Protein AF-A0A511Z2B4-F1 (afdb_monomer_lite)

Organism: NCBI:txid43671

Foldseek 3Di:
DDDPDPQVVVLVVVLVVQLVVQLVVLVVCVVVLQFDADSNQLSVLRSVLSCLLDPVCQVVQDDDDPQVSLLSSLLSSLVSLLSNCQRRQNLLCSLVSSLVSQLVSLLVDALVSLVSSLVSSVVSSVVSLVCVVVVNTHHSDDSVVSVVSSVVSSVVSNVSSVVSNVVSVVVVVVVVVVVVVVVVVLVVQQPDLKWKFWDAPVQATQFTGCNCCVNQVDGRVRRHRHHPLVQFDPVCSVVVVVVSVVQVVVDAQDKDWDWTFTQGPVRDTFIWIKIWTDHCVPPVRVTIMIIIHTCRVVVVVVVVVVQVVQADPLQSAGEQVNLVVLVLVQLLVAPQLFKKKKKKKAKACLVVCCVPVNPVSSSLLSNQLSVLLVVLDDPPKGWGAHDDRMIMIMDTRDNDVVSVVVSVVSSQVSQQPWDQDPRGIDGIGMQMFMDMDPDSPDDPVVRVVRRVVRSVVSNVVVCVVVVHDDDDPDDDDDDDDDDDDDDDDDDDDDDDDDDDDDDDDDDDDDDDDDDDDDDDDDDDDDDDDDDDDDDDDDDDDDDDDDDDDDDDDDDDDDDDDDDDDDDDDDDDDDDDDDDDDDDDDDDDDDDDDDDDDDDDDDDDDDDDDDDDDDDDDDDDDDDDDDDDDDDDDDDDDDDDDDD

Secondary structure (DSSP, 8-state):
-----HHHHHHHHHHHHHHHHHHHHHHHHHTTTS--S-HHHHHHHHHHHHHHHSGGGTGGG-SS-HHHHHHHHHHHHHHHHHHHHHHHT-GGGHHHHHHHHHHHHHHHS-HHHHHHHHHHHHHHHHHHHHHHHTTSS--SS-HHHHHHHHHHHHHHHHHHHHHHHHHHHHHHHHHHHHHHHHHHHHHHHHH-SSEEEEE-TTSBEEEE-THHHHHHS--HHHHTTSBGGGGB-TTTHHHHHHHHHHHHHH-TT-EEEEEEEEE-TTS-EEEEEEEEEEETT-TTT-EEEEEEEE-HHHHHHHHHHHHHHHB-TTT-SB-HHHHHHHHHHHGGG--TT-EEEEEEEEEETHHHHHHHH-HHHHHHHHHHHHHHHHHTS-TTSEEEEEETTEEEEEEEEE--HHHHHHHHHHHHHHHTS-EEETTEEE--EEEEEEEEE--TTS-HHHHHHHHHHHHHHHHHHHHHHTT--------PPP------------PPPPPPPPPPPPPPPPPPPPPPPPPP------PPPPPPP------------------PPPPP-PPPPPPPPPPPPPPPP-PPP--------PPP------PPPP-------------------------------PPPPP-------------

pLDDT: mean 72.62, std 24.61, range [27.42, 97.69]

Sequence (643 aa):
MDVPRAGNLRTSVAAIAALVVALPVLMWLEHLDLVLGDPVVVALLLPLTILVANDSAQPSLGSGRLEERHTLRLLLSAALVTALCWNAGWTLLVPAGVITTAVPLLQRASARLALVAGIAATVLTAAGETAVQLDLLPSVIGTGPSHVAAAALLAGAWAAGYAVARGAKSQRGYAHALARAEARLRALMESSTDVLTVSNGGGILTYVSPAAERAMGYRPAELLGRPLLDIVDAEHRPAVAARLSELMQRGEDARSSMDVLVVHASLEHRWYEWTFHNLLADRLVEGMVVQQRDVSERLGAQRALAHAASHDDLTSLPNRGELLRRMTASLPQAGPGAAVAVLFVDLDLFKDVNDNLGHQAGDDVLVVVAKRLTAALRAHDHLGRLGGDEFGVLLTEVRDEQEVRTVVGRLVSAIEQPITLSSGTVAIGASVGYAISADPRMPLDRLLAAADQRMYQVKNRRHRESGVVPHGAAHAPGTHAAAPAPDHAPAPAPASPPAQATPPAPSPRTTPAHAARSAPAPAPEAAPAPVDAAPVPDAAPAPVDAVSVPDAAPVPDAVPVPDAVPVPDVVPDDVPTPDAIPAPLDASAPAPAPDDVDHVRTRLPLPDTAPPDGPPAVLPAVRDAEAPPPDSVPGLAPDERTP

Radius of gyration: 49.88 Å; chains: 1; bounding box: 88×102×136 Å

InterPro domains:
  IPR000014 PAS domain [PS50112] (181-251)
  IPR000014 PAS domain [SM00091] (183-249)
  IPR000014 PAS domain [TIGR00229] (181-305)
  IPR000014 PAS domain [cd00130] (192-252)
  IPR000160 GGDEF domain [PF00990] (309-462)
  IPR000160 GGDEF domain [PS50887] (338-472)
  IPR000160 GGDEF domain [SM00267] (298-468)
  IPR000160 GGDEF domain [TIGR00254] (305-463)
  IPR000160 GGDEF domain [cd01949] (311-462)
  IPR013656 PAS fold 4 [PF08448] (190-298)
  IPR029787 Nucleotide cyclase [SSF55073] (314-462)
  IPR035965 PAS domain superfamily [SSF55785] (176-296)
  IPR043128 Reverse transcriptase/Diguanylate cyclase domain [G3DSA:3.30.70.270] (312-469)
  IPR052155 Bacterial biofilm regulation/maintenance [PTHR44757] (162-465)

Structure (mmCIF, N/CA/C/O backbone):
data_AF-A0A511Z2B4-F1
#
_entry.id   AF-A0A511Z2B4-F1
#
loop_
_atom_site.group_PDB
_atom_site.id
_atom_site.type_symbol
_atom_site.label_atom_id
_atom_site.label_alt_id
_atom_site.label_comp_id
_atom_site.label_asym_id
_atom_site.label_entity_id
_atom_site.label_seq_id
_atom_site.pdbx_PDB_ins_code
_atom_site.Cartn_x
_atom_site.Cartn_y
_atom_site.Cartn_z
_atom_site.occupancy
_atom_site.B_iso_or_equiv
_atom_site.auth_seq_id
_atom_site.auth_comp_id
_atom_site.auth_asym_id
_atom_site.auth_atom_id
_atom_site.pdbx_PDB_model_num
ATOM 1 N N . MET A 1 1 ? 3.063 -17.323 -43.302 1.00 36.59 1 MET A N 1
ATOM 2 C CA . MET A 1 1 ? 4.179 -17.340 -44.284 1.00 36.59 1 MET A CA 1
ATOM 3 C C . MET A 1 1 ? 3.864 -16.199 -45.224 1.00 36.59 1 MET A C 1
ATOM 5 O O . MET A 1 1 ? 3.141 -16.396 -46.190 1.00 36.59 1 MET A O 1
ATOM 9 N N . ASP A 1 2 ? 4.295 -14.993 -44.861 1.00 34.03 2 ASP A N 1
ATOM 10 C CA . ASP A 1 2 ? 3.686 -13.762 -45.364 1.00 34.03 2 ASP A CA 1
ATOM 11 C C . ASP A 1 2 ? 4.687 -12.893 -46.133 1.00 34.03 2 ASP A C 1
ATOM 13 O O . ASP A 1 2 ? 5.740 -12.495 -45.643 1.00 34.03 2 ASP A O 1
ATOM 17 N N . VAL A 1 3 ? 4.320 -12.710 -47.401 1.00 43.81 3 VAL A N 1
ATOM 18 C CA . VAL A 1 3 ? 4.708 -11.758 -48.452 1.00 43.81 3 VAL A CA 1
ATOM 19 C C . VAL A 1 3 ? 5.896 -10.801 -48.196 1.00 43.81 3 VAL A C 1
ATOM 21 O O . VAL A 1 3 ? 5.724 -9.747 -47.587 1.00 43.81 3 VAL A O 1
ATOM 24 N N . PRO A 1 4 ? 7.037 -11.006 -48.892 1.00 46.34 4 PRO A N 1
ATOM 25 C CA . PRO A 1 4 ? 8.004 -9.958 -49.206 1.00 46.34 4 PRO A CA 1
ATOM 26 C C . PRO A 1 4 ? 7.972 -9.657 -50.719 1.00 46.34 4 PRO A C 1
ATOM 28 O O . PRO A 1 4 ? 8.834 -10.109 -51.467 1.00 46.34 4 PRO A O 1
ATOM 31 N N . ARG A 1 5 ? 6.956 -8.939 -51.224 1.00 51.09 5 ARG A N 1
ATOM 32 C CA . ARG A 1 5 ? 6.869 -8.602 -52.670 1.00 51.09 5 ARG A CA 1
ATOM 33 C C . ARG A 1 5 ? 7.042 -7.115 -52.998 1.00 51.09 5 ARG A C 1
ATOM 35 O O . ARG A 1 5 ? 7.532 -6.801 -54.077 1.00 51.09 5 ARG A O 1
ATOM 42 N N . ALA A 1 6 ? 6.741 -6.198 -52.077 1.00 50.53 6 ALA A N 1
ATOM 43 C CA . ALA A 1 6 ? 6.785 -4.759 -52.373 1.00 50.53 6 ALA A CA 1
ATOM 44 C C . ALA A 1 6 ? 8.212 -4.166 -52.423 1.00 50.53 6 ALA A C 1
ATOM 46 O O . ALA A 1 6 ? 8.484 -3.282 -53.235 1.00 50.53 6 ALA A O 1
ATOM 47 N N . GLY A 1 7 ? 9.141 -4.663 -51.594 1.00 53.94 7 GLY A N 1
ATOM 48 C CA . GLY A 1 7 ? 10.522 -4.159 -51.537 1.00 53.94 7 GLY A CA 1
ATOM 49 C C . GLY A 1 7 ? 11.369 -4.526 -52.760 1.00 53.94 7 GLY A C 1
ATOM 50 O O . GLY A 1 7 ? 12.132 -3.696 -53.246 1.00 53.94 7 GLY A O 1
ATOM 51 N N . ASN A 1 8 ? 11.185 -5.735 -53.300 1.00 62.62 8 ASN A N 1
ATOM 52 C CA . ASN A 1 8 ? 11.984 -6.258 -54.415 1.00 62.62 8 ASN A CA 1
ATOM 53 C C . ASN A 1 8 ? 11.663 -5.568 -55.743 1.00 62.62 8 ASN A C 1
ATOM 55 O O . ASN A 1 8 ? 12.540 -5.429 -56.592 1.00 62.62 8 ASN A O 1
ATOM 59 N N . LEU A 1 9 ? 10.415 -5.123 -55.928 1.00 68.31 9 LEU A N 1
ATOM 60 C CA . LEU A 1 9 ? 9.997 -4.479 -57.170 1.00 68.31 9 LEU A CA 1
ATOM 61 C C . LEU A 1 9 ? 10.638 -3.094 -57.315 1.00 68.31 9 LEU A C 1
ATOM 63 O O . LEU A 1 9 ? 11.190 -2.786 -58.362 1.00 68.31 9 LEU A O 1
ATOM 67 N N . ARG A 1 10 ? 10.643 -2.284 -56.248 1.00 71.69 10 ARG A N 1
ATOM 68 C CA . ARG A 1 10 ? 11.246 -0.940 -56.269 1.00 71.69 10 ARG A CA 1
ATOM 69 C C . ARG A 1 10 ? 12.748 -0.974 -56.533 1.00 71.69 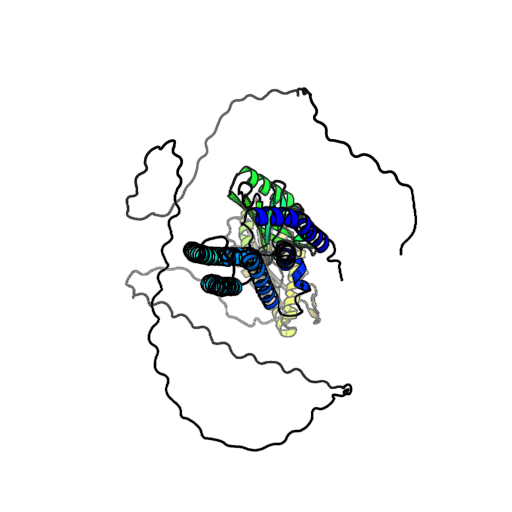10 ARG A C 1
ATOM 71 O O . ARG A 1 10 ? 13.250 -0.148 -57.285 1.00 71.69 10 ARG A O 1
ATOM 78 N N . THR A 1 11 ? 13.459 -1.931 -55.947 1.00 69.62 11 THR A N 1
ATOM 79 C CA . THR A 1 11 ? 14.915 -2.043 -56.101 1.00 69.62 11 THR A CA 1
ATOM 80 C C . THR A 1 11 ? 15.315 -2.665 -57.428 1.00 69.62 11 THR A C 1
ATOM 82 O O . THR A 1 11 ? 16.282 -2.210 -58.032 1.00 69.62 11 THR A O 1
ATOM 85 N N . SER A 1 12 ? 14.523 -3.606 -57.948 1.00 73.50 12 SER A N 1
ATOM 86 C CA . SER A 1 12 ? 14.693 -4.109 -59.317 1.00 73.50 12 SER A CA 1
ATOM 87 C C . SER A 1 12 ? 14.427 -3.009 -60.349 1.00 73.50 12 SER A C 1
ATOM 89 O O . SER A 1 12 ? 15.205 -2.847 -61.283 1.00 73.50 12 SER A O 1
ATOM 91 N N . VAL A 1 13 ? 13.384 -2.195 -60.151 1.00 77.88 13 VAL A N 1
ATOM 92 C CA . VAL A 1 13 ? 13.084 -1.038 -61.012 1.00 77.88 13 VAL A CA 1
ATOM 93 C C . VAL A 1 13 ? 14.195 0.012 -60.936 1.00 77.88 13 VAL A C 1
ATOM 95 O O . VAL A 1 13 ? 14.612 0.513 -61.975 1.00 77.88 13 VAL A O 1
ATOM 98 N N . ALA A 1 14 ? 14.727 0.305 -59.745 1.00 74.94 14 ALA A N 1
ATOM 99 C CA . ALA A 1 14 ? 15.850 1.228 -59.582 1.00 74.94 14 ALA A CA 1
ATOM 100 C C . ALA A 1 14 ? 17.133 0.720 -60.261 1.00 74.94 14 ALA A C 1
ATOM 102 O O . ALA A 1 14 ? 17.818 1.499 -60.915 1.00 74.94 14 ALA A O 1
ATOM 103 N N . ALA A 1 15 ? 17.438 -0.578 -60.162 1.00 76.00 15 ALA A N 1
ATOM 104 C CA . ALA A 1 15 ? 18.590 -1.184 -60.830 1.00 76.00 15 ALA A CA 1
ATOM 105 C C . ALA A 1 15 ? 18.451 -1.149 -62.365 1.00 76.00 15 ALA A C 1
ATOM 107 O O . ALA A 1 15 ? 19.392 -0.778 -63.063 1.00 76.00 15 ALA A O 1
ATOM 108 N N . ILE A 1 16 ? 17.264 -1.466 -62.895 1.00 79.56 16 ILE A N 1
ATOM 109 C CA . ILE A 1 16 ? 16.983 -1.400 -64.339 1.00 79.56 16 ILE A CA 1
ATOM 110 C C . ILE A 1 16 ? 17.049 0.049 -64.839 1.00 79.56 16 ILE A C 1
ATOM 112 O O . ILE A 1 16 ? 17.666 0.315 -65.867 1.00 79.56 16 ILE A O 1
ATOM 116 N N . ALA A 1 17 ? 16.470 1.000 -64.101 1.00 78.50 17 ALA A N 1
ATOM 117 C CA . ALA A 1 17 ? 16.545 2.418 -64.441 1.00 78.50 17 ALA A CA 1
ATOM 118 C C . ALA A 1 17 ? 17.992 2.934 -64.414 1.00 78.50 17 ALA A C 1
ATOM 120 O O . ALA A 1 17 ? 18.398 3.663 -65.318 1.00 78.50 17 ALA A O 1
ATOM 121 N N . ALA A 1 18 ? 18.788 2.509 -63.426 1.00 76.44 18 ALA A N 1
ATOM 122 C CA . ALA A 1 18 ? 20.201 2.850 -63.346 1.00 76.44 18 ALA A CA 1
ATOM 123 C C . ALA A 1 18 ? 20.980 2.332 -64.563 1.00 76.44 18 ALA A C 1
ATOM 125 O O . ALA A 1 18 ? 21.781 3.078 -65.106 1.00 76.44 18 ALA A O 1
ATOM 126 N N . LEU A 1 19 ? 20.705 1.114 -65.048 1.00 81.56 19 LEU A N 1
ATOM 127 C CA . LEU A 1 19 ? 21.331 0.564 -66.259 1.00 81.56 19 LEU A CA 1
ATOM 128 C C . LEU A 1 19 ? 20.982 1.376 -67.522 1.00 81.56 19 LEU A C 1
ATOM 130 O O . LEU A 1 19 ? 21.872 1.714 -68.302 1.00 81.56 19 LEU A O 1
ATOM 134 N N . VAL A 1 20 ? 19.699 1.713 -67.708 1.00 82.00 20 VAL A N 1
ATOM 135 C CA . VAL A 1 20 ? 19.208 2.460 -68.885 1.00 82.00 20 VAL A CA 1
ATOM 136 C C . VAL A 1 20 ? 19.785 3.878 -68.940 1.00 82.00 20 VAL A C 1
ATOM 138 O O . VAL A 1 20 ? 20.077 4.379 -70.023 1.00 82.00 20 VAL A O 1
ATOM 141 N N . VAL A 1 21 ? 19.974 4.516 -67.783 1.00 82.56 21 VAL A N 1
ATOM 142 C CA . VAL A 1 21 ? 20.542 5.870 -67.685 1.00 82.56 21 VAL A CA 1
ATOM 143 C C . VAL A 1 21 ? 22.073 5.855 -67.688 1.00 82.56 21 VAL A C 1
ATOM 145 O O . VAL A 1 21 ? 22.685 6.757 -68.255 1.00 82.56 21 VAL A O 1
ATOM 148 N N . ALA A 1 22 ? 22.709 4.847 -67.084 1.00 82.38 22 ALA A N 1
ATOM 149 C CA . ALA A 1 22 ? 24.163 4.796 -66.958 1.00 82.38 22 ALA A CA 1
ATOM 150 C C . ALA A 1 22 ? 24.855 4.536 -68.295 1.00 82.38 22 ALA A C 1
ATOM 152 O O . ALA A 1 22 ? 25.888 5.144 -68.544 1.00 82.38 22 ALA A O 1
ATOM 153 N N . LEU A 1 23 ? 24.307 3.683 -69.169 1.00 85.62 23 LEU A N 1
ATOM 154 C CA . LEU A 1 23 ? 24.997 3.304 -70.406 1.00 85.62 23 LEU A CA 1
ATOM 155 C C . LEU A 1 23 ? 25.264 4.500 -71.352 1.00 85.62 23 LEU A C 1
ATOM 157 O O . LEU A 1 23 ? 26.420 4.680 -71.730 1.00 85.62 23 LEU A O 1
ATOM 161 N N . PRO A 1 24 ? 24.290 5.378 -71.682 1.00 86.94 24 PRO A N 1
ATOM 162 C CA . PRO A 1 24 ? 24.555 6.562 -72.508 1.00 86.94 24 PRO A CA 1
ATOM 163 C C . PRO A 1 24 ? 25.550 7.535 -71.865 1.00 86.94 24 PRO A C 1
ATOM 165 O O . PRO A 1 24 ? 26.370 8.135 -72.555 1.00 86.94 24 PRO A O 1
ATOM 168 N N . VAL A 1 25 ? 25.489 7.682 -70.537 1.00 85.06 25 VAL A N 1
ATOM 169 C CA . VAL A 1 25 ? 26.397 8.552 -69.778 1.00 85.06 25 VAL A CA 1
ATOM 170 C C . VAL A 1 25 ? 27.815 7.986 -69.781 1.00 85.06 25 VAL A C 1
ATOM 172 O O . VAL A 1 25 ? 28.759 8.732 -70.003 1.00 85.06 25 VAL A O 1
ATOM 175 N N . LEU A 1 26 ? 27.977 6.678 -69.584 1.00 86.81 26 LEU A N 1
ATOM 176 C CA . LEU A 1 26 ? 29.276 6.008 -69.596 1.00 86.81 26 LEU A CA 1
ATOM 177 C C . LEU A 1 26 ? 29.917 6.043 -70.984 1.00 86.81 26 LEU A C 1
ATOM 179 O O . LEU A 1 26 ? 31.104 6.325 -71.068 1.00 86.81 26 LEU A O 1
ATOM 183 N N . MET A 1 27 ? 29.141 5.858 -72.057 1.00 85.81 27 MET A N 1
ATOM 184 C CA . MET A 1 27 ? 29.639 6.029 -73.430 1.00 85.81 27 MET A CA 1
ATOM 185 C C . MET A 1 27 ? 30.079 7.474 -73.707 1.00 85.81 27 MET A C 1
ATOM 187 O O . MET A 1 27 ? 31.071 7.711 -74.393 1.00 85.81 27 MET A O 1
ATOM 191 N N . TRP A 1 28 ? 29.362 8.461 -73.160 1.00 88.38 28 TRP A N 1
ATOM 192 C CA . TRP A 1 28 ? 29.766 9.864 -73.262 1.00 88.38 28 TRP A CA 1
ATOM 193 C C . TRP A 1 28 ? 31.036 10.167 -72.452 1.00 88.38 28 TRP A C 1
ATOM 195 O O . TRP A 1 28 ? 31.886 10.920 -72.914 1.00 88.38 28 TRP A O 1
ATOM 205 N N . LEU A 1 29 ? 31.194 9.561 -71.272 1.00 85.94 29 LEU A N 1
ATOM 206 C CA . LEU A 1 29 ? 32.389 9.704 -70.435 1.00 85.94 29 LEU A CA 1
ATOM 207 C C . LEU A 1 29 ? 33.612 8.974 -71.008 1.00 85.94 29 LEU A C 1
ATOM 209 O O . LEU A 1 29 ? 34.719 9.488 -70.884 1.00 85.94 29 LEU A O 1
ATOM 213 N N . GLU A 1 30 ? 33.424 7.823 -71.653 1.00 88.56 30 GLU A N 1
ATOM 214 C CA . GLU A 1 30 ? 34.474 7.130 -72.413 1.00 88.56 30 GLU A CA 1
ATOM 215 C C . GLU A 1 30 ? 34.979 8.022 -73.553 1.00 88.56 30 GLU A C 1
ATOM 217 O O . GLU A 1 30 ? 36.182 8.181 -73.722 1.00 88.56 30 GLU A O 1
ATOM 222 N N . HIS A 1 31 ? 34.077 8.711 -74.265 1.00 87.00 31 HIS A N 1
ATOM 223 C CA . HIS A 1 31 ? 34.465 9.680 -75.297 1.00 87.00 31 HIS A CA 1
ATOM 224 C C . HIS A 1 31 ? 35.290 10.867 -74.757 1.00 87.00 31 HIS A C 1
ATOM 226 O O . HIS A 1 31 ? 35.965 11.546 -75.527 1.00 87.00 31 HIS A O 1
ATOM 232 N N . LEU A 1 32 ? 35.228 11.127 -73.447 1.00 86.94 32 LEU A N 1
ATOM 233 C CA . LEU A 1 32 ? 35.997 12.159 -72.748 1.00 86.94 32 LEU A CA 1
ATOM 234 C C . LEU A 1 32 ? 37.257 11.607 -72.051 1.00 86.94 32 LEU A C 1
ATOM 236 O O . LEU A 1 32 ? 37.854 12.332 -71.257 1.00 86.94 32 LEU A O 1
ATOM 240 N N . ASP A 1 33 ? 37.632 10.343 -72.294 1.00 82.25 33 ASP A N 1
ATOM 241 C CA . ASP A 1 33 ? 38.731 9.622 -71.624 1.00 82.25 33 ASP A CA 1
ATOM 242 C C . ASP A 1 33 ? 38.592 9.543 -70.086 1.00 82.25 33 ASP A C 1
ATOM 244 O O . ASP A 1 33 ? 39.559 9.340 -69.350 1.00 82.25 33 ASP A O 1
ATOM 248 N N . LEU A 1 34 ? 37.366 9.689 -69.569 1.00 81.88 34 LEU A N 1
ATOM 249 C CA . LEU A 1 34 ? 37.056 9.608 -68.135 1.00 81.88 34 LEU A CA 1
ATOM 250 C C . LEU A 1 34 ? 36.644 8.197 -67.690 1.00 81.88 34 LEU A C 1
ATOM 252 O O . LEU A 1 34 ? 36.498 7.953 -66.491 1.00 81.88 34 LEU A O 1
ATOM 256 N N . VAL A 1 35 ? 36.439 7.279 -68.635 1.00 86.12 35 VAL A N 1
ATOM 257 C CA . VAL A 1 35 ? 36.197 5.849 -68.410 1.00 86.12 35 VAL A CA 1
ATOM 258 C C . VAL A 1 35 ? 37.097 5.088 -69.374 1.00 86.12 35 VAL A C 1
ATOM 260 O O . VAL A 1 35 ? 36.965 5.253 -70.579 1.00 86.12 35 VAL A O 1
ATOM 263 N N . LEU A 1 36 ? 38.025 4.290 -68.842 1.00 83.06 36 LEU A N 1
ATOM 264 C CA . LEU A 1 36 ? 39.068 3.634 -69.650 1.00 83.06 36 LEU A CA 1
ATOM 265 C C . LEU A 1 36 ? 38.769 2.173 -70.015 1.00 83.06 36 LEU A C 1
ATOM 267 O O . LEU A 1 36 ? 39.522 1.568 -70.774 1.00 83.06 36 LEU A O 1
ATOM 271 N N . GLY A 1 37 ? 37.713 1.584 -69.455 1.00 82.56 37 GLY A N 1
ATOM 272 C CA . GLY A 1 37 ? 37.262 0.233 -69.793 1.00 82.56 37 GLY A CA 1
ATOM 273 C C . GLY A 1 37 ? 35.931 0.232 -70.530 1.00 82.56 37 GLY A C 1
ATOM 274 O O . GLY A 1 37 ? 35.305 1.271 -70.713 1.00 82.56 37 GLY A O 1
ATOM 275 N N . ASP A 1 38 ? 35.483 -0.962 -70.918 1.00 85.62 38 ASP A N 1
ATOM 276 C CA . ASP A 1 38 ? 34.260 -1.138 -71.702 1.00 85.62 38 ASP A CA 1
ATOM 277 C C . ASP A 1 38 ? 33.030 -0.569 -70.951 1.00 85.62 38 ASP A C 1
ATOM 279 O O . ASP A 1 38 ? 32.670 -1.078 -69.874 1.00 85.62 38 ASP A O 1
ATOM 283 N N . PRO A 1 39 ? 32.348 0.459 -71.498 1.00 84.31 39 PRO A N 1
ATOM 284 C CA . PRO A 1 39 ? 31.201 1.093 -70.853 1.00 84.31 39 PRO A CA 1
ATOM 285 C C . PRO A 1 39 ? 30.044 0.112 -70.638 1.00 84.31 39 PRO A C 1
ATOM 287 O O . PRO A 1 39 ? 29.260 0.298 -69.706 1.00 84.31 39 PRO A O 1
ATOM 290 N N . VAL A 1 40 ? 29.941 -0.957 -71.440 1.00 85.31 40 VAL A N 1
ATOM 291 C CA . VAL A 1 40 ? 28.931 -2.011 -71.279 1.00 85.31 40 VAL A CA 1
ATOM 292 C C . VAL A 1 40 ? 29.206 -2.823 -70.015 1.00 85.31 40 VAL A C 1
ATOM 294 O O . VAL A 1 40 ? 28.285 -3.099 -69.245 1.00 85.31 40 VAL A O 1
ATOM 297 N N . VAL A 1 41 ? 30.471 -3.161 -69.748 1.00 85.69 41 VAL A N 1
ATOM 298 C CA . VAL A 1 41 ? 30.869 -3.899 -68.538 1.00 85.69 41 VAL A CA 1
ATOM 299 C C . VAL A 1 41 ? 30.618 -3.054 -67.288 1.00 85.69 41 VAL A C 1
ATOM 301 O O . VAL A 1 41 ? 30.028 -3.541 -66.319 1.00 85.69 41 VAL A O 1
ATOM 304 N N . VAL A 1 42 ? 30.988 -1.770 -67.319 1.00 84.06 42 VAL A N 1
ATOM 305 C CA . VAL A 1 42 ? 30.741 -0.829 -66.211 1.00 84.06 42 VAL A CA 1
ATOM 306 C C . VAL A 1 42 ? 29.235 -0.641 -65.980 1.00 84.06 42 VAL A C 1
ATOM 308 O O . VAL A 1 42 ? 28.773 -0.691 -64.835 1.00 84.06 42 VAL A O 1
ATOM 311 N N . ALA A 1 43 ? 28.447 -0.517 -67.054 1.00 85.75 43 ALA A N 1
ATOM 312 C CA . ALA A 1 43 ? 26.994 -0.398 -66.977 1.00 85.75 43 ALA A CA 1
ATOM 313 C C . ALA A 1 43 ? 26.332 -1.647 -66.374 1.00 85.75 43 ALA A C 1
ATOM 315 O O . ALA A 1 43 ? 25.362 -1.504 -65.636 1.00 85.75 43 ALA A O 1
ATOM 316 N N . LEU A 1 44 ? 26.857 -2.854 -66.625 1.00 86.81 44 LEU A N 1
ATOM 317 C CA . LEU A 1 44 ? 26.341 -4.109 -66.057 1.00 86.81 44 LEU A CA 1
ATOM 318 C C . LEU A 1 44 ? 26.718 -4.317 -64.580 1.00 86.81 44 LEU A C 1
ATOM 320 O O . LEU A 1 44 ? 25.933 -4.892 -63.821 1.00 86.81 44 LEU A O 1
ATOM 324 N N . LEU A 1 45 ? 27.887 -3.840 -64.144 1.00 86.81 45 LEU A N 1
ATOM 325 C CA . LEU A 1 45 ? 28.330 -3.952 -62.747 1.00 86.81 45 LEU A CA 1
ATOM 326 C C . LEU A 1 45 ? 27.552 -3.018 -61.805 1.00 86.81 45 LEU A C 1
ATOM 328 O O . LEU A 1 45 ? 27.280 -3.375 -60.656 1.00 86.81 45 LEU A O 1
ATOM 332 N N . LEU A 1 46 ? 27.142 -1.846 -62.290 1.00 84.19 46 LEU A N 1
ATOM 333 C CA . LEU A 1 46 ? 26.410 -0.845 -61.513 1.00 84.19 46 LEU A CA 1
ATOM 334 C C . LEU A 1 46 ? 25.077 -1.358 -60.908 1.00 84.19 46 LEU A C 1
ATOM 336 O O . LEU A 1 46 ? 24.923 -1.281 -59.688 1.00 84.19 46 LEU A O 1
ATOM 340 N N . PRO A 1 47 ? 24.133 -1.964 -61.654 1.00 84.31 47 PRO A N 1
ATOM 341 C CA . PRO A 1 47 ? 22.911 -2.525 -61.072 1.00 84.31 47 PRO A CA 1
ATOM 342 C C . PRO A 1 47 ? 23.189 -3.698 -60.124 1.00 84.31 47 PRO A C 1
ATOM 344 O O . PRO A 1 47 ? 22.466 -3.872 -59.142 1.00 84.31 47 PRO A O 1
ATOM 347 N N . LEU A 1 48 ? 24.248 -4.478 -60.370 1.00 84.69 48 LEU A N 1
ATOM 348 C CA . LEU A 1 48 ? 24.633 -5.599 -59.512 1.00 84.69 48 LEU A CA 1
ATOM 349 C C . LEU A 1 48 ? 25.149 -5.112 -58.148 1.00 84.69 48 LEU A C 1
ATOM 351 O O . LEU A 1 48 ? 24.743 -5.654 -57.117 1.00 84.69 48 LEU A O 1
ATOM 355 N N . THR A 1 49 ? 25.964 -4.048 -58.122 1.00 84.44 49 THR A N 1
ATOM 356 C CA . THR A 1 49 ? 26.384 -3.399 -56.864 1.00 84.44 49 THR A CA 1
ATOM 357 C C . THR A 1 49 ? 25.189 -2.870 -56.075 1.00 84.44 49 THR A C 1
ATOM 359 O O . THR A 1 49 ? 25.101 -3.124 -54.876 1.00 84.44 49 THR A O 1
ATOM 362 N N . ILE A 1 50 ? 24.229 -2.210 -56.736 1.00 81.94 50 ILE A N 1
ATOM 363 C CA . ILE A 1 50 ? 23.013 -1.680 -56.098 1.00 81.94 50 ILE A CA 1
ATOM 364 C C . ILE A 1 50 ? 22.168 -2.814 -55.507 1.00 81.94 50 ILE A C 1
ATOM 366 O O . ILE A 1 50 ? 21.678 -2.705 -54.381 1.00 81.94 50 ILE A O 1
ATOM 370 N N . LEU A 1 51 ? 22.012 -3.918 -56.242 1.00 83.19 51 LEU A N 1
ATOM 371 C CA . LEU A 1 51 ? 21.204 -5.052 -55.808 1.00 83.19 51 LEU A CA 1
ATOM 372 C C . LEU A 1 51 ? 21.798 -5.735 -54.568 1.00 83.19 51 LEU A C 1
ATOM 374 O O . LEU A 1 51 ? 21.070 -5.995 -53.611 1.00 83.19 51 LEU A O 1
ATOM 378 N N . VAL A 1 52 ? 23.113 -5.979 -54.556 1.00 83.88 52 VAL A N 1
ATOM 379 C CA . VAL A 1 52 ? 23.813 -6.589 -53.410 1.00 83.88 52 VAL A CA 1
ATOM 380 C C . VAL A 1 52 ? 23.903 -5.624 -52.225 1.00 83.88 52 VAL A C 1
ATOM 382 O O . VAL A 1 52 ? 23.767 -6.033 -51.066 1.00 83.88 52 VAL A O 1
ATOM 385 N N . ALA A 1 53 ? 24.066 -4.328 -52.493 1.00 78.06 53 ALA A N 1
ATOM 386 C CA . ALA A 1 53 ? 24.046 -3.294 -51.469 1.00 78.06 53 ALA A CA 1
ATOM 387 C C . ALA A 1 53 ? 22.655 -3.093 -50.853 1.00 78.06 53 ALA A C 1
ATOM 389 O O . ALA A 1 53 ? 22.568 -2.467 -49.798 1.00 78.06 53 ALA A O 1
ATOM 390 N N . ASN A 1 54 ? 21.584 -3.654 -51.422 1.00 80.56 54 ASN A N 1
ATOM 391 C CA . ASN A 1 54 ? 20.234 -3.543 -50.882 1.00 80.56 54 ASN A CA 1
ATOM 392 C C . ASN A 1 54 ? 19.874 -4.648 -49.870 1.00 80.56 54 ASN A C 1
ATOM 394 O O . ASN A 1 54 ? 20.322 -5.791 -49.948 1.00 80.56 54 ASN A O 1
ATOM 398 N N . ASP A 1 55 ? 19.001 -4.316 -48.917 1.00 70.25 55 ASP A N 1
ATOM 399 C CA . ASP A 1 55 ? 18.597 -5.232 -47.845 1.00 70.25 55 ASP A CA 1
ATOM 400 C C . ASP A 1 55 ? 17.788 -6.433 -48.325 1.00 70.25 55 ASP A C 1
ATOM 402 O O . ASP A 1 55 ? 17.861 -7.504 -47.721 1.00 70.25 55 ASP A O 1
ATOM 406 N N . SER A 1 56 ? 17.089 -6.297 -49.454 1.00 68.12 56 SER A N 1
ATOM 407 C CA . SER A 1 56 ? 16.320 -7.394 -50.040 1.00 68.12 56 SER A CA 1
ATOM 408 C C . SER A 1 56 ? 17.174 -8.568 -50.522 1.00 68.12 56 SER A C 1
ATOM 410 O O . SER A 1 56 ? 16.633 -9.649 -50.727 1.00 68.12 56 SER A O 1
ATOM 412 N N . ALA A 1 57 ? 18.485 -8.376 -50.711 1.00 64.19 57 ALA A N 1
ATOM 413 C CA . ALA A 1 57 ? 19.401 -9.432 -51.136 1.00 64.19 57 ALA A CA 1
ATOM 414 C C . ALA A 1 57 ? 19.893 -10.316 -49.973 1.00 64.19 57 ALA A C 1
ATOM 416 O O . ALA A 1 57 ? 20.530 -11.339 -50.208 1.00 64.19 57 ALA A O 1
ATOM 417 N N . GLN A 1 58 ? 19.604 -9.968 -48.710 1.00 65.94 58 GLN A N 1
ATOM 418 C CA . GLN A 1 58 ? 20.059 -10.765 -47.561 1.00 65.94 58 GLN A CA 1
ATOM 419 C C . GLN A 1 58 ? 19.506 -12.202 -47.501 1.00 65.94 58 GLN A C 1
ATOM 421 O O . GLN A 1 58 ? 20.283 -13.097 -47.170 1.00 65.94 58 GLN A O 1
ATOM 426 N N . PRO A 1 59 ? 18.216 -12.477 -47.786 1.00 62.56 59 PRO A N 1
ATOM 427 C CA . PRO A 1 59 ? 17.671 -13.833 -47.687 1.00 62.56 59 PRO A CA 1
ATOM 428 C C . PRO A 1 59 ? 18.251 -14.801 -48.728 1.00 62.56 59 PRO A C 1
ATOM 430 O O . PRO A 1 59 ? 18.302 -16.000 -48.477 1.00 62.56 59 PRO A O 1
ATOM 433 N N . SER A 1 60 ? 18.704 -14.294 -49.881 1.00 62.16 60 SER A N 1
ATOM 434 C CA . SER A 1 60 ? 19.272 -15.098 -50.972 1.00 62.16 60 SER A CA 1
ATOM 435 C C . SER A 1 60 ? 20.764 -15.409 -50.806 1.00 62.16 60 SER A C 1
ATOM 437 O O . SER A 1 60 ? 21.292 -16.227 -51.552 1.00 62.16 60 SER A O 1
ATOM 439 N N . LEU A 1 61 ? 21.444 -14.802 -49.825 1.00 64.12 61 LEU A N 1
ATOM 440 C CA . LEU A 1 61 ? 22.885 -14.966 -49.572 1.00 64.12 61 LEU A CA 1
ATOM 441 C C . LEU A 1 61 ? 23.224 -16.118 -48.593 1.00 64.12 61 LEU A C 1
ATOM 443 O O . LEU A 1 61 ? 24.344 -16.194 -48.095 1.00 64.12 61 LEU A O 1
ATOM 447 N N . GLY A 1 62 ? 22.285 -17.039 -48.338 1.00 58.78 62 GLY A N 1
ATOM 448 C CA . GLY A 1 62 ? 22.523 -18.304 -47.621 1.00 58.78 62 GLY A CA 1
ATOM 449 C C . GLY A 1 62 ? 21.851 -18.427 -46.245 1.00 58.78 62 GLY A C 1
ATOM 450 O O . GLY A 1 62 ? 21.330 -17.465 -45.682 1.00 58.78 62 GLY A O 1
ATOM 451 N N . SER A 1 63 ? 21.852 -19.645 -45.688 1.00 56.56 63 SER A N 1
ATOM 452 C CA . SER A 1 63 ? 21.136 -20.011 -44.450 1.00 56.56 63 SER A CA 1
ATOM 453 C C . SER A 1 63 ? 21.936 -19.839 -43.144 1.00 56.56 63 SER A C 1
ATOM 455 O O . SER A 1 63 ? 21.395 -20.121 -42.077 1.00 56.56 63 SER A O 1
ATOM 457 N N . GLY A 1 64 ? 23.173 -19.322 -43.189 1.00 63.06 64 GLY A N 1
ATOM 458 C CA . GLY A 1 64 ? 24.083 -19.179 -42.032 1.00 63.06 64 GLY A CA 1
ATOM 459 C C . GLY A 1 64 ? 23.657 -18.162 -40.956 1.00 63.06 64 GLY A C 1
ATOM 460 O O . GLY A 1 64 ? 22.590 -17.541 -41.059 1.00 63.06 64 GLY A O 1
ATOM 461 N N . ARG A 1 65 ? 24.493 -17.974 -39.917 1.00 68.19 65 ARG A N 1
ATOM 462 C CA . ARG A 1 65 ? 24.230 -17.041 -38.795 1.00 68.19 65 ARG A CA 1
ATOM 463 C C . ARG A 1 65 ? 24.096 -15.596 -39.303 1.00 68.19 65 ARG A C 1
ATOM 465 O O . ARG A 1 65 ? 24.732 -15.213 -40.280 1.00 68.19 65 ARG A O 1
ATOM 472 N N . LEU A 1 66 ? 23.302 -14.762 -38.620 1.00 64.19 66 LEU A N 1
ATOM 473 C CA . LEU A 1 66 ? 23.051 -13.357 -39.006 1.00 64.19 66 LEU A CA 1
ATOM 474 C C . LEU A 1 66 ? 24.340 -12.541 -39.229 1.00 64.19 66 LEU A C 1
ATOM 476 O O . LEU A 1 66 ? 24.414 -11.761 -40.175 1.00 64.19 66 LEU A O 1
ATOM 480 N N . GLU A 1 67 ? 25.368 -12.747 -38.400 1.00 67.56 67 GLU A N 1
ATOM 481 C CA . GLU A 1 67 ? 26.662 -12.071 -38.568 1.00 67.56 67 GLU A CA 1
ATOM 482 C C . GLU A 1 67 ? 27.402 -12.519 -39.839 1.00 67.56 67 GLU A C 1
ATOM 484 O O . GLU A 1 67 ? 27.926 -11.676 -40.563 1.00 67.56 67 GLU A O 1
ATOM 489 N N . GLU A 1 68 ? 27.378 -13.814 -40.165 1.00 76.12 68 GLU A N 1
ATOM 490 C CA . GLU A 1 68 ? 28.025 -14.368 -41.365 1.00 76.12 68 GLU A CA 1
ATOM 491 C C . GLU A 1 68 ? 27.392 -13.811 -42.648 1.00 76.12 68 GLU A C 1
ATOM 493 O O . GLU A 1 68 ? 28.102 -13.497 -43.603 1.00 76.12 68 GLU A O 1
ATOM 498 N N . ARG A 1 69 ? 26.068 -13.591 -42.651 1.00 80.69 69 ARG A N 1
ATOM 499 C CA . ARG A 1 69 ? 25.355 -12.981 -43.789 1.00 80.69 69 ARG A CA 1
ATOM 500 C C . ARG A 1 69 ? 25.774 -11.532 -44.026 1.00 80.69 69 ARG A C 1
ATOM 502 O O . ARG A 1 69 ? 25.940 -11.121 -45.173 1.00 80.69 69 ARG A O 1
ATOM 509 N N . HIS A 1 70 ? 25.960 -10.751 -42.959 1.00 84.50 70 HIS A N 1
ATOM 510 C CA . HIS A 1 70 ? 26.432 -9.367 -43.068 1.00 84.50 70 HIS A CA 1
ATOM 511 C C . HIS A 1 70 ? 27.874 -9.294 -43.570 1.00 84.50 70 HIS A C 1
ATOM 513 O O . HIS A 1 70 ? 28.177 -8.455 -44.417 1.00 84.50 70 HIS A O 1
ATOM 519 N N . THR A 1 71 ? 28.745 -10.189 -43.097 1.00 85.94 71 THR A N 1
ATOM 520 C CA . THR A 1 71 ? 30.130 -10.280 -43.569 1.00 85.94 71 THR A CA 1
ATOM 521 C C . THR A 1 71 ? 30.202 -10.704 -45.034 1.00 85.94 71 THR A C 1
ATOM 523 O O . THR A 1 71 ? 30.911 -10.068 -45.808 1.00 85.94 71 THR A O 1
ATOM 526 N N . LEU A 1 72 ? 29.435 -11.718 -45.447 1.00 85.88 72 LEU A N 1
ATOM 527 C CA . LEU A 1 72 ? 29.410 -12.168 -46.840 1.00 85.88 72 LEU A CA 1
ATOM 528 C C . LEU A 1 72 ? 28.893 -11.073 -47.780 1.00 85.88 72 LEU A C 1
ATOM 530 O O . LEU A 1 72 ? 29.510 -10.805 -48.809 1.00 85.88 72 LEU A O 1
ATOM 534 N N . ARG A 1 73 ? 27.798 -10.397 -47.408 1.00 86.94 73 ARG A N 1
ATOM 535 C CA . ARG A 1 73 ? 27.256 -9.272 -48.184 1.00 86.94 73 ARG A CA 1
ATOM 536 C C . ARG A 1 73 ? 28.262 -8.133 -48.297 1.00 86.94 73 ARG A C 1
ATOM 538 O O . ARG A 1 73 ? 28.420 -7.585 -49.378 1.00 86.94 73 ARG A O 1
ATOM 545 N N . LEU A 1 74 ? 28.956 -7.799 -47.209 1.00 89.06 74 LEU A N 1
ATOM 546 C CA . LEU A 1 74 ? 30.006 -6.784 -47.221 1.00 89.06 74 LEU A CA 1
ATOM 547 C C . LEU A 1 74 ? 31.127 -7.145 -48.205 1.00 89.06 74 LEU A C 1
ATOM 549 O O . LEU A 1 74 ? 31.511 -6.305 -49.011 1.00 89.06 74 LEU A O 1
ATOM 553 N N . LEU A 1 75 ? 31.638 -8.379 -48.149 1.00 90.06 75 LEU A N 1
ATOM 554 C CA . LEU A 1 75 ? 32.713 -8.831 -49.035 1.00 90.06 75 LEU A CA 1
ATOM 555 C C . LEU A 1 75 ? 32.270 -8.855 -50.502 1.00 90.06 75 LEU A C 1
ATOM 557 O O . LEU A 1 75 ? 33.028 -8.430 -51.370 1.00 90.06 75 LEU A O 1
ATOM 561 N N . LEU A 1 76 ? 31.037 -9.291 -50.778 1.00 90.38 76 LEU A N 1
ATOM 562 C CA . LEU A 1 76 ? 30.478 -9.292 -52.129 1.00 90.38 76 LEU A CA 1
ATOM 563 C C . LEU A 1 76 ? 30.283 -7.865 -52.664 1.00 90.38 76 LEU A C 1
ATOM 565 O O . LEU A 1 76 ? 30.683 -7.581 -53.790 1.00 90.38 76 LEU A O 1
ATOM 569 N N . SER A 1 77 ? 29.735 -6.954 -51.851 1.00 89.75 77 SER A N 1
ATOM 570 C CA . SER A 1 77 ? 29.635 -5.530 -52.197 1.00 89.75 77 SER A CA 1
ATOM 571 C C . SER A 1 77 ? 31.011 -4.923 -52.462 1.00 89.75 77 SER A C 1
ATOM 573 O O . SER A 1 77 ? 31.180 -4.220 -53.453 1.00 89.75 77 SER A O 1
ATOM 575 N N . ALA A 1 78 ? 32.002 -5.226 -51.617 1.00 91.19 78 ALA A N 1
ATOM 576 C CA . ALA A 1 78 ? 33.363 -4.731 -51.779 1.00 91.19 78 ALA A CA 1
ATOM 577 C C . ALA A 1 78 ? 33.987 -5.223 -53.092 1.00 91.19 78 ALA A C 1
ATOM 579 O O . ALA A 1 78 ? 34.501 -4.413 -53.854 1.00 91.19 78 ALA A O 1
ATOM 580 N N . ALA A 1 79 ? 33.866 -6.517 -53.403 1.00 92.06 79 ALA A N 1
ATOM 581 C CA . ALA A 1 79 ? 34.372 -7.089 -54.649 1.00 92.06 79 ALA A CA 1
ATOM 582 C C . ALA A 1 79 ? 33.715 -6.464 -55.893 1.00 92.06 79 ALA A C 1
ATOM 584 O O . ALA A 1 79 ? 34.408 -6.135 -56.854 1.00 92.06 79 ALA A O 1
ATOM 585 N N . LEU A 1 80 ? 32.394 -6.260 -55.869 1.00 91.38 80 LEU A N 1
ATOM 586 C CA . LEU A 1 80 ? 31.658 -5.658 -56.984 1.00 91.38 80 LEU A CA 1
ATOM 587 C C . LEU A 1 80 ? 32.013 -4.181 -57.190 1.00 91.38 80 LEU A C 1
ATOM 589 O O . LEU A 1 80 ? 32.213 -3.753 -58.325 1.00 91.38 80 LEU A O 1
ATOM 593 N N . VAL A 1 81 ? 32.130 -3.413 -56.104 1.00 91.25 81 VAL A N 1
ATOM 594 C CA . VAL A 1 81 ? 32.585 -2.016 -56.155 1.00 91.25 81 VAL A CA 1
ATOM 595 C C . VAL A 1 81 ? 34.016 -1.937 -56.678 1.00 91.25 81 VAL A C 1
ATOM 597 O O . VAL A 1 81 ? 34.316 -1.088 -57.512 1.00 91.25 81 VAL A O 1
ATOM 600 N N . THR A 1 82 ? 34.896 -2.837 -56.242 1.00 92.75 82 THR A N 1
ATOM 601 C CA . THR A 1 82 ? 36.271 -2.886 -56.739 1.00 92.75 82 THR A CA 1
ATOM 602 C C . THR A 1 82 ? 36.325 -3.210 -58.226 1.00 92.75 82 THR A C 1
ATOM 604 O O . THR A 1 82 ? 37.008 -2.505 -58.963 1.00 92.75 82 THR A O 1
ATOM 607 N N . ALA A 1 83 ? 35.565 -4.206 -58.687 1.00 90.94 83 ALA A N 1
ATOM 608 C CA . ALA A 1 83 ? 35.472 -4.530 -60.107 1.00 90.94 83 ALA A CA 1
ATOM 609 C C . ALA A 1 83 ? 34.967 -3.333 -60.931 1.00 90.94 83 ALA A C 1
ATOM 611 O O . ALA A 1 83 ? 35.508 -3.062 -62.002 1.00 90.94 83 ALA A O 1
ATOM 612 N N . LEU A 1 84 ? 33.978 -2.594 -60.416 1.00 90.06 84 LEU A N 1
ATOM 613 C CA . LEU A 1 84 ? 33.455 -1.382 -61.047 1.00 90.06 84 LEU A CA 1
ATOM 614 C C . LEU A 1 84 ? 34.538 -0.297 -61.166 1.00 90.06 84 LEU A C 1
ATOM 616 O O . LEU A 1 84 ? 34.758 0.232 -62.252 1.00 90.06 84 LEU A O 1
ATOM 620 N N . CYS A 1 85 ? 35.246 0.000 -60.073 1.00 90.56 85 CYS A N 1
ATOM 621 C CA . CYS A 1 85 ? 36.305 1.012 -60.045 1.00 90.56 85 CYS A CA 1
ATOM 622 C C . CYS A 1 85 ? 37.499 0.650 -60.940 1.00 90.56 85 CYS A C 1
ATOM 624 O O . CYS A 1 85 ? 38.019 1.525 -61.629 1.00 90.56 85 CYS A O 1
ATOM 626 N N . TRP A 1 86 ? 37.924 -0.619 -60.953 1.00 91.62 86 TRP A N 1
ATOM 627 C CA . TRP A 1 86 ? 39.025 -1.087 -61.801 1.00 91.62 86 TRP A CA 1
ATOM 628 C C . TRP A 1 86 ? 38.680 -1.012 -63.288 1.00 91.62 86 TRP A C 1
ATOM 630 O O . TRP A 1 86 ? 39.486 -0.508 -64.061 1.00 91.62 86 TRP A O 1
ATOM 640 N N . ASN A 1 87 ? 37.476 -1.440 -63.687 1.00 88.31 87 ASN A N 1
ATOM 641 C CA . ASN A 1 87 ? 37.053 -1.346 -65.088 1.00 88.31 87 ASN A CA 1
ATOM 642 C C . ASN A 1 87 ? 36.843 0.107 -65.530 1.00 88.31 87 ASN A C 1
ATOM 644 O O . ASN A 1 87 ? 37.129 0.442 -66.668 1.00 88.31 87 ASN A O 1
ATOM 648 N N . ALA A 1 88 ? 36.382 0.990 -64.644 1.00 87.06 88 ALA A N 1
ATOM 649 C CA . ALA A 1 88 ? 36.199 2.395 -64.994 1.00 87.06 88 ALA A CA 1
ATOM 650 C C . ALA A 1 88 ? 37.520 3.192 -65.070 1.00 87.06 88 ALA A C 1
ATOM 652 O O . ALA A 1 88 ? 37.505 4.331 -65.527 1.00 87.06 88 ALA A O 1
ATOM 653 N N . GLY A 1 89 ? 38.649 2.629 -64.620 1.00 86.00 89 GLY A N 1
ATOM 654 C CA . GLY A 1 89 ? 39.934 3.335 -64.528 1.00 86.00 89 GLY A CA 1
ATOM 655 C C . GLY A 1 89 ? 40.059 4.262 -63.310 1.00 86.00 89 GLY A C 1
ATOM 656 O O . GLY A 1 89 ? 40.935 5.123 -63.268 1.00 86.00 89 GLY A O 1
ATOM 657 N N . TRP A 1 90 ? 39.194 4.087 -62.305 1.00 90.25 90 TRP A N 1
ATOM 658 C CA . TRP A 1 90 ? 39.153 4.873 -61.067 1.00 90.25 90 TRP A CA 1
ATOM 659 C C . TRP A 1 90 ? 39.560 4.028 -59.850 1.00 90.25 90 TRP A C 1
ATOM 661 O O . TRP A 1 90 ? 38.829 3.946 -58.858 1.00 90.25 90 TRP A O 1
ATOM 671 N N . THR A 1 91 ? 40.731 3.383 -59.907 1.00 88.38 91 THR A N 1
ATOM 672 C CA . THR A 1 91 ? 41.240 2.502 -58.833 1.00 88.38 91 THR A CA 1
ATOM 673 C C . THR A 1 91 ? 41.336 3.210 -57.478 1.00 88.38 91 THR A C 1
ATOM 675 O O . THR A 1 91 ? 41.021 2.611 -56.448 1.00 88.38 91 THR A O 1
ATOM 678 N N . LEU A 1 92 ? 41.642 4.511 -57.480 1.00 90.56 92 LEU A N 1
ATOM 679 C CA . LEU A 1 92 ? 41.731 5.338 -56.275 1.00 90.56 92 LEU A CA 1
ATOM 680 C C . LEU A 1 92 ? 40.416 5.439 -55.483 1.00 90.56 92 LEU A C 1
ATOM 682 O O . LEU A 1 92 ? 40.453 5.719 -54.287 1.00 90.56 92 LEU A O 1
ATOM 686 N N . LEU A 1 93 ? 39.252 5.219 -56.114 1.00 91.56 93 LEU A N 1
ATOM 687 C CA . LEU A 1 93 ? 37.935 5.343 -55.467 1.00 91.56 93 LEU A CA 1
ATOM 688 C C . LEU A 1 93 ? 37.505 4.084 -54.697 1.00 91.56 93 LEU A C 1
ATOM 690 O O . LEU A 1 93 ? 36.515 4.130 -53.958 1.00 91.56 93 LEU A O 1
ATOM 694 N N . VAL A 1 94 ? 38.255 2.981 -54.809 1.00 92.50 94 VAL A N 1
ATOM 695 C CA . VAL A 1 94 ? 37.949 1.706 -54.139 1.00 92.50 94 VAL A CA 1
ATOM 696 C C . VAL A 1 94 ? 37.711 1.860 -52.624 1.00 92.50 94 VAL A C 1
ATOM 698 O O . VAL A 1 94 ? 36.673 1.382 -52.158 1.00 92.50 94 VAL A O 1
ATOM 701 N N . PRO A 1 95 ? 38.556 2.559 -51.832 1.00 91.62 95 PRO A N 1
ATOM 702 C CA . PRO A 1 95 ? 38.307 2.713 -50.399 1.00 91.62 95 PRO A CA 1
ATOM 703 C C . PRO A 1 95 ? 36.984 3.417 -50.081 1.00 91.62 95 PRO A C 1
ATOM 705 O O . PRO A 1 95 ? 36.251 2.997 -49.182 1.00 91.62 95 PRO A O 1
ATOM 708 N N . ALA A 1 96 ? 36.661 4.478 -50.825 1.00 90.31 96 ALA A N 1
ATOM 709 C CA . ALA A 1 96 ? 35.452 5.266 -50.611 1.00 90.31 96 ALA A CA 1
ATOM 710 C C . ALA A 1 96 ? 34.191 4.455 -50.942 1.00 90.31 96 ALA A C 1
ATOM 712 O O . ALA A 1 96 ? 33.224 4.469 -50.175 1.00 90.31 96 ALA A O 1
ATOM 713 N N . GLY A 1 97 ? 34.211 3.697 -52.041 1.00 88.69 97 GLY A N 1
ATOM 714 C CA . GLY A 1 97 ? 33.088 2.850 -52.437 1.00 88.69 97 GLY A CA 1
ATOM 715 C C . GLY A 1 97 ? 32.851 1.678 -51.474 1.00 88.69 97 GLY A C 1
ATOM 716 O O . GLY A 1 97 ? 31.706 1.412 -51.088 1.00 88.69 97 GLY A O 1
ATOM 717 N N . VAL A 1 98 ? 33.920 1.008 -51.021 1.00 90.06 98 VAL A N 1
ATOM 718 C CA . VAL A 1 98 ? 33.820 -0.092 -50.043 1.00 90.06 98 VAL A CA 1
ATOM 719 C C . VAL A 1 98 ? 33.225 0.410 -48.727 1.00 90.06 98 VAL A C 1
ATOM 721 O O . VAL A 1 98 ? 32.311 -0.211 -48.190 1.00 90.06 98 VAL A O 1
ATOM 724 N N . ILE A 1 99 ? 33.668 1.565 -48.220 1.00 88.81 99 ILE A N 1
ATOM 725 C CA . ILE A 1 99 ? 33.101 2.114 -46.983 1.00 88.81 99 ILE A CA 1
ATOM 726 C C . ILE A 1 99 ? 31.668 2.594 -47.171 1.00 88.81 99 ILE A C 1
ATOM 728 O O . ILE A 1 99 ? 30.832 2.288 -46.326 1.00 88.81 99 ILE A O 1
ATOM 732 N N . THR A 1 100 ? 31.343 3.263 -48.276 1.00 87.56 100 THR A N 1
ATOM 733 C CA . THR A 1 100 ? 29.973 3.741 -48.532 1.00 87.56 100 THR A CA 1
ATOM 734 C C . THR A 1 100 ? 28.968 2.587 -48.541 1.00 87.56 100 THR A C 1
ATOM 736 O O . THR A 1 100 ? 27.909 2.680 -47.920 1.00 87.56 100 THR A O 1
ATOM 739 N N . THR A 1 101 ? 29.322 1.458 -49.163 1.00 87.00 101 THR A N 1
ATOM 740 C CA . THR A 1 101 ? 28.482 0.247 -49.147 1.00 87.00 101 THR A CA 1
ATOM 741 C C . THR A 1 101 ? 28.488 -0.475 -47.797 1.00 87.00 101 THR A C 1
ATOM 743 O O . THR A 1 101 ? 27.514 -1.149 -47.456 1.00 87.00 101 THR A O 1
ATOM 746 N N . ALA A 1 102 ? 29.541 -0.304 -46.992 1.00 86.44 102 ALA A N 1
ATOM 747 C CA . ALA A 1 102 ? 29.621 -0.844 -45.640 1.00 86.44 102 ALA A CA 1
ATOM 748 C C . ALA A 1 102 ? 28.769 -0.063 -44.626 1.00 86.44 102 ALA A C 1
ATOM 750 O O . ALA A 1 102 ? 28.208 -0.686 -43.727 1.00 86.44 102 ALA A O 1
ATOM 751 N N . VAL A 1 103 ? 28.642 1.268 -44.746 1.00 84.44 103 VAL A N 1
ATOM 752 C CA . VAL A 1 103 ? 27.987 2.148 -43.748 1.00 84.44 103 VAL A CA 1
ATOM 753 C C . VAL A 1 103 ? 26.628 1.622 -43.249 1.00 84.44 103 VAL A C 1
ATOM 755 O O . VAL A 1 103 ? 26.465 1.518 -42.028 1.00 84.44 103 VAL A O 1
ATOM 758 N N . PRO A 1 104 ? 25.671 1.219 -44.112 1.00 83.12 104 PRO A N 1
ATOM 759 C CA . PRO A 1 104 ? 24.376 0.702 -43.659 1.00 83.12 104 PRO A CA 1
ATOM 760 C C . PRO A 1 104 ? 24.505 -0.577 -42.821 1.00 83.12 104 PRO A C 1
ATOM 762 O O . PRO A 1 104 ? 23.746 -0.798 -41.876 1.00 83.12 104 PRO A O 1
ATOM 765 N N . LEU A 1 105 ? 25.491 -1.420 -43.144 1.00 82.62 105 LEU A N 1
ATOM 766 C CA . LEU A 1 105 ? 25.785 -2.640 -42.397 1.00 82.62 105 LEU A CA 1
ATOM 767 C C . LEU A 1 105 ? 26.494 -2.316 -41.074 1.00 82.62 105 LEU A C 1
ATOM 769 O O . LEU A 1 105 ? 26.189 -2.929 -40.051 1.00 82.62 105 LEU A O 1
ATOM 773 N N . LEU A 1 106 ? 27.389 -1.322 -41.062 1.00 80.75 106 LEU A N 1
ATOM 774 C CA . LEU A 1 106 ? 28.115 -0.881 -39.865 1.00 80.75 106 LEU A CA 1
ATOM 775 C C . LEU A 1 106 ? 27.192 -0.274 -38.803 1.00 80.75 106 LEU A C 1
ATOM 777 O O . LEU A 1 106 ? 27.390 -0.522 -37.616 1.00 80.75 106 LEU A O 1
ATOM 781 N N . GLN A 1 107 ? 26.146 0.451 -39.209 1.00 77.88 107 GLN A N 1
ATOM 782 C CA . GLN A 1 107 ? 25.134 0.978 -38.282 1.00 77.88 107 GLN A CA 1
ATOM 783 C C . GLN A 1 107 ? 24.361 -0.139 -37.557 1.00 77.88 107 GLN A C 1
ATOM 785 O O . GLN A 1 107 ? 23.939 0.016 -36.407 1.00 77.88 107 GLN A O 1
ATOM 790 N N . ARG A 1 108 ? 24.203 -1.298 -38.203 1.00 74.44 108 ARG A N 1
ATOM 791 C CA . ARG A 1 108 ? 23.386 -2.417 -37.705 1.00 74.44 108 ARG A CA 1
ATOM 792 C C . ARG A 1 108 ? 24.193 -3.519 -37.027 1.00 74.44 108 ARG A C 1
ATOM 794 O O . ARG A 1 108 ? 23.657 -4.224 -36.179 1.00 74.44 108 ARG A O 1
ATOM 801 N N . ALA A 1 109 ? 25.473 -3.659 -37.360 1.00 67.19 109 ALA A N 1
ATOM 802 C CA . ALA A 1 109 ? 26.302 -4.789 -36.947 1.00 67.19 109 ALA A CA 1
ATOM 803 C C . ALA A 1 109 ? 27.356 -4.423 -35.882 1.00 67.19 109 ALA A C 1
ATOM 805 O O . ALA A 1 109 ? 27.293 -3.370 -35.240 1.00 67.19 109 ALA A O 1
ATOM 806 N N . SER A 1 110 ? 28.273 -5.356 -35.617 1.00 69.19 110 SER A N 1
ATOM 807 C CA . SER A 1 110 ? 29.323 -5.272 -34.599 1.00 69.19 110 SER A CA 1
ATOM 808 C C . SER A 1 110 ? 30.569 -4.524 -35.098 1.00 69.19 110 SER A C 1
ATOM 810 O O . SER A 1 110 ? 30.808 -4.405 -36.298 1.00 69.19 110 SER A O 1
ATOM 812 N N . ALA A 1 111 ? 31.419 -4.068 -34.169 1.00 75.56 111 ALA A N 1
ATOM 813 C CA . ALA A 1 111 ? 32.695 -3.409 -34.485 1.00 75.56 111 ALA A CA 1
ATOM 814 C C . ALA A 1 111 ? 33.636 -4.272 -35.355 1.00 75.56 111 ALA A C 1
ATOM 816 O O . ALA A 1 111 ? 34.496 -3.743 -36.054 1.00 75.56 111 ALA A O 1
ATOM 817 N N . ARG A 1 112 ? 33.441 -5.599 -35.359 1.00 82.31 112 ARG A N 1
ATOM 818 C CA . ARG A 1 112 ? 34.167 -6.533 -36.231 1.00 82.31 112 ARG A CA 1
ATOM 819 C C . ARG A 1 112 ? 33.898 -6.263 -37.709 1.00 82.31 112 ARG A C 1
ATOM 821 O O . ARG A 1 112 ? 34.813 -6.375 -38.513 1.00 82.31 112 ARG A O 1
ATOM 828 N N . LEU A 1 113 ? 32.679 -5.864 -38.070 1.00 84.06 113 LEU A N 1
ATOM 829 C CA . LEU A 1 113 ? 32.334 -5.591 -39.462 1.00 84.06 113 LEU A CA 1
ATOM 830 C C . LEU A 1 113 ? 33.047 -4.335 -39.992 1.00 84.06 113 LEU A C 1
ATOM 832 O O . LEU A 1 113 ? 33.442 -4.306 -41.152 1.00 84.06 113 LEU A O 1
ATOM 836 N N . ALA A 1 114 ? 33.286 -3.339 -39.129 1.00 85.44 114 ALA A N 1
ATOM 837 C CA . ALA A 1 114 ? 34.080 -2.154 -39.470 1.00 85.44 114 ALA A CA 1
ATOM 838 C C . ALA A 1 114 ? 35.539 -2.521 -39.754 1.00 85.44 114 ALA A C 1
ATOM 840 O O . ALA A 1 114 ? 36.117 -2.038 -40.723 1.00 85.44 114 ALA A O 1
ATOM 841 N N . LEU A 1 115 ? 36.101 -3.431 -38.950 1.00 88.50 115 LEU A N 1
ATOM 842 C CA . LEU A 1 115 ? 37.443 -3.962 -39.169 1.00 88.50 115 LEU A CA 1
ATOM 843 C C . LEU A 1 115 ? 37.530 -4.734 -40.494 1.00 88.50 115 LEU A C 1
ATOM 845 O O . LEU A 1 115 ? 38.447 -4.497 -41.271 1.00 88.50 115 LEU A O 1
ATOM 849 N N . VAL A 1 116 ? 36.564 -5.616 -40.779 1.00 89.31 116 VAL A N 1
ATOM 850 C CA . VAL A 1 116 ? 36.531 -6.374 -42.042 1.00 89.31 116 VAL A CA 1
ATOM 851 C C . VAL A 1 116 ? 36.399 -5.437 -43.246 1.00 89.31 116 VAL A C 1
ATOM 853 O O . VAL A 1 116 ? 37.110 -5.625 -44.228 1.00 89.31 116 VAL A O 1
ATOM 856 N N . ALA A 1 117 ? 35.549 -4.409 -43.166 1.00 89.12 117 ALA A N 1
ATOM 857 C CA . ALA A 1 117 ? 35.389 -3.421 -44.235 1.00 89.12 117 ALA A CA 1
ATOM 858 C C . ALA A 1 117 ? 36.683 -2.633 -44.479 1.00 89.12 117 ALA A C 1
ATOM 860 O O . ALA A 1 117 ? 37.089 -2.466 -45.626 1.00 89.12 117 ALA A O 1
ATOM 861 N N . GLY A 1 118 ? 37.353 -2.201 -43.404 1.00 90.38 118 GLY A N 1
ATOM 862 C CA . GLY A 1 118 ? 38.639 -1.511 -43.482 1.00 90.38 118 GLY A CA 1
ATOM 863 C C . GLY A 1 118 ? 39.743 -2.387 -44.078 1.00 90.38 118 GLY A C 1
ATOM 864 O O . GLY A 1 118 ? 40.442 -1.946 -44.985 1.00 90.38 118 GLY A O 1
ATOM 865 N N . ILE A 1 119 ? 39.863 -3.646 -43.637 1.00 92.56 119 ILE A N 1
ATOM 866 C CA . ILE A 1 119 ? 40.841 -4.603 -44.185 1.00 92.56 119 ILE A CA 1
ATOM 867 C C . ILE A 1 119 ? 40.565 -4.866 -45.668 1.00 92.56 119 ILE A C 1
ATOM 869 O O . ILE A 1 119 ? 41.492 -4.807 -46.473 1.00 92.56 119 ILE A O 1
ATOM 873 N N . ALA A 1 120 ? 39.307 -5.120 -46.043 1.00 91.75 120 ALA A N 1
ATOM 874 C CA . ALA A 1 120 ? 38.929 -5.334 -47.437 1.00 91.75 120 ALA A CA 1
ATOM 875 C C . ALA A 1 120 ? 39.275 -4.107 -48.295 1.00 91.75 120 ALA A C 1
ATOM 877 O O . ALA A 1 120 ? 39.934 -4.257 -49.321 1.00 91.75 120 ALA A O 1
ATOM 878 N N . ALA A 1 121 ? 38.921 -2.899 -47.841 1.00 91.88 121 ALA A N 1
ATOM 879 C CA . ALA A 1 121 ? 39.281 -1.653 -48.514 1.00 91.88 121 ALA A CA 1
ATOM 880 C C . ALA A 1 121 ? 40.802 -1.517 -48.688 1.00 91.88 121 ALA A C 1
ATOM 882 O O . ALA A 1 121 ? 41.258 -1.211 -49.787 1.00 91.88 121 ALA A O 1
ATOM 883 N N . THR A 1 122 ? 41.597 -1.799 -47.650 1.00 93.00 122 THR A N 1
ATOM 884 C CA . THR A 1 122 ? 43.067 -1.742 -47.716 1.00 93.00 122 THR A CA 1
ATOM 885 C C . THR A 1 122 ? 43.640 -2.744 -48.719 1.00 93.00 122 THR A C 1
ATOM 887 O O . THR A 1 122 ? 44.428 -2.348 -49.576 1.00 93.00 122 THR A O 1
ATOM 890 N N . VAL A 1 123 ? 43.239 -4.018 -48.648 1.00 94.50 123 VAL A N 1
ATOM 891 C CA . VAL A 1 123 ? 43.760 -5.080 -49.528 1.00 94.50 123 VAL A CA 1
ATOM 892 C C . VAL A 1 123 ? 43.393 -4.813 -50.989 1.00 94.50 123 VAL A C 1
ATOM 894 O O . VAL A 1 123 ? 44.256 -4.892 -51.860 1.00 94.50 123 VAL A O 1
ATOM 897 N N . LEU A 1 124 ? 42.135 -4.452 -51.257 1.00 93.50 124 LEU A N 1
ATOM 898 C CA . LEU A 1 124 ? 41.640 -4.205 -52.614 1.00 93.50 124 LEU A CA 1
ATOM 899 C C . LEU A 1 124 ? 42.270 -2.947 -53.232 1.00 93.50 124 LEU A C 1
ATOM 901 O O . LEU A 1 124 ? 42.602 -2.945 -54.415 1.00 93.50 124 LEU A O 1
ATOM 905 N N . THR A 1 125 ? 42.501 -1.905 -52.430 1.00 93.31 125 THR A N 1
ATOM 906 C CA . THR A 1 125 ? 43.187 -0.685 -52.889 1.00 93.31 125 THR A CA 1
ATOM 907 C C . THR A 1 125 ? 44.660 -0.956 -53.173 1.00 93.31 125 THR A C 1
ATOM 909 O O . THR A 1 125 ? 45.148 -0.581 -54.232 1.00 93.31 125 THR A O 1
ATOM 912 N N . ALA A 1 126 ? 45.364 -1.664 -52.282 1.00 92.69 126 ALA A N 1
ATOM 913 C CA . ALA A 1 126 ? 46.767 -2.017 -52.495 1.00 92.69 126 ALA A CA 1
ATOM 914 C C . ALA A 1 126 ? 46.956 -2.878 -53.754 1.00 92.69 126 ALA A C 1
ATOM 916 O O . ALA A 1 126 ? 47.874 -2.627 -54.535 1.00 92.69 126 ALA A O 1
ATOM 917 N N . ALA A 1 127 ? 46.067 -3.851 -53.984 1.00 93.31 127 ALA A N 1
ATOM 918 C CA . ALA A 1 127 ? 46.081 -4.673 -55.192 1.00 93.31 127 ALA A CA 1
ATOM 919 C C . ALA A 1 127 ? 45.851 -3.832 -56.461 1.00 93.31 127 ALA A C 1
ATOM 921 O O . ALA A 1 127 ? 46.597 -3.976 -57.427 1.00 93.31 127 ALA A O 1
ATOM 922 N N . GLY A 1 128 ? 44.866 -2.925 -56.435 1.00 90.25 128 GLY A N 1
ATOM 923 C CA . GLY A 1 128 ? 44.567 -2.023 -57.549 1.00 90.25 128 GLY A CA 1
ATOM 924 C C . GLY A 1 128 ? 45.729 -1.090 -57.886 1.00 90.25 128 GLY A C 1
ATOM 925 O O . GLY A 1 128 ? 46.160 -1.037 -59.032 1.00 90.25 128 GLY A O 1
ATOM 926 N N . GLU A 1 129 ? 46.292 -0.413 -56.885 1.00 91.94 129 GLU A N 1
ATOM 927 C CA . GLU A 1 129 ? 47.410 0.514 -57.086 1.00 91.94 129 GLU A CA 1
ATOM 928 C C . GLU A 1 129 ? 48.695 -0.207 -57.528 1.00 91.94 129 GLU A C 1
ATOM 930 O O . GLU A 1 129 ? 49.423 0.300 -58.378 1.00 91.94 129 GLU A O 1
ATOM 935 N N . THR A 1 130 ? 48.948 -1.427 -57.038 1.00 91.00 130 THR A N 1
ATOM 936 C CA . THR A 1 130 ? 50.077 -2.248 -57.521 1.00 91.00 130 THR A CA 1
ATOM 937 C C . THR A 1 130 ? 49.892 -2.629 -58.992 1.00 91.00 130 THR A C 1
ATOM 939 O O . THR A 1 130 ? 50.844 -2.591 -59.766 1.00 91.00 130 THR A O 1
ATOM 942 N N . ALA A 1 131 ? 48.669 -2.973 -59.404 1.00 90.31 131 ALA A N 1
ATOM 943 C CA . ALA A 1 131 ? 48.370 -3.291 -60.797 1.00 90.31 131 ALA A CA 1
ATOM 944 C C . ALA A 1 131 ? 48.494 -2.065 -61.720 1.00 90.31 131 ALA A C 1
ATOM 946 O O . ALA A 1 131 ? 49.000 -2.209 -62.829 1.00 90.31 131 ALA A O 1
ATOM 947 N N . VAL A 1 132 ? 48.124 -0.868 -61.251 1.00 89.81 132 VAL A N 1
ATOM 948 C CA . VAL A 1 132 ? 48.372 0.399 -61.967 1.00 89.81 132 VAL A CA 1
ATOM 949 C C . VAL A 1 132 ? 49.875 0.667 -62.110 1.00 89.81 132 VAL A C 1
ATOM 951 O O . VAL A 1 132 ? 50.334 1.055 -63.179 1.00 89.81 132 VAL A O 1
ATOM 954 N N . GLN A 1 133 ? 50.676 0.406 -61.070 1.00 90.38 133 GLN A N 1
ATOM 955 C CA . GLN A 1 133 ? 52.134 0.570 -61.130 1.00 90.38 133 GLN A CA 1
ATOM 956 C C . GLN A 1 133 ? 52.807 -0.396 -62.121 1.00 90.38 133 GLN A C 1
ATOM 958 O O . GLN A 1 133 ? 53.823 -0.052 -62.725 1.00 90.38 133 GLN A O 1
ATOM 963 N N . LEU A 1 134 ? 52.257 -1.604 -62.272 1.00 91.50 134 LEU A N 1
ATOM 964 C CA . LEU A 1 134 ? 52.730 -2.631 -63.206 1.00 91.50 134 LEU A CA 1
ATOM 965 C C . LEU A 1 134 ? 52.136 -2.496 -64.618 1.00 91.50 134 LEU A C 1
ATOM 967 O O . LEU A 1 134 ? 52.377 -3.374 -65.444 1.00 91.50 134 LEU A O 1
ATOM 971 N N . ASP A 1 135 ? 51.366 -1.437 -64.885 1.00 85.56 135 ASP A N 1
ATOM 972 C CA . ASP A 1 135 ? 50.694 -1.187 -66.170 1.00 85.56 135 ASP A CA 1
ATOM 973 C C . ASP A 1 135 ? 49.704 -2.308 -66.572 1.00 85.56 135 ASP A C 1
ATOM 975 O O . ASP A 1 135 ? 49.426 -2.555 -67.744 1.00 85.56 135 ASP A O 1
ATOM 979 N N . LEU A 1 136 ? 49.171 -3.028 -65.573 1.00 87.94 136 LEU A N 1
ATOM 980 C CA . LEU A 1 136 ? 48.167 -4.088 -65.736 1.00 87.94 136 LEU A CA 1
ATOM 981 C C . LEU A 1 136 ? 46.731 -3.550 -65.696 1.00 87.94 136 LEU A C 1
ATOM 983 O O . LEU A 1 136 ? 45.819 -4.208 -66.196 1.00 87.94 136 LEU A O 1
ATOM 987 N N . LEU A 1 137 ? 46.520 -2.388 -65.070 1.00 87.00 137 LEU A N 1
ATOM 988 C CA . LEU A 1 137 ? 45.233 -1.697 -65.019 1.00 87.00 137 LEU A CA 1
ATOM 989 C C . LEU A 1 137 ? 45.382 -0.255 -65.519 1.00 87.00 137 LEU A C 1
ATOM 991 O O . LEU A 1 137 ? 46.293 0.442 -65.068 1.00 87.00 137 LEU A O 1
ATOM 995 N N . PRO A 1 138 ? 44.469 0.218 -66.384 1.00 80.88 138 PRO A N 1
ATOM 996 C CA . PRO A 1 138 ? 44.451 1.608 -66.804 1.00 80.88 138 PRO A CA 1
ATOM 997 C C . PRO A 1 138 ? 43.985 2.511 -65.651 1.00 80.88 138 PRO A C 1
ATOM 999 O O . PRO A 1 138 ? 43.124 2.134 -64.854 1.00 80.88 138 PRO A O 1
ATOM 1002 N N . SER A 1 139 ? 44.531 3.724 -65.575 1.00 86.94 139 SER A N 1
ATOM 1003 C CA . SER A 1 139 ? 44.129 4.746 -64.603 1.00 86.94 139 SER A CA 1
ATOM 1004 C C . SER A 1 139 ? 43.884 6.076 -65.307 1.00 86.94 139 SER A C 1
ATOM 1006 O O . SER A 1 139 ? 44.715 6.522 -66.095 1.00 86.94 139 SER A O 1
ATOM 1008 N N . VAL A 1 140 ? 42.752 6.720 -65.004 1.00 85.31 140 VAL A N 1
ATOM 1009 C CA . VAL A 1 140 ? 42.366 8.035 -65.560 1.00 85.31 140 VAL A CA 1
ATOM 1010 C C . VAL A 1 140 ? 43.336 9.132 -65.111 1.00 85.31 140 VAL A C 1
ATOM 1012 O O . VAL A 1 140 ? 43.533 10.135 -65.793 1.00 85.31 140 VAL A O 1
ATOM 1015 N N . ILE A 1 141 ? 43.977 8.934 -63.958 1.00 85.88 141 ILE A N 1
ATOM 1016 C CA . ILE A 1 141 ? 44.973 9.845 -63.398 1.00 85.88 141 ILE A CA 1
ATOM 1017 C C . ILE A 1 141 ? 46.357 9.196 -63.496 1.00 85.88 141 ILE A C 1
ATOM 1019 O O . ILE A 1 141 ? 46.494 7.985 -63.330 1.00 85.88 141 ILE A O 1
ATOM 1023 N N . GLY A 1 142 ? 47.401 10.001 -63.710 1.00 83.12 142 GLY A N 1
ATOM 1024 C CA . GLY A 1 142 ? 48.784 9.521 -63.668 1.00 83.12 142 GLY A CA 1
ATOM 1025 C C . GLY A 1 142 ? 49.113 8.741 -62.384 1.00 83.12 142 GLY A C 1
ATOM 1026 O O . GLY A 1 142 ? 48.560 9.007 -61.313 1.00 83.12 142 GLY A O 1
ATOM 1027 N N . THR A 1 143 ? 50.051 7.799 -62.491 1.00 83.44 143 THR A N 1
ATOM 1028 C CA . THR A 1 143 ? 50.408 6.832 -61.434 1.00 83.44 143 THR A CA 1
ATOM 1029 C C . THR A 1 143 ? 50.761 7.495 -60.096 1.00 83.44 143 THR A C 1
ATOM 1031 O O . THR A 1 143 ? 50.213 7.134 -59.058 1.00 83.44 143 THR A O 1
ATOM 1034 N N . GLY A 1 144 ? 51.606 8.532 -60.110 1.00 84.56 144 GLY A N 1
ATOM 1035 C CA . GLY A 1 144 ? 52.003 9.268 -58.902 1.00 84.56 144 GLY A CA 1
ATOM 1036 C C . GLY A 1 144 ? 50.818 9.887 -58.139 1.00 84.56 144 GLY A C 1
ATOM 1037 O O . GLY A 1 144 ? 50.621 9.565 -56.965 1.00 84.56 144 GLY A O 1
ATOM 1038 N N . PRO A 1 145 ? 50.005 10.752 -58.774 1.00 88.50 145 PRO A N 1
ATOM 1039 C CA . PRO A 1 145 ? 48.817 11.313 -58.134 1.00 88.50 145 PRO A CA 1
ATOM 1040 C C . PRO A 1 145 ? 47.755 10.270 -57.741 1.00 88.50 145 PRO A C 1
ATOM 1042 O O . PRO A 1 145 ? 47.102 10.465 -56.715 1.00 88.50 145 PRO A O 1
ATOM 1045 N N . SER A 1 146 ? 47.607 9.163 -58.489 1.00 87.06 146 SER A N 1
ATOM 1046 C CA . SER A 1 146 ? 46.691 8.063 -58.131 1.00 87.06 146 SER A CA 1
ATOM 1047 C C . SER A 1 146 ? 47.050 7.446 -56.780 1.00 87.06 146 SER A C 1
ATOM 1049 O O . SER A 1 146 ? 46.198 7.380 -55.895 1.00 87.06 146 SER A O 1
ATOM 1051 N N . HIS A 1 147 ? 48.327 7.107 -56.562 1.00 88.44 147 HIS A N 1
ATOM 1052 C CA . HIS A 1 147 ? 48.780 6.510 -55.303 1.00 88.44 147 HIS A CA 1
ATOM 1053 C C . HIS A 1 147 ? 48.534 7.427 -54.096 1.00 88.44 147 HIS A C 1
ATOM 1055 O O . HIS A 1 147 ? 48.076 6.974 -53.043 1.00 88.44 147 HIS A O 1
ATOM 1061 N N . VAL A 1 148 ? 48.805 8.730 -54.244 1.00 90.31 148 VAL A N 1
ATOM 1062 C CA . VAL A 1 148 ? 48.583 9.719 -53.175 1.00 90.31 148 VAL A CA 1
ATOM 1063 C C . VAL A 1 148 ? 47.088 9.884 -52.885 1.00 90.31 148 VAL A C 1
ATOM 1065 O O . VAL A 1 148 ? 46.686 9.893 -51.719 1.00 90.31 148 VAL A O 1
ATOM 1068 N N . ALA A 1 149 ? 46.253 9.966 -53.925 1.00 89.75 149 ALA A N 1
ATOM 1069 C CA . ALA A 1 149 ? 44.804 10.077 -53.779 1.00 89.75 149 ALA A CA 1
ATOM 1070 C C . ALA A 1 149 ? 44.187 8.814 -53.150 1.00 89.75 149 ALA A C 1
ATOM 1072 O O . ALA A 1 149 ? 43.372 8.923 -52.233 1.00 89.75 149 ALA A O 1
ATOM 1073 N N . ALA A 1 150 ? 44.619 7.624 -53.578 1.00 89.94 150 ALA A N 1
ATOM 1074 C CA . ALA A 1 150 ? 44.175 6.342 -53.037 1.00 89.94 150 ALA A CA 1
ATOM 1075 C C . ALA A 1 150 ? 44.542 6.196 -51.551 1.00 89.94 150 ALA A C 1
ATOM 1077 O O . ALA A 1 150 ? 43.704 5.793 -50.742 1.00 89.94 150 ALA A O 1
ATOM 1078 N N . ALA A 1 151 ? 45.760 6.592 -51.161 1.00 91.31 151 ALA A N 1
ATOM 1079 C CA . ALA A 1 151 ? 46.188 6.595 -49.762 1.00 91.31 151 ALA A CA 1
ATOM 1080 C C . ALA A 1 151 ? 45.363 7.570 -48.900 1.00 91.31 151 ALA A C 1
ATOM 1082 O O . ALA A 1 151 ? 44.936 7.212 -47.799 1.00 91.31 151 ALA A O 1
ATOM 1083 N N . ALA A 1 152 ? 45.084 8.778 -49.407 1.00 92.50 152 ALA A N 1
ATOM 1084 C CA . ALA A 1 152 ? 44.252 9.763 -48.714 1.00 92.50 152 ALA A CA 1
ATOM 1085 C C . ALA A 1 152 ? 42.803 9.273 -48.534 1.00 92.50 152 ALA A C 1
ATOM 1087 O O . ALA A 1 152 ? 42.240 9.373 -47.440 1.00 92.50 152 ALA A O 1
ATOM 1088 N N . LEU A 1 153 ? 42.211 8.682 -49.577 1.00 93.12 153 LEU A N 1
ATOM 1089 C CA . LEU A 1 153 ? 40.867 8.103 -49.516 1.00 93.12 153 LEU A CA 1
ATOM 1090 C C . LEU A 1 153 ? 40.807 6.881 -48.602 1.00 93.12 153 LEU A C 1
ATOM 1092 O O . LEU A 1 153 ? 39.813 6.706 -47.901 1.00 93.12 153 LEU A O 1
ATOM 1096 N N . LEU A 1 154 ? 41.868 6.073 -48.545 1.00 93.31 154 LEU A N 1
ATOM 1097 C CA . LEU A 1 154 ? 41.959 4.954 -47.613 1.00 93.31 154 LEU A CA 1
ATOM 1098 C C . LEU A 1 154 ? 42.004 5.430 -46.154 1.00 93.31 154 LEU A C 1
ATOM 1100 O O . LEU A 1 154 ? 41.301 4.874 -45.309 1.00 93.31 154 LEU A O 1
ATOM 1104 N N . ALA A 1 155 ? 42.762 6.487 -45.856 1.00 92.75 155 ALA A N 1
ATOM 1105 C CA . ALA A 1 155 ? 42.760 7.100 -44.529 1.00 92.75 155 ALA A CA 1
ATOM 1106 C C . ALA A 1 155 ? 41.369 7.658 -44.163 1.00 92.75 155 ALA A C 1
ATOM 1108 O O . ALA A 1 155 ? 40.868 7.402 -43.065 1.00 92.75 155 ALA A O 1
ATOM 1109 N N . GLY A 1 156 ? 40.707 8.350 -45.100 1.00 91.38 156 GLY A N 1
ATOM 1110 C CA . GLY A 1 156 ? 39.337 8.844 -44.928 1.00 91.38 156 GLY A CA 1
ATOM 1111 C C . GLY A 1 156 ? 38.313 7.722 -44.716 1.00 91.38 156 GLY A C 1
ATOM 1112 O O . GLY A 1 156 ? 37.459 7.820 -43.836 1.00 91.38 156 GLY A O 1
ATOM 1113 N N . ALA A 1 157 ? 38.442 6.622 -45.457 1.00 89.81 157 ALA A N 1
ATOM 1114 C CA . ALA A 1 157 ? 37.633 5.415 -45.329 1.00 89.81 157 ALA A CA 1
ATOM 1115 C C . ALA A 1 157 ? 37.754 4.786 -43.928 1.00 89.81 157 ALA A C 1
ATOM 1117 O O . ALA A 1 157 ? 36.738 4.504 -43.285 1.00 89.81 157 ALA A O 1
ATOM 1118 N N . TRP A 1 158 ? 38.977 4.633 -43.410 1.00 91.56 158 TRP A N 1
ATOM 1119 C CA . TRP A 1 158 ? 39.204 4.155 -42.042 1.00 91.56 158 TRP A CA 1
ATOM 1120 C C . TRP A 1 158 ? 38.627 5.106 -40.988 1.00 91.56 158 TRP A C 1
ATOM 1122 O O . TRP A 1 158 ? 37.960 4.649 -40.056 1.00 91.56 158 TRP A O 1
ATOM 1132 N N . ALA A 1 159 ? 38.817 6.419 -41.150 1.00 90.44 159 ALA A N 1
ATOM 1133 C CA . ALA A 1 159 ? 38.257 7.420 -40.243 1.00 90.44 159 ALA A CA 1
ATOM 1134 C C . ALA A 1 159 ? 36.717 7.387 -40.227 1.00 90.44 159 ALA A C 1
ATOM 1136 O O . ALA A 1 159 ? 36.112 7.373 -39.153 1.00 90.44 159 ALA A O 1
ATOM 1137 N N . ALA A 1 160 ? 36.082 7.300 -41.400 1.00 87.62 160 ALA A N 1
ATOM 1138 C CA . ALA A 1 160 ? 34.631 7.211 -41.540 1.00 87.62 160 ALA A CA 1
ATOM 1139 C C . ALA A 1 160 ? 34.075 5.904 -40.953 1.00 87.62 160 ALA A C 1
ATOM 1141 O O . ALA A 1 160 ? 33.142 5.936 -40.148 1.00 87.62 160 ALA A O 1
ATOM 1142 N N . GLY A 1 161 ? 34.679 4.757 -41.284 1.00 86.44 161 GLY A N 1
ATOM 1143 C CA . GLY A 1 161 ? 34.287 3.458 -40.733 1.00 86.44 161 GLY A CA 1
ATOM 1144 C C . GLY A 1 161 ? 34.396 3.420 -39.206 1.00 86.44 161 GLY A C 1
ATOM 1145 O O . GLY A 1 161 ? 33.490 2.935 -38.523 1.00 86.44 161 GLY A O 1
ATOM 1146 N N . TYR A 1 162 ? 35.462 4.007 -38.657 1.00 86.19 162 TYR A N 1
ATOM 1147 C CA . TYR A 1 162 ? 35.656 4.129 -37.217 1.00 86.19 162 TYR A CA 1
ATOM 1148 C C . TYR A 1 162 ? 34.635 5.066 -36.553 1.00 86.19 162 TYR A C 1
ATOM 1150 O O . TYR A 1 162 ? 34.056 4.704 -35.525 1.00 86.19 162 TYR A O 1
ATOM 1158 N N . ALA A 1 163 ? 34.367 6.237 -37.141 1.00 87.38 163 ALA A N 1
ATOM 1159 C CA . ALA A 1 163 ? 33.379 7.188 -36.630 1.00 87.38 163 ALA A CA 1
ATOM 1160 C C . ALA A 1 163 ? 31.969 6.577 -36.582 1.00 87.38 163 ALA A C 1
ATOM 1162 O O . ALA A 1 163 ? 31.294 6.667 -35.554 1.00 87.38 163 ALA A O 1
ATOM 1163 N N . VAL A 1 164 ? 31.558 5.880 -37.648 1.00 86.69 164 VAL A N 1
ATOM 1164 C CA . VAL A 1 164 ? 30.261 5.187 -37.720 1.00 86.69 164 VAL A CA 1
ATOM 1165 C C . VAL A 1 164 ? 30.176 4.064 -36.685 1.00 86.69 164 VAL A C 1
ATOM 1167 O O . VAL A 1 164 ? 29.188 3.975 -35.953 1.00 86.69 164 VAL A O 1
ATOM 1170 N N . ALA A 1 165 ? 31.220 3.238 -36.561 1.00 82.81 165 ALA A N 1
ATOM 1171 C CA . ALA A 1 165 ? 31.254 2.159 -35.573 1.00 82.81 165 ALA A CA 1
ATOM 1172 C C . ALA A 1 165 ? 31.191 2.689 -34.130 1.00 82.81 165 ALA A C 1
ATOM 1174 O O . ALA A 1 165 ? 30.498 2.119 -33.280 1.00 82.81 165 ALA A O 1
ATOM 1175 N N . ARG A 1 166 ? 31.887 3.798 -33.849 1.00 84.75 166 ARG A N 1
ATOM 1176 C CA . ARG A 1 166 ? 31.869 4.458 -32.539 1.00 84.75 166 ARG A CA 1
ATOM 1177 C C . ARG A 1 166 ? 30.488 5.046 -32.232 1.00 84.75 166 ARG A C 1
ATOM 1179 O O . ARG A 1 166 ? 29.970 4.791 -31.148 1.00 84.75 166 ARG A O 1
ATOM 1186 N N . GLY A 1 167 ? 29.873 5.759 -33.180 1.00 85.00 167 GLY A N 1
ATOM 1187 C CA . GLY A 1 167 ? 28.531 6.331 -33.022 1.00 85.00 167 GLY A CA 1
ATOM 1188 C C . GLY A 1 167 ? 27.464 5.268 -32.747 1.00 85.00 167 GLY A C 1
ATOM 1189 O O . GLY A 1 167 ? 26.697 5.389 -31.790 1.00 85.00 167 GLY A O 1
ATOM 1190 N N . ALA A 1 168 ? 27.484 4.167 -33.506 1.00 80.50 168 ALA A N 1
ATOM 1191 C CA . ALA A 1 168 ? 26.562 3.048 -33.310 1.00 80.50 168 ALA A CA 1
ATOM 1192 C C . ALA A 1 168 ? 26.732 2.375 -31.933 1.00 80.50 168 ALA A C 1
ATOM 1194 O O . ALA A 1 168 ? 25.744 2.006 -31.292 1.00 80.50 168 ALA A O 1
ATOM 1195 N N . LYS A 1 169 ? 27.975 2.237 -31.442 1.00 79.25 169 LYS A N 1
ATOM 1196 C CA . LYS A 1 169 ? 28.249 1.695 -30.101 1.00 79.25 169 LYS A CA 1
ATOM 1197 C C . LYS A 1 169 ? 27.696 2.607 -29.003 1.00 79.25 169 LYS A C 1
ATOM 1199 O O . LYS A 1 169 ? 27.054 2.103 -28.082 1.00 79.25 169 LYS A O 1
ATOM 1204 N N . SER A 1 170 ? 27.912 3.919 -29.110 1.00 83.06 170 SER A N 1
ATOM 1205 C CA . SER A 1 170 ? 27.404 4.892 -28.137 1.00 83.06 170 SER A CA 1
ATOM 1206 C C . SER A 1 170 ? 25.878 4.876 -28.074 1.00 83.06 170 SER A C 1
ATOM 1208 O O . SER A 1 170 ? 25.321 4.749 -26.987 1.00 83.06 170 SER A O 1
ATOM 1210 N N . GLN A 1 171 ? 25.194 4.898 -29.222 1.00 82.62 171 GLN A N 1
ATOM 1211 C CA . GLN A 1 171 ? 23.728 4.900 -29.275 1.00 82.62 171 GLN A CA 1
ATOM 1212 C C . GLN A 1 171 ? 23.114 3.646 -28.631 1.00 82.62 171 GLN A C 1
ATOM 1214 O O . GLN A 1 171 ? 22.172 3.755 -27.847 1.00 82.62 171 GLN A O 1
ATOM 1219 N N . ARG A 1 172 ? 23.679 2.455 -28.890 1.00 80.25 172 ARG A N 1
ATOM 1220 C CA . ARG A 1 172 ? 23.249 1.213 -28.220 1.00 80.25 172 ARG A CA 1
ATOM 1221 C C . ARG A 1 172 ? 23.519 1.256 -26.718 1.00 80.25 172 ARG A C 1
ATOM 1223 O O . ARG A 1 172 ? 22.688 0.798 -25.942 1.00 80.25 172 ARG A O 1
ATOM 1230 N N . GLY A 1 173 ? 24.660 1.815 -26.309 1.00 83.94 173 GLY A N 1
ATOM 1231 C CA . GLY A 1 173 ? 25.005 2.011 -24.901 1.00 83.94 173 GLY A CA 1
ATOM 1232 C C . GLY A 1 173 ? 23.964 2.852 -24.162 1.00 83.94 173 GLY A C 1
ATOM 1233 O O . GLY A 1 173 ? 23.456 2.408 -23.135 1.00 83.94 173 GLY A O 1
ATOM 1234 N N . TYR A 1 174 ? 23.592 4.009 -24.720 1.00 82.31 174 TYR A N 1
ATOM 1235 C CA . TYR A 1 174 ? 22.555 4.878 -24.155 1.00 82.31 174 TYR A CA 1
ATOM 1236 C C . TYR A 1 174 ? 21.182 4.207 -24.129 1.00 82.31 174 TYR A C 1
ATOM 1238 O O . TYR A 1 174 ? 20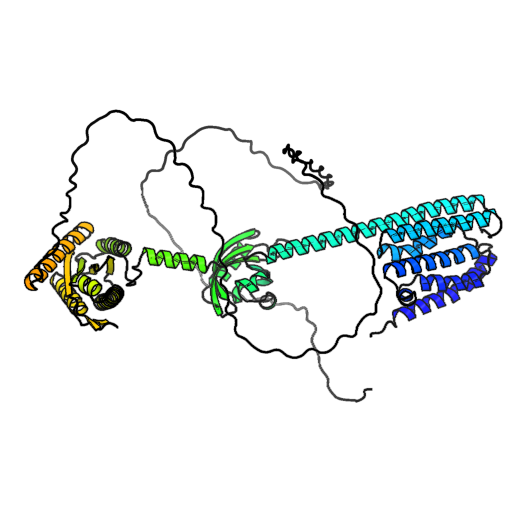.534 4.216 -23.088 1.00 82.31 174 TYR A O 1
ATOM 1246 N N . ALA A 1 175 ? 20.763 3.565 -25.223 1.00 85.19 175 ALA A N 1
ATOM 1247 C CA . ALA A 1 175 ? 19.477 2.868 -25.275 1.00 85.19 175 ALA A CA 1
ATOM 1248 C C . ALA A 1 175 ? 19.390 1.744 -24.227 1.00 85.19 175 ALA A C 1
ATOM 1250 O O . ALA A 1 175 ? 18.391 1.623 -23.522 1.00 85.19 175 ALA A O 1
ATOM 1251 N N . HIS A 1 176 ? 20.457 0.954 -24.065 1.00 87.75 176 HIS A N 1
ATOM 1252 C CA . HIS A 1 176 ? 20.512 -0.074 -23.025 1.00 87.75 176 HIS A CA 1
ATOM 1253 C C . HIS A 1 176 ? 20.571 0.509 -21.611 1.00 87.75 176 HIS A C 1
ATOM 1255 O O . HIS A 1 176 ? 19.983 -0.073 -20.702 1.00 87.75 176 HIS A O 1
ATOM 1261 N N . ALA A 1 177 ? 21.286 1.618 -21.404 1.00 86.88 177 ALA A N 1
ATOM 1262 C CA . ALA A 1 177 ? 21.351 2.286 -20.108 1.00 86.88 177 ALA A CA 1
ATOM 1263 C C . ALA A 1 177 ? 19.981 2.845 -19.704 1.00 86.88 177 ALA A C 1
ATOM 1265 O O . ALA A 1 177 ? 19.548 2.604 -18.580 1.00 86.88 177 ALA A O 1
ATOM 1266 N N . LEU A 1 178 ? 19.278 3.495 -20.637 1.00 90.00 178 LEU A N 1
ATOM 1267 C CA . LEU A 1 178 ? 17.921 3.995 -20.437 1.00 90.00 178 LEU A CA 1
ATOM 1268 C C . LEU A 1 178 ? 16.953 2.846 -20.136 1.00 90.00 178 LEU A C 1
ATOM 1270 O O . LEU A 1 178 ? 16.296 2.866 -19.102 1.00 90.00 178 LEU A O 1
ATOM 1274 N N . ALA A 1 179 ? 16.958 1.789 -20.953 1.00 87.06 179 ALA A N 1
ATOM 1275 C CA . ALA A 1 179 ? 16.109 0.620 -20.726 1.00 87.06 179 ALA A CA 1
ATOM 1276 C C . ALA A 1 179 ? 16.380 -0.054 -19.366 1.00 87.06 179 ALA A C 1
ATOM 1278 O O . ALA A 1 179 ? 15.450 -0.493 -18.692 1.00 87.06 179 ALA A O 1
ATOM 1279 N N . ARG A 1 180 ? 17.646 -0.120 -18.920 1.00 90.25 180 ARG A N 1
ATOM 1280 C CA . ARG A 1 180 ? 17.982 -0.624 -17.576 1.00 90.25 180 ARG A CA 1
ATOM 1281 C C . ARG A 1 180 ? 17.521 0.313 -16.467 1.00 90.25 180 ARG A C 1
ATOM 1283 O O . ARG A 1 180 ? 17.062 -0.179 -15.441 1.00 90.25 180 ARG A O 1
ATOM 1290 N N . ALA A 1 181 ? 17.672 1.623 -16.640 1.00 85.00 181 ALA A N 1
ATOM 1291 C CA . ALA A 1 181 ? 17.215 2.605 -15.664 1.00 85.00 181 ALA A CA 1
ATOM 1292 C C . ALA A 1 181 ? 15.688 2.544 -15.508 1.00 85.00 181 ALA A C 1
ATOM 1294 O O . ALA A 1 181 ? 15.203 2.437 -14.385 1.00 85.00 181 ALA A O 1
ATOM 1295 N N . GLU A 1 182 ? 14.947 2.491 -16.617 1.00 88.25 182 GLU A N 1
ATOM 1296 C CA . GLU A 1 182 ? 13.491 2.319 -16.626 1.00 88.25 182 GLU A CA 1
ATOM 1297 C C . GLU A 1 182 ? 13.059 0.996 -15.990 1.00 88.25 182 GLU A C 1
ATOM 1299 O O . GLU A 1 182 ? 12.155 0.979 -15.158 1.00 88.25 182 GLU A O 1
ATOM 1304 N N . ALA A 1 183 ? 13.713 -0.120 -16.336 1.00 85.19 183 ALA A N 1
ATOM 1305 C CA . ALA A 1 183 ? 13.413 -1.418 -15.735 1.00 85.19 183 ALA A CA 1
ATOM 1306 C C . ALA A 1 183 ? 13.682 -1.422 -14.223 1.00 85.19 183 ALA A C 1
ATOM 1308 O O . ALA A 1 183 ? 12.885 -1.960 -13.458 1.00 85.19 183 ALA A O 1
ATOM 1309 N N . ARG A 1 184 ? 14.773 -0.783 -13.779 1.00 85.00 184 ARG A N 1
ATOM 1310 C CA . ARG A 1 184 ? 15.096 -0.638 -12.356 1.00 85.00 184 ARG A CA 1
ATOM 1311 C C . ARG A 1 184 ? 14.071 0.233 -11.632 1.00 85.00 184 ARG A C 1
ATOM 1313 O O . ARG A 1 184 ? 13.623 -0.161 -10.562 1.00 85.00 184 ARG A O 1
ATOM 1320 N N . LEU A 1 185 ? 13.694 1.381 -12.198 1.00 82.00 185 LEU A N 1
ATOM 1321 C CA . LEU A 1 185 ? 12.664 2.256 -11.631 1.00 82.00 185 LEU A CA 1
ATOM 1322 C C . LEU A 1 185 ? 11.326 1.512 -11.522 1.00 82.00 185 LEU A C 1
ATOM 1324 O O . LEU A 1 185 ? 10.704 1.525 -10.465 1.00 82.00 185 LEU A O 1
ATOM 1328 N N . ARG A 1 186 ? 10.920 0.802 -12.584 1.00 81.06 186 ARG A N 1
ATOM 1329 C CA . ARG A 1 186 ? 9.703 -0.017 -12.600 1.00 81.06 186 ARG A CA 1
ATOM 1330 C C . ARG A 1 186 ? 9.732 -1.087 -11.508 1.00 81.06 186 ARG A C 1
ATOM 1332 O O . ARG A 1 186 ? 8.781 -1.172 -10.744 1.00 81.06 186 ARG A O 1
ATOM 1339 N N . ALA A 1 187 ? 10.838 -1.819 -11.366 1.00 81.38 187 ALA A N 1
ATOM 1340 C CA . ALA A 1 187 ? 10.990 -2.824 -10.314 1.00 81.38 187 ALA A CA 1
ATOM 1341 C C . ALA A 1 187 ? 10.931 -2.218 -8.898 1.00 81.38 187 ALA A C 1
ATOM 1343 O O . ALA A 1 187 ? 10.319 -2.802 -8.006 1.00 81.38 187 ALA A O 1
ATOM 1344 N N . LEU A 1 188 ? 11.523 -1.035 -8.683 1.00 79.56 188 LEU A N 1
ATOM 1345 C CA . LEU A 1 188 ? 11.424 -0.322 -7.403 1.00 79.56 188 LEU A CA 1
ATOM 1346 C C . LEU A 1 188 ? 9.971 0.064 -7.095 1.00 79.56 188 LEU A C 1
ATOM 1348 O O . LEU A 1 188 ? 9.495 -0.202 -5.993 1.00 79.56 188 LEU A O 1
ATOM 1352 N N . MET A 1 189 ? 9.247 0.610 -8.076 1.00 74.69 189 MET A N 1
ATOM 1353 C CA . MET A 1 189 ? 7.827 0.946 -7.926 1.00 74.69 189 MET A CA 1
ATOM 1354 C C . MET A 1 189 ? 6.952 -0.295 -7.690 1.00 74.69 189 MET A C 1
ATOM 1356 O O . MET A 1 189 ? 6.045 -0.249 -6.866 1.00 74.69 189 MET A O 1
ATOM 1360 N N . GLU A 1 190 ? 7.234 -1.412 -8.367 1.00 72.56 190 GLU A N 1
ATOM 1361 C CA . GLU A 1 190 ? 6.524 -2.689 -8.194 1.00 72.56 190 GLU A CA 1
ATOM 1362 C C . GLU A 1 190 ? 6.783 -3.334 -6.830 1.00 72.56 190 GLU A C 1
ATOM 1364 O O . GLU A 1 190 ? 5.898 -4.007 -6.297 1.00 72.56 190 GLU A O 1
ATOM 1369 N N . SER A 1 191 ? 7.973 -3.122 -6.258 1.00 71.62 191 SER A N 1
ATOM 1370 C CA . SER A 1 191 ? 8.345 -3.638 -4.937 1.00 71.62 191 SER A CA 1
ATOM 1371 C C . SER A 1 191 ? 7.703 -2.877 -3.774 1.00 71.62 191 SER A C 1
ATOM 1373 O O . SER A 1 191 ? 7.614 -3.425 -2.675 1.00 71.62 191 SER A O 1
ATOM 1375 N N . SER A 1 192 ? 7.221 -1.649 -4.006 1.00 75.19 192 SER A N 1
ATOM 1376 C CA . SER A 1 192 ? 6.493 -0.880 -2.994 1.00 75.19 192 SER A CA 1
ATOM 1377 C C . SER A 1 192 ? 5.207 -1.604 -2.587 1.00 75.19 192 SER A C 1
ATOM 1379 O O . SER A 1 192 ? 4.505 -2.188 -3.416 1.00 75.19 192 SER A O 1
ATOM 1381 N N . THR A 1 193 ? 4.898 -1.577 -1.294 1.00 76.94 193 THR A N 1
ATOM 1382 C CA . THR A 1 193 ? 3.614 -2.057 -0.762 1.00 76.94 193 THR A CA 1
ATOM 1383 C C . THR A 1 193 ? 2.532 -0.987 -0.892 1.00 76.94 193 THR A C 1
ATOM 1385 O O . THR A 1 193 ? 1.357 -1.313 -1.034 1.00 76.94 193 THR A O 1
ATOM 1388 N N . ASP A 1 194 ? 2.936 0.284 -0.895 1.00 90.88 194 ASP A N 1
ATOM 1389 C CA . ASP A 1 194 ? 2.022 1.414 -0.993 1.00 90.88 194 ASP A CA 1
ATOM 1390 C C . ASP A 1 194 ? 1.566 1.604 -2.441 1.00 90.88 194 ASP A C 1
ATOM 1392 O O . ASP A 1 194 ? 2.365 1.545 -3.388 1.00 90.88 194 ASP A O 1
ATOM 1396 N N . VAL A 1 195 ? 0.272 1.862 -2.608 1.00 92.88 195 VAL A N 1
ATOM 1397 C CA . VAL A 1 195 ? -0.329 2.138 -3.911 1.00 92.88 195 VAL A CA 1
ATOM 1398 C C . VAL A 1 195 ? -0.111 3.604 -4.248 1.00 92.88 195 VAL A C 1
ATOM 1400 O O . VAL A 1 195 ? -0.389 4.484 -3.440 1.00 92.88 195 VAL A O 1
ATOM 1403 N N . LEU A 1 196 ? 0.383 3.868 -5.454 1.00 94.06 196 LEU A N 1
ATOM 1404 C CA . LEU A 1 196 ? 0.579 5.216 -5.973 1.00 94.06 196 LEU A CA 1
ATOM 1405 C C . LEU A 1 196 ? -0.396 5.433 -7.117 1.00 94.06 196 LEU A C 1
ATOM 1407 O O . LEU A 1 196 ? -0.399 4.679 -8.090 1.00 94.06 196 LEU A O 1
ATOM 1411 N N . THR A 1 197 ? -1.195 6.482 -7.015 1.00 94.88 197 THR A N 1
ATOM 1412 C CA . THR A 1 197 ? -2.121 6.902 -8.064 1.00 94.88 197 THR A CA 1
ATOM 1413 C C . THR A 1 197 ? -1.849 8.343 -8.445 1.00 94.88 197 THR A C 1
ATOM 1415 O O . THR A 1 197 ? -1.643 9.175 -7.566 1.00 94.88 197 THR A O 1
ATOM 1418 N N . VAL A 1 198 ? -1.880 8.650 -9.738 1.00 95.38 198 VAL A N 1
ATOM 1419 C CA . VAL A 1 198 ? -1.859 10.027 -10.240 1.00 95.38 198 VAL A CA 1
ATOM 1420 C C . VAL A 1 198 ? -3.192 10.298 -10.907 1.00 95.38 198 VAL A C 1
ATOM 1422 O O . VAL A 1 198 ? -3.694 9.458 -11.655 1.00 95.38 198 VAL A O 1
ATOM 1425 N N . SER A 1 199 ? -3.766 11.461 -10.625 1.00 94.69 199 SER A N 1
ATOM 1426 C CA . SER A 1 199 ? -4.972 11.947 -11.288 1.00 94.69 199 SER A CA 1
ATOM 1427 C C . SER A 1 199 ? -4.735 13.300 -11.941 1.00 94.69 199 SER A C 1
ATOM 1429 O O . SER A 1 199 ? -3.913 14.085 -11.475 1.00 94.69 199 SER A O 1
ATOM 1431 N N . ASN A 1 200 ? -5.453 13.577 -13.026 1.00 92.12 200 ASN A N 1
ATOM 1432 C CA . ASN A 1 200 ? -5.449 14.900 -13.644 1.00 92.12 200 ASN A CA 1
ATOM 1433 C C . ASN A 1 200 ? -6.218 15.923 -12.783 1.00 92.12 200 ASN A C 1
ATOM 1435 O O . ASN A 1 200 ? -6.844 15.572 -11.782 1.00 92.12 200 ASN A O 1
ATOM 1439 N N . GLY A 1 201 ? -6.235 17.194 -13.198 1.00 86.00 201 GLY A N 1
ATOM 1440 C CA . GLY A 1 201 ? -6.971 18.256 -12.491 1.00 86.00 201 GLY A CA 1
ATOM 1441 C C . GLY A 1 201 ? -8.489 18.035 -12.371 1.00 86.00 201 GLY A C 1
ATOM 1442 O O . GLY A 1 201 ? -9.132 18.687 -11.557 1.00 86.00 201 GLY A O 1
ATOM 1443 N N . GLY A 1 202 ? -9.066 17.108 -13.145 1.00 85.75 202 GLY A N 1
ATOM 1444 C CA . GLY A 1 202 ? -10.466 16.681 -13.032 1.00 85.75 202 GLY A CA 1
ATOM 1445 C C . GLY A 1 202 ? -10.691 15.498 -12.081 1.00 85.75 202 GLY A C 1
ATOM 1446 O O . GLY A 1 202 ? -11.813 15.007 -11.987 1.00 85.75 202 GLY A O 1
ATOM 1447 N N . GLY A 1 203 ? -9.646 15.004 -11.407 1.00 89.00 203 GLY A N 1
ATOM 1448 C CA . GLY A 1 203 ? -9.718 13.862 -10.492 1.00 89.00 203 GLY A CA 1
ATOM 1449 C C . GLY A 1 203 ? -9.780 12.494 -11.181 1.00 89.00 203 GLY A C 1
ATOM 1450 O O . GLY A 1 203 ? -10.054 11.494 -10.516 1.00 89.00 203 GLY A O 1
ATOM 1451 N N . ILE A 1 204 ? -9.525 12.429 -12.493 1.00 94.81 204 ILE A N 1
ATOM 1452 C CA . ILE A 1 204 ? -9.487 11.178 -13.260 1.00 94.81 204 ILE A CA 1
ATOM 1453 C C . ILE A 1 204 ? -8.092 10.567 -13.186 1.00 94.81 204 ILE A C 1
ATOM 1455 O O . ILE A 1 204 ? -7.102 11.245 -13.458 1.00 94.81 204 ILE A O 1
ATOM 1459 N N . LEU A 1 205 ? -8.018 9.280 -12.855 1.00 96.19 205 LEU A N 1
ATOM 1460 C CA . LEU A 1 205 ? -6.778 8.524 -12.720 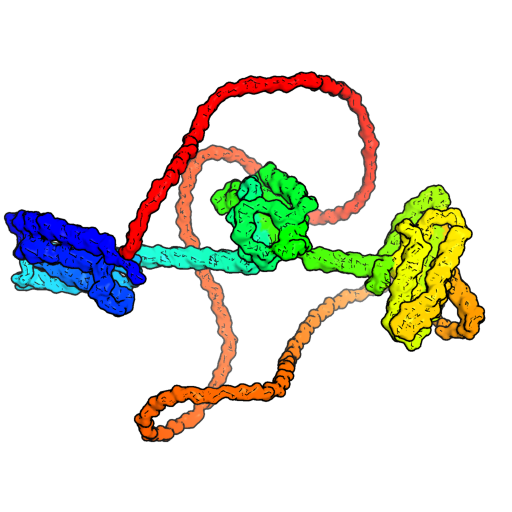1.00 96.19 205 LEU A CA 1
ATOM 1461 C C . LEU A 1 205 ? -6.052 8.375 -14.067 1.00 96.19 205 LEU A C 1
ATOM 1463 O O . LEU A 1 205 ? -6.558 7.737 -14.991 1.00 96.19 205 LEU A O 1
ATOM 1467 N N . THR A 1 206 ? -4.848 8.935 -14.163 1.00 95.06 206 THR A N 1
ATOM 1468 C CA . THR A 1 206 ? -3.948 8.849 -15.328 1.00 95.06 206 THR A CA 1
ATOM 1469 C C . THR A 1 206 ? -2.840 7.819 -15.134 1.00 95.06 206 THR A C 1
ATOM 1471 O O . THR A 1 206 ? -2.332 7.266 -16.107 1.00 95.06 206 THR A O 1
ATOM 1474 N N . TYR A 1 207 ? -2.492 7.519 -13.883 1.00 93.12 207 TYR A N 1
ATOM 1475 C CA . TYR A 1 207 ? -1.538 6.475 -13.528 1.00 93.12 207 TYR A CA 1
ATOM 1476 C C . TYR A 1 207 ? -1.986 5.749 -12.265 1.00 93.12 207 TYR A C 1
ATOM 1478 O O . TYR A 1 207 ? -2.480 6.360 -11.319 1.00 93.12 207 TYR A O 1
ATOM 1486 N N . VAL A 1 208 ? -1.765 4.438 -12.240 1.00 94.12 208 VAL A N 1
ATOM 1487 C CA . VAL A 1 208 ? -2.010 3.572 -11.087 1.00 94.12 208 VAL A CA 1
ATOM 1488 C C . VAL A 1 208 ? -0.852 2.586 -11.003 1.00 94.12 208 VAL A C 1
ATOM 1490 O O . VAL A 1 208 ? -0.547 1.902 -11.983 1.00 94.12 208 VAL A O 1
ATOM 1493 N N . SER A 1 209 ? -0.185 2.519 -9.853 1.00 92.75 209 SER A N 1
ATOM 1494 C CA . SER A 1 209 ? 0.931 1.597 -9.669 1.00 92.75 209 SER A CA 1
ATOM 1495 C C . SER A 1 209 ? 0.451 0.138 -9.643 1.00 92.75 209 SER A C 1
ATOM 1497 O O . SER A 1 209 ? -0.661 -0.147 -9.190 1.00 92.75 209 SER A O 1
ATOM 1499 N N . PRO A 1 210 ? 1.295 -0.829 -10.054 1.00 90.50 210 PRO A N 1
ATOM 1500 C CA . PRO A 1 210 ? 0.952 -2.255 -10.004 1.00 90.50 210 PRO A CA 1
ATOM 1501 C C . PRO A 1 210 ? 0.623 -2.779 -8.598 1.00 90.50 210 PRO A C 1
ATOM 1503 O O . PRO A 1 210 ? -0.037 -3.806 -8.459 1.00 90.50 210 PRO A O 1
ATOM 1506 N N . ALA A 1 211 ? 1.044 -2.070 -7.543 1.00 90.81 211 ALA A N 1
ATOM 1507 C CA . ALA A 1 211 ? 0.707 -2.411 -6.162 1.00 90.81 211 ALA A CA 1
ATOM 1508 C C . ALA A 1 211 ? -0.812 -2.402 -5.895 1.00 90.81 211 ALA A C 1
ATOM 1510 O O . ALA A 1 211 ? -1.257 -3.099 -4.983 1.00 90.81 211 ALA A O 1
ATOM 1511 N N . ALA A 1 212 ? -1.610 -1.693 -6.710 1.00 92.25 212 ALA A N 1
ATOM 1512 C CA . ALA A 1 212 ? -3.071 -1.680 -6.608 1.00 92.25 212 ALA A CA 1
ATOM 1513 C C . ALA A 1 212 ? -3.692 -3.087 -6.676 1.00 92.25 212 ALA A C 1
ATOM 1515 O O . ALA A 1 212 ? -4.628 -3.370 -5.932 1.00 92.25 212 ALA A O 1
ATOM 1516 N N . GLU A 1 213 ? -3.135 -3.998 -7.482 1.00 91.31 213 GLU A N 1
ATOM 1517 C CA . GLU A 1 213 ? -3.676 -5.359 -7.617 1.00 91.31 213 GLU A CA 1
ATOM 1518 C C . GLU A 1 213 ? -3.464 -6.176 -6.340 1.00 91.31 213 GLU A C 1
ATOM 1520 O O . GLU A 1 213 ? -4.356 -6.898 -5.905 1.00 91.31 213 GLU A O 1
ATOM 1525 N N . ARG A 1 214 ? -2.309 -6.017 -5.682 1.00 87.69 214 ARG A N 1
ATOM 1526 C CA . ARG A 1 214 ? -1.998 -6.726 -4.431 1.00 87.69 214 ARG A CA 1
ATOM 1527 C C . ARG A 1 214 ? -2.707 -6.120 -3.223 1.00 87.69 214 ARG A C 1
ATOM 1529 O O . ARG A 1 214 ? -3.170 -6.863 -2.366 1.00 87.69 214 ARG A O 1
ATOM 1536 N N . ALA A 1 215 ? -2.744 -4.791 -3.136 1.00 88.44 215 ALA A N 1
ATOM 1537 C CA . ALA A 1 215 ? -3.267 -4.094 -1.968 1.00 88.44 215 ALA A CA 1
ATOM 1538 C C . ALA A 1 215 ? -4.790 -3.914 -2.020 1.00 88.44 215 ALA A C 1
ATOM 1540 O O . ALA A 1 215 ? -5.436 -4.059 -0.989 1.00 88.44 215 ALA A O 1
ATOM 1541 N N . MET A 1 216 ? -5.354 -3.593 -3.190 1.00 89.88 216 MET A N 1
ATOM 1542 C CA . MET A 1 216 ? -6.773 -3.237 -3.360 1.00 89.88 216 MET A CA 1
ATOM 1543 C C . MET A 1 216 ? -7.569 -4.247 -4.195 1.00 89.88 216 MET A C 1
ATOM 1545 O O . MET A 1 216 ? -8.787 -4.114 -4.314 1.00 89.88 216 MET A O 1
ATOM 1549 N N . GLY A 1 217 ? -6.899 -5.228 -4.805 1.00 90.81 217 GLY A N 1
ATOM 1550 C CA . GLY A 1 217 ? -7.526 -6.251 -5.642 1.00 90.81 217 GLY A CA 1
ATOM 1551 C C . GLY A 1 217 ? -7.922 -5.779 -7.043 1.00 90.81 217 GLY A C 1
ATOM 1552 O O . GLY A 1 217 ? -8.404 -6.591 -7.827 1.00 90.81 217 GLY A O 1
ATOM 1553 N N . TYR A 1 218 ? -7.720 -4.500 -7.372 1.00 91.88 218 TYR A N 1
ATOM 1554 C CA . TYR A 1 218 ? -8.010 -3.957 -8.698 1.00 91.88 218 TYR A CA 1
ATOM 1555 C C . TYR A 1 218 ? -6.790 -4.026 -9.597 1.00 91.88 218 TYR A C 1
ATOM 1557 O O . TYR A 1 218 ? -5.690 -3.614 -9.218 1.00 91.88 218 TYR A O 1
ATOM 1565 N N . ARG A 1 219 ? -6.994 -4.435 -10.846 1.00 93.56 219 ARG A N 1
ATOM 1566 C CA . ARG A 1 219 ? -5.948 -4.276 -11.856 1.00 93.56 219 ARG A CA 1
ATOM 1567 C C . ARG A 1 219 ? -5.805 -2.796 -12.206 1.00 93.56 219 ARG A C 1
ATOM 1569 O O . ARG A 1 219 ? -6.822 -2.120 -12.356 1.00 93.56 219 ARG A O 1
ATOM 1576 N N . PRO A 1 220 ? -4.585 -2.278 -12.446 1.00 93.56 220 PRO A N 1
ATOM 1577 C CA . PRO A 1 220 ? -4.400 -0.883 -12.852 1.00 93.56 220 PRO A CA 1
ATOM 1578 C C . PRO A 1 220 ? -5.301 -0.471 -14.028 1.00 93.56 220 PRO A C 1
ATOM 1580 O O . PRO A 1 220 ? -5.903 0.597 -14.003 1.00 93.56 220 PRO A O 1
ATOM 1583 N N . ALA A 1 221 ? -5.479 -1.357 -15.014 1.00 94.31 221 ALA A N 1
ATOM 1584 C CA . ALA A 1 221 ? -6.343 -1.127 -16.174 1.00 94.31 221 ALA A CA 1
ATOM 1585 C C . ALA A 1 221 ? -7.837 -0.936 -15.840 1.00 94.31 221 ALA A C 1
ATOM 1587 O O . ALA A 1 221 ? -8.551 -0.332 -16.632 1.00 94.31 221 ALA A O 1
ATOM 1588 N N . GLU A 1 222 ? -8.312 -1.428 -14.694 1.00 93.75 222 GLU A N 1
ATOM 1589 C CA . GLU A 1 222 ? -9.704 -1.278 -14.241 1.00 93.75 222 GLU A CA 1
ATOM 1590 C C . GLU A 1 222 ? -9.956 0.062 -13.539 1.00 93.75 222 GLU A C 1
ATOM 1592 O O . GLU A 1 222 ? -11.110 0.460 -13.371 1.00 93.75 222 GLU A O 1
ATOM 1597 N N . LEU A 1 223 ? -8.885 0.734 -13.101 1.00 93.88 223 LEU A N 1
ATOM 1598 C CA . LEU A 1 223 ? -8.924 2.015 -12.395 1.00 93.88 223 LEU A CA 1
ATOM 1599 C C . LEU A 1 223 ? -8.516 3.190 -13.289 1.00 93.88 223 LEU A C 1
ATOM 1601 O O . LEU A 1 223 ? -8.999 4.304 -13.096 1.00 93.88 223 LEU A O 1
ATOM 1605 N N . LEU A 1 224 ? -7.648 2.960 -14.275 1.00 95.56 224 LEU A N 1
ATOM 1606 C CA . LEU A 1 224 ? -7.241 3.986 -15.234 1.00 95.56 224 LEU A CA 1
ATOM 1607 C C . LEU A 1 224 ? -8.456 4.586 -15.958 1.00 95.56 224 LEU A C 1
ATOM 1609 O O . LEU A 1 224 ? -9.343 3.874 -16.424 1.00 95.56 224 LEU A O 1
ATOM 1613 N N . GLY A 1 225 ? -8.488 5.915 -16.056 1.00 94.25 225 GLY A N 1
ATOM 1614 C CA . GLY A 1 225 ? -9.586 6.656 -16.677 1.00 94.25 225 GLY A CA 1
ATOM 1615 C C . GLY A 1 225 ? -10.828 6.826 -15.798 1.00 94.25 225 GLY A C 1
ATOM 1616 O O . GLY A 1 225 ? -11.783 7.468 -16.234 1.00 94.25 225 GLY A O 1
ATOM 1617 N N . ARG A 1 226 ? -10.829 6.313 -14.561 1.00 95.31 226 ARG A N 1
ATOM 1618 C CA . ARG A 1 226 ? -11.933 6.494 -13.608 1.00 95.31 226 ARG A CA 1
ATOM 1619 C C . ARG A 1 226 ? -11.638 7.598 -12.591 1.00 95.31 226 ARG A C 1
ATOM 1621 O O . ARG A 1 226 ? -10.468 7.896 -12.339 1.00 95.31 226 ARG A O 1
ATOM 1628 N N . PRO A 1 227 ? -12.668 8.209 -11.985 1.00 94.94 227 PRO A N 1
ATOM 1629 C CA . PRO A 1 227 ? -12.480 9.131 -10.872 1.00 94.94 227 PRO A CA 1
ATOM 1630 C C . PRO A 1 227 ? -11.818 8.444 -9.671 1.00 94.94 227 PRO A C 1
ATOM 1632 O O . PRO A 1 227 ? -12.224 7.351 -9.283 1.00 94.94 227 PRO A O 1
ATOM 1635 N N . LEU A 1 228 ? -10.864 9.113 -9.013 1.00 93.62 228 LEU A N 1
ATOM 1636 C CA . LEU A 1 228 ? -10.253 8.621 -7.766 1.00 93.62 228 LEU A CA 1
ATOM 1637 C C . LEU A 1 228 ? -11.303 8.352 -6.668 1.00 93.62 228 LEU A C 1
ATOM 1639 O O . LEU A 1 228 ? -11.126 7.472 -5.834 1.00 93.62 228 LEU A O 1
ATOM 1643 N N . LEU A 1 229 ? -12.416 9.090 -6.672 1.00 93.94 229 LEU A N 1
ATOM 1644 C CA . LEU A 1 229 ? -13.489 8.942 -5.684 1.00 93.94 229 LEU A CA 1
ATOM 1645 C C . LEU A 1 229 ? -14.287 7.634 -5.821 1.00 93.94 229 LEU A C 1
ATOM 1647 O O . LEU A 1 229 ? -14.993 7.271 -4.882 1.00 93.94 229 LEU A O 1
ATOM 1651 N N . ASP A 1 230 ? -14.176 6.912 -6.941 1.00 92.62 230 ASP A N 1
ATOM 1652 C CA . ASP A 1 230 ? -14.906 5.655 -7.162 1.00 92.62 230 ASP A CA 1
ATOM 1653 C C . ASP A 1 230 ? -14.491 4.554 -6.181 1.00 92.62 230 ASP A C 1
ATOM 1655 O O . ASP A 1 230 ? -15.324 3.741 -5.782 1.00 92.62 230 ASP A O 1
ATOM 1659 N N . ILE A 1 231 ? -13.211 4.529 -5.793 1.00 92.25 231 ILE A N 1
ATOM 1660 C CA . ILE A 1 231 ? -12.674 3.550 -4.837 1.00 92.25 231 ILE A CA 1
ATOM 1661 C C . ILE A 1 231 ? -12.940 3.953 -3.381 1.00 92.25 231 ILE A C 1
ATOM 1663 O O . ILE A 1 231 ? -12.734 3.153 -2.473 1.00 92.25 231 ILE A O 1
ATOM 1667 N N . VAL A 1 232 ? -13.406 5.181 -3.142 1.00 94.12 232 VAL A N 1
ATOM 1668 C CA . VAL A 1 232 ? -13.700 5.694 -1.802 1.00 94.12 232 VAL A CA 1
ATOM 1669 C C . VAL A 1 232 ? -15.104 5.271 -1.385 1.00 94.12 232 VAL A C 1
ATOM 1671 O O . VAL A 1 232 ? -16.063 5.344 -2.168 1.00 94.12 232 VAL A O 1
ATOM 1674 N N . ASP A 1 233 ? -15.230 4.866 -0.126 1.00 93.75 233 ASP A N 1
ATOM 1675 C CA . ASP A 1 233 ? -16.513 4.588 0.501 1.00 93.75 233 ASP A CA 1
ATOM 1676 C C . ASP A 1 233 ? -17.466 5.796 0.430 1.00 93.75 233 ASP A C 1
ATOM 1678 O O . ASP A 1 233 ? -17.048 6.953 0.527 1.00 93.75 233 ASP A O 1
ATOM 1682 N N . ALA A 1 234 ? -18.766 5.533 0.278 1.00 90.62 234 ALA A N 1
ATOM 1683 C CA . ALA A 1 234 ? -19.776 6.573 0.093 1.00 90.62 234 ALA A CA 1
ATOM 1684 C C . ALA A 1 234 ? -19.786 7.630 1.215 1.00 90.62 234 ALA A C 1
ATOM 1686 O O . ALA A 1 234 ? -20.002 8.806 0.918 1.00 90.62 234 ALA A O 1
ATOM 1687 N N . GLU A 1 235 ? -19.512 7.240 2.464 1.00 90.44 235 GLU A N 1
ATOM 1688 C CA . GLU A 1 235 ? -19.463 8.148 3.615 1.00 90.44 235 GLU A CA 1
ATOM 1689 C C . GLU A 1 235 ? -18.255 9.098 3.548 1.00 90.44 235 GLU A C 1
ATOM 1691 O O . GLU A 1 235 ? -18.349 10.265 3.931 1.00 90.44 235 GLU A O 1
ATOM 1696 N N . HIS A 1 236 ? -17.129 8.632 2.999 1.00 91.25 236 HIS A N 1
ATOM 1697 C CA . HIS A 1 236 ? -15.870 9.382 2.965 1.00 91.25 236 HIS A CA 1
ATOM 1698 C C . HIS A 1 236 ? -15.681 10.218 1.688 1.00 91.25 236 HIS A C 1
ATOM 1700 O O . HIS A 1 236 ? -14.883 11.161 1.689 1.00 91.25 236 HIS A O 1
ATOM 1706 N N . ARG A 1 237 ? -16.429 9.943 0.606 1.00 93.88 237 ARG A N 1
ATOM 1707 C CA . ARG A 1 237 ? -16.336 10.690 -0.669 1.00 93.88 237 ARG A CA 1
ATOM 1708 C C . ARG A 1 237 ? -16.406 12.217 -0.510 1.00 93.88 237 ARG A C 1
ATOM 1710 O O . ARG A 1 237 ? -15.558 12.883 -1.108 1.00 93.88 237 ARG A O 1
ATOM 1717 N N . PRO A 1 238 ? -17.336 12.806 0.276 1.00 93.56 238 PRO A N 1
ATOM 1718 C CA . PRO A 1 238 ? -17.412 14.262 0.424 1.00 93.56 238 PRO A CA 1
ATOM 1719 C C . PRO A 1 238 ? -16.168 14.859 1.091 1.00 93.56 238 PRO A C 1
ATOM 1721 O O . PRO A 1 238 ? -15.684 15.907 0.665 1.00 93.56 238 PRO A O 1
ATOM 1724 N N . ALA A 1 239 ? -15.621 14.181 2.104 1.00 92.62 239 ALA A N 1
ATOM 1725 C CA . ALA A 1 239 ? -14.434 14.637 2.824 1.00 92.62 239 ALA A CA 1
ATOM 1726 C C . ALA A 1 239 ? -13.180 14.597 1.936 1.00 92.62 239 ALA A C 1
ATOM 1728 O O . ALA A 1 239 ? -12.402 15.554 1.913 1.00 92.62 239 ALA A O 1
ATOM 1729 N N . VAL A 1 240 ? -13.017 13.525 1.153 1.00 93.00 240 VAL A N 1
ATOM 1730 C CA . VAL A 1 240 ? -11.911 13.400 0.191 1.00 93.00 240 VAL A CA 1
ATOM 1731 C C . VAL A 1 240 ? -12.031 14.452 -0.914 1.00 93.00 240 VAL A C 1
ATOM 1733 O O . VAL A 1 240 ? -11.050 15.126 -1.224 1.00 93.00 240 VAL A O 1
ATOM 1736 N N . ALA A 1 241 ? -13.231 14.664 -1.465 1.00 92.00 241 ALA A N 1
ATOM 1737 C CA . ALA A 1 241 ? -13.470 15.686 -2.485 1.00 92.00 241 ALA A CA 1
ATOM 1738 C C . ALA A 1 241 ? -13.163 17.106 -1.975 1.00 92.00 241 ALA A C 1
ATOM 1740 O O . ALA A 1 241 ? -12.510 17.892 -2.671 1.00 92.00 241 ALA A O 1
ATOM 1741 N N . ALA A 1 242 ? -13.579 17.424 -0.744 1.00 91.38 242 ALA A N 1
ATOM 1742 C CA . ALA A 1 242 ? -13.266 18.699 -0.105 1.00 91.38 242 ALA A CA 1
ATOM 1743 C C . ALA A 1 242 ? -11.752 18.889 0.066 1.00 91.38 242 ALA A C 1
ATOM 1745 O O . ALA A 1 242 ? -11.235 19.969 -0.218 1.00 91.38 242 ALA A O 1
ATOM 1746 N N . ARG A 1 243 ? -11.023 17.832 0.451 1.00 90.75 243 ARG A N 1
ATOM 1747 C CA . ARG A 1 243 ? -9.565 17.905 0.612 1.00 90.75 243 ARG A CA 1
ATOM 1748 C C . ARG A 1 243 ? -8.825 18.082 -0.704 1.00 90.75 243 ARG A C 1
ATOM 1750 O O . ARG A 1 243 ? -7.910 18.897 -0.770 1.00 90.75 243 ARG A O 1
ATOM 1757 N N . LEU A 1 244 ? -9.223 17.354 -1.746 1.00 89.50 244 LEU A N 1
ATOM 1758 C CA . LEU A 1 244 ? -8.668 17.537 -3.089 1.00 89.50 244 LEU A CA 1
ATOM 1759 C C . LEU A 1 244 ? -8.879 18.981 -3.564 1.00 89.50 244 LEU A C 1
ATOM 1761 O O . LEU A 1 244 ? -7.936 19.618 -4.026 1.00 89.50 244 LEU A O 1
ATOM 1765 N N . SER A 1 245 ? -10.081 19.527 -3.354 1.00 88.69 245 SER A N 1
ATOM 1766 C CA . SER A 1 245 ? -10.406 20.917 -3.705 1.00 88.69 245 SER A CA 1
ATOM 1767 C C . SER A 1 245 ? -9.566 21.932 -2.920 1.00 88.69 245 SER A C 1
ATOM 1769 O O . SER A 1 245 ? -9.069 22.897 -3.494 1.00 88.69 245 SER A O 1
ATOM 1771 N N . GLU A 1 246 ? -9.371 21.713 -1.617 1.00 89.31 246 GLU A N 1
ATOM 1772 C CA . GLU A 1 246 ? -8.526 22.555 -0.760 1.00 89.31 246 GLU A CA 1
ATOM 1773 C C . GLU A 1 246 ? -7.061 22.550 -1.227 1.00 89.31 246 GLU A C 1
ATOM 1775 O O . GLU A 1 246 ? -6.423 23.600 -1.291 1.00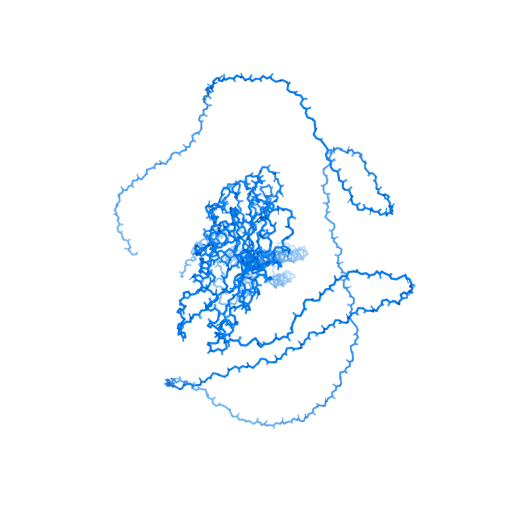 89.31 246 GLU A O 1
ATOM 1780 N N . LEU A 1 247 ? -6.524 21.381 -1.587 1.00 87.94 247 LEU A N 1
ATOM 1781 C CA . LEU A 1 247 ? -5.149 21.249 -2.078 1.00 87.94 247 LEU A CA 1
ATOM 1782 C C . LEU A 1 247 ? -4.944 21.941 -3.423 1.00 87.94 247 LEU A C 1
ATOM 1784 O O . LEU A 1 247 ? -3.921 22.595 -3.613 1.00 87.94 247 LEU A O 1
ATOM 1788 N N . MET A 1 248 ? -5.927 21.856 -4.322 1.00 85.38 248 MET A N 1
ATOM 1789 C CA . MET A 1 248 ? -5.900 22.593 -5.587 1.00 85.38 248 MET A CA 1
ATOM 1790 C C . MET A 1 248 ? -5.873 24.111 -5.364 1.00 85.38 248 MET A C 1
ATOM 1792 O O . MET A 1 248 ? -5.203 24.822 -6.106 1.00 85.38 248 MET A O 1
ATOM 1796 N N . GLN A 1 249 ? -6.561 24.612 -4.330 1.00 85.75 249 GLN A N 1
ATOM 1797 C CA . GLN A 1 249 ? -6.590 26.042 -3.994 1.00 85.75 249 GLN A CA 1
ATOM 1798 C C . GLN A 1 249 ? -5.320 26.529 -3.286 1.00 85.75 249 GLN A C 1
ATOM 1800 O O . GLN A 1 249 ? -4.937 27.684 -3.457 1.00 85.75 249 GLN A O 1
ATOM 1805 N N . ARG A 1 250 ? -4.664 25.673 -2.490 1.00 82.12 250 ARG A N 1
ATOM 1806 C CA . ARG A 1 250 ? -3.425 26.020 -1.771 1.00 82.12 250 ARG A CA 1
ATOM 1807 C C . ARG A 1 250 ? -2.219 26.255 -2.685 1.00 82.12 250 ARG A C 1
ATOM 1809 O O . ARG A 1 250 ? -1.264 26.880 -2.235 1.00 82.12 250 ARG A O 1
ATOM 1816 N N . GLY A 1 251 ? -2.274 25.794 -3.933 1.00 73.94 251 GLY A N 1
ATOM 1817 C CA . GLY A 1 251 ? -1.207 25.968 -4.917 1.00 73.94 251 GLY A CA 1
ATOM 1818 C C . GLY A 1 251 ? -0.247 24.781 -5.001 1.00 73.94 251 GLY A C 1
ATOM 1819 O O . GLY A 1 251 ? -0.546 23.679 -4.531 1.00 73.94 251 GLY A O 1
ATOM 1820 N N . GLU A 1 252 ? 0.880 25.009 -5.671 1.00 75.19 252 GLU A N 1
ATOM 1821 C CA . GLU A 1 252 ? 1.897 23.999 -5.987 1.00 75.19 252 GLU A CA 1
ATOM 1822 C C . GLU A 1 252 ? 2.521 23.391 -4.723 1.00 75.19 252 GLU A C 1
ATOM 1824 O O . GLU A 1 252 ? 2.646 24.056 -3.694 1.00 75.19 252 GLU A O 1
ATOM 1829 N N . ASP A 1 253 ? 2.875 22.105 -4.789 1.00 79.12 253 ASP A N 1
ATOM 1830 C CA . ASP A 1 253 ? 3.515 21.336 -3.713 1.00 79.12 253 ASP A CA 1
ATOM 1831 C C . ASP A 1 253 ? 2.728 21.224 -2.396 1.00 79.12 253 ASP A C 1
ATOM 1833 O O . ASP A 1 253 ? 3.248 20.729 -1.390 1.00 79.12 253 ASP A O 1
ATOM 1837 N N . ALA A 1 254 ? 1.448 21.606 -2.380 1.00 87.00 254 ALA A N 1
ATOM 1838 C CA . ALA A 1 254 ? 0.591 21.412 -1.220 1.00 87.00 254 ALA A CA 1
ATOM 1839 C C . ALA A 1 254 ? 0.470 19.916 -0.873 1.00 87.00 254 ALA A C 1
ATOM 1841 O O . ALA A 1 254 ? 0.194 19.074 -1.735 1.00 87.00 254 ALA A O 1
ATOM 1842 N N . ARG A 1 255 ? 0.648 19.591 0.414 1.00 91.06 255 ARG A N 1
ATOM 1843 C CA . ARG A 1 255 ? 0.561 18.223 0.941 1.00 91.06 255 ARG A CA 1
ATOM 1844 C C . ARG A 1 255 ? -0.487 18.114 2.032 1.00 91.06 255 ARG A C 1
ATOM 1846 O O . ARG A 1 255 ? -0.657 19.024 2.842 1.00 91.06 255 ARG A O 1
ATOM 1853 N N . SER A 1 256 ? -1.168 16.979 2.080 1.00 91.81 256 SER A N 1
ATOM 1854 C CA . SER A 1 256 ? -2.062 16.630 3.182 1.00 91.81 256 SER A CA 1
ATOM 1855 C C . SER A 1 256 ? -2.140 15.119 3.327 1.00 91.81 256 SER A C 1
ATOM 1857 O O . SER A 1 256 ? -1.925 14.398 2.356 1.00 91.81 256 SER A O 1
ATOM 1859 N N . SER A 1 257 ? -2.464 14.643 4.524 1.00 92.62 257 SER A N 1
ATOM 1860 C CA . SER A 1 257 ? -2.788 13.244 4.763 1.00 92.62 257 SER A CA 1
ATOM 1861 C C . SER A 1 257 ? -4.130 13.101 5.476 1.00 92.62 257 SER A C 1
ATOM 1863 O O . SER A 1 257 ? -4.551 13.993 6.219 1.00 92.62 257 SER A O 1
ATOM 1865 N N . MET A 1 258 ? -4.823 11.990 5.227 1.00 93.81 258 MET A N 1
ATOM 1866 C CA . MET A 1 258 ? -5.996 11.580 5.999 1.00 93.81 258 MET A CA 1
ATOM 1867 C C . MET A 1 258 ? -6.207 10.068 5.927 1.00 93.81 258 MET A C 1
ATOM 1869 O O . MET A 1 258 ? -5.820 9.434 4.946 1.00 93.81 258 MET A O 1
ATOM 1873 N N . ASP A 1 259 ? -6.908 9.522 6.915 1.00 92.88 259 ASP A N 1
ATOM 1874 C CA . ASP A 1 259 ? -7.415 8.155 6.857 1.00 92.88 259 ASP A CA 1
ATOM 1875 C C . ASP A 1 259 ? -8.712 8.112 6.035 1.00 92.88 259 ASP A C 1
ATOM 1877 O O . ASP A 1 259 ? -9.637 8.898 6.255 1.00 92.88 259 ASP A O 1
ATOM 1881 N N . VAL A 1 260 ? -8.774 7.193 5.075 1.00 93.69 260 VAL A N 1
ATOM 1882 C CA . VAL A 1 260 ? -9.879 7.021 4.130 1.00 93.69 260 VAL A CA 1
ATOM 1883 C C . VAL A 1 260 ? -10.335 5.570 4.155 1.00 93.69 260 VAL A C 1
ATOM 1885 O O . VAL A 1 260 ? -9.525 4.644 4.070 1.00 93.69 260 VAL A O 1
ATOM 1888 N N . LEU A 1 261 ? -11.648 5.366 4.232 1.00 93.19 261 LEU A N 1
ATOM 1889 C CA . LEU A 1 261 ? -12.241 4.054 4.021 1.00 93.19 261 LEU A CA 1
ATOM 1890 C C . LEU A 1 261 ? -12.370 3.788 2.513 1.00 93.19 261 LEU A C 1
ATOM 1892 O O . LEU A 1 261 ? -13.054 4.521 1.795 1.00 93.19 261 LEU A O 1
ATOM 1896 N N . VAL A 1 262 ? -11.690 2.749 2.038 1.00 93.75 262 VAL A N 1
ATOM 1897 C CA . VAL A 1 262 ? -11.608 2.367 0.621 1.00 93.75 262 VAL A CA 1
ATOM 1898 C C . VAL A 1 262 ? -12.340 1.046 0.409 1.00 93.75 262 VAL A C 1
ATOM 1900 O O . VAL A 1 262 ? -12.250 0.134 1.235 1.00 93.75 262 VAL A O 1
ATOM 1903 N N . VAL A 1 263 ? -13.055 0.940 -0.710 1.00 92.94 263 VAL A N 1
ATOM 1904 C CA . VAL A 1 263 ? -13.772 -0.269 -1.127 1.00 92.94 263 VAL A CA 1
ATOM 1905 C C . VAL A 1 263 ? -12.839 -1.140 -1.965 1.00 92.94 263 VAL A C 1
ATOM 1907 O O . VAL A 1 263 ? -12.536 -0.828 -3.118 1.00 92.94 263 VAL A O 1
ATOM 1910 N N . HIS A 1 264 ? -12.391 -2.247 -1.382 1.00 91.69 264 HIS A N 1
ATOM 1911 C CA . HIS A 1 264 ? -11.583 -3.270 -2.040 1.00 91.69 264 HIS A CA 1
ATOM 1912 C C . HIS A 1 264 ? -12.365 -3.933 -3.190 1.00 91.69 264 HIS A C 1
ATOM 1914 O O . HIS A 1 264 ? -13.596 -3.977 -3.168 1.00 91.69 264 HIS A O 1
ATOM 1920 N N . ALA A 1 265 ? -11.677 -4.522 -4.173 1.00 89.38 265 ALA A N 1
ATOM 1921 C CA . ALA A 1 265 ? -12.327 -5.217 -5.294 1.00 89.38 265 ALA A CA 1
ATOM 1922 C C . ALA A 1 265 ? -13.215 -6.403 -4.857 1.00 89.38 265 ALA A C 1
ATOM 1924 O O . ALA A 1 265 ? -14.145 -6.786 -5.562 1.00 89.38 265 ALA A O 1
ATOM 1925 N N . SER A 1 266 ? -12.963 -6.963 -3.669 1.00 88.81 266 SER A N 1
ATOM 1926 C CA . SER A 1 266 ? -13.807 -7.986 -3.026 1.00 88.81 266 SER A CA 1
ATOM 1927 C C . SER A 1 266 ? -15.040 -7.421 -2.305 1.00 88.81 266 SER A C 1
ATOM 1929 O O . SER A 1 266 ? -15.748 -8.182 -1.651 1.00 88.81 266 SER A O 1
ATOM 1931 N N . LEU A 1 267 ? -15.295 -6.112 -2.413 1.00 88.31 267 LEU A N 1
ATOM 1932 C CA . LEU A 1 267 ? -16.333 -5.358 -1.697 1.00 88.31 267 LEU A CA 1
ATOM 1933 C C . LEU A 1 267 ? -16.105 -5.233 -0.179 1.00 88.31 267 LEU A C 1
ATOM 1935 O O . LEU A 1 267 ? -16.986 -4.784 0.548 1.00 88.31 267 LEU A O 1
ATOM 1939 N N . GLU A 1 268 ? -14.920 -5.597 0.312 1.00 89.75 268 GLU A N 1
ATOM 1940 C CA . GLU A 1 268 ? -14.510 -5.321 1.690 1.00 89.75 268 GLU A CA 1
ATOM 1941 C C . GLU A 1 268 ? -14.129 -3.849 1.868 1.00 89.75 268 GLU A C 1
ATOM 1943 O O . GLU A 1 268 ? -13.513 -3.243 0.993 1.00 89.75 268 GLU A O 1
ATOM 1948 N N . HIS A 1 269 ? -14.425 -3.288 3.038 1.00 90.50 269 HIS A N 1
ATOM 1949 C CA . HIS A 1 269 ? -14.014 -1.932 3.392 1.00 90.50 269 HIS A CA 1
ATOM 1950 C C . HIS A 1 269 ? -12.719 -1.991 4.199 1.00 90.50 269 HIS A C 1
ATOM 1952 O O . HIS A 1 269 ? -12.654 -2.658 5.235 1.00 90.50 269 HIS A O 1
ATOM 1958 N N . ARG A 1 270 ? -11.689 -1.285 3.732 1.00 92.44 270 ARG A N 1
ATOM 1959 C CA . ARG A 1 270 ? -10.360 -1.258 4.353 1.00 92.44 270 ARG A CA 1
ATOM 1960 C C . ARG A 1 270 ? -9.913 0.169 4.614 1.00 92.44 270 ARG A C 1
ATOM 1962 O O . ARG A 1 270 ? -10.231 1.079 3.851 1.00 92.44 270 ARG A O 1
ATOM 1969 N N . TRP A 1 271 ? -9.197 0.361 5.714 1.00 93.38 271 TRP A N 1
ATOM 1970 C CA . TRP A 1 271 ? -8.676 1.667 6.097 1.00 93.38 271 TRP A CA 1
ATOM 1971 C C . TRP A 1 271 ? -7.331 1.904 5.422 1.00 93.38 271 TRP A C 1
ATOM 1973 O O . TRP A 1 271 ? -6.399 1.124 5.614 1.00 93.38 271 TRP A O 1
ATOM 1983 N N . TYR A 1 272 ? -7.226 3.004 4.682 1.00 94.81 272 TYR A N 1
ATOM 1984 C CA . TYR A 1 272 ? -5.977 3.458 4.086 1.00 94.81 272 TYR A CA 1
ATOM 1985 C C . TYR A 1 272 ? -5.609 4.841 4.598 1.00 94.81 272 TYR A C 1
ATOM 1987 O O . TYR A 1 272 ? -6.451 5.727 4.669 1.00 94.81 272 TYR A O 1
ATOM 1995 N N . GLU A 1 273 ? -4.330 5.046 4.875 1.00 95.44 273 GLU A N 1
ATOM 1996 C CA . GLU A 1 273 ? -3.760 6.375 5.057 1.00 95.44 273 GLU A CA 1
ATOM 1997 C C . GLU A 1 273 ? -3.410 6.913 3.665 1.00 95.44 273 GLU A C 1
ATOM 1999 O O . GLU A 1 273 ? -2.571 6.346 2.955 1.00 95.44 273 GLU A O 1
ATOM 2004 N N . TRP A 1 274 ? -4.109 7.963 3.236 1.00 96.12 274 TRP A N 1
ATOM 2005 C CA . TRP A 1 274 ? -3.874 8.636 1.961 1.00 96.12 274 TRP A CA 1
ATOM 2006 C C . TRP A 1 274 ? -3.023 9.871 2.192 1.00 96.12 274 TRP A C 1
ATOM 2008 O O . TRP A 1 274 ? -3.380 10.726 2.998 1.00 96.12 274 TRP A O 1
ATOM 2018 N N . THR A 1 275 ? -1.926 9.988 1.450 1.00 95.62 275 THR A N 1
ATOM 2019 C CA . THR A 1 275 ? -1.105 11.199 1.380 1.00 95.62 275 THR A CA 1
ATOM 2020 C C . THR A 1 275 ? -1.225 11.797 -0.012 1.00 95.62 275 THR A C 1
ATOM 2022 O O . THR A 1 275 ? -0.867 11.158 -0.999 1.00 95.62 275 THR A O 1
ATOM 2025 N N . PHE A 1 276 ? -1.738 13.019 -0.088 1.00 93.94 276 PHE A N 1
ATOM 2026 C CA . PHE A 1 276 ? -1.979 13.760 -1.320 1.00 93.94 276 PHE A CA 1
ATOM 2027 C C . PHE A 1 276 ? -0.869 14.781 -1.531 1.00 93.94 276 PHE A C 1
ATOM 2029 O O . PHE A 1 276 ? -0.602 15.573 -0.626 1.00 93.94 276 PHE A O 1
ATOM 2036 N N . HIS A 1 277 ? -0.282 14.810 -2.722 1.00 93.69 277 HIS A N 1
ATOM 2037 C CA . HIS A 1 277 ? 0.688 15.808 -3.155 1.00 93.69 277 HIS A CA 1
ATOM 2038 C C . HIS A 1 277 ? 0.200 16.475 -4.444 1.00 93.69 277 HIS A C 1
ATOM 2040 O O . HIS A 1 277 ? 0.004 15.807 -5.465 1.00 93.69 277 HIS A O 1
ATOM 2046 N N . ASN A 1 278 ? 0.023 17.796 -4.399 1.00 92.50 278 ASN A N 1
ATOM 2047 C CA . ASN A 1 278 ? -0.369 18.573 -5.567 1.00 92.50 278 ASN A CA 1
ATOM 2048 C C . ASN A 1 278 ? 0.844 18.876 -6.459 1.00 92.50 278 ASN A C 1
ATOM 2050 O O . ASN A 1 278 ? 1.610 19.789 -6.166 1.00 92.50 278 ASN A O 1
ATOM 2054 N N . LEU A 1 279 ? 0.983 18.137 -7.562 1.00 91.06 279 LEU A N 1
ATOM 2055 C CA . LEU A 1 279 ? 2.023 18.333 -8.578 1.00 91.06 279 LEU A CA 1
ATOM 2056 C C . LEU A 1 279 ? 1.413 18.736 -9.931 1.00 91.06 279 LEU A C 1
ATOM 2058 O O . LEU A 1 279 ? 1.941 18.400 -10.988 1.00 91.06 279 LEU A O 1
ATOM 2062 N N . LEU A 1 280 ? 0.278 19.449 -9.917 1.00 87.62 280 LEU A N 1
ATOM 2063 C CA . LEU A 1 280 ? -0.418 19.866 -11.143 1.00 87.62 280 LEU A CA 1
ATOM 2064 C C . LEU A 1 280 ? 0.412 20.800 -12.034 1.00 87.62 280 LEU A C 1
ATOM 2066 O O . LEU A 1 280 ? 0.208 20.805 -13.243 1.00 87.62 280 LEU A O 1
ATOM 2070 N N . ALA A 1 281 ? 1.334 21.572 -11.460 1.00 85.19 281 ALA A N 1
ATOM 2071 C CA . ALA A 1 281 ? 2.213 22.467 -12.211 1.00 85.19 281 ALA A CA 1
ATOM 2072 C C . ALA A 1 281 ? 3.593 21.871 -12.532 1.00 85.19 281 ALA A C 1
ATOM 2074 O O . ALA A 1 281 ? 4.374 22.474 -13.272 1.00 85.19 281 ALA A O 1
ATOM 2075 N N . ASP A 1 282 ? 3.906 20.692 -11.988 1.00 86.38 282 ASP A N 1
ATOM 2076 C CA . ASP A 1 282 ? 5.138 19.985 -12.315 1.00 86.38 282 ASP A CA 1
ATOM 2077 C C . ASP A 1 282 ? 5.037 19.451 -13.751 1.00 86.38 282 ASP A C 1
ATOM 2079 O O . ASP A 1 282 ? 4.139 18.672 -14.065 1.00 86.38 282 ASP A O 1
ATOM 2083 N N . ARG A 1 283 ? 5.976 19.839 -14.622 1.00 85.38 283 ARG A N 1
ATOM 2084 C CA . ARG A 1 283 ? 5.982 19.462 -16.051 1.00 85.38 283 ARG A CA 1
ATOM 2085 C C . ARG A 1 283 ? 6.186 17.966 -16.313 1.00 85.38 283 ARG A C 1
ATOM 2087 O O . ARG A 1 283 ? 6.033 17.525 -17.448 1.00 85.38 283 ARG A O 1
ATOM 2094 N N . LEU A 1 284 ? 6.628 17.199 -15.320 1.00 83.44 284 LEU A N 1
ATOM 2095 C CA . LEU A 1 284 ? 6.840 15.756 -15.434 1.00 83.44 284 LEU A CA 1
ATOM 2096 C C . LEU A 1 284 ? 5.615 14.959 -14.978 1.00 83.44 284 LEU A C 1
ATOM 2098 O O . LEU A 1 284 ? 5.407 13.853 -15.476 1.00 83.44 284 LEU A O 1
ATOM 2102 N N . VAL A 1 285 ? 4.836 15.485 -14.028 1.00 85.06 285 VAL A N 1
ATOM 2103 C CA . VAL A 1 285 ? 3.709 14.764 -13.411 1.00 85.06 285 VAL A CA 1
ATOM 2104 C C . VAL A 1 285 ? 2.356 15.294 -13.879 1.00 85.06 285 VAL A C 1
ATOM 2106 O O . VAL A 1 285 ? 1.467 14.489 -14.153 1.00 85.06 285 VAL A O 1
ATOM 2109 N N . GLU A 1 286 ? 2.200 16.619 -13.956 1.00 88.31 286 GLU A N 1
ATOM 2110 C CA . GLU A 1 286 ? 0.979 17.328 -14.373 1.00 88.31 286 GLU A CA 1
ATOM 2111 C C . GLU A 1 286 ? -0.297 16.787 -13.690 1.00 88.31 286 GLU A C 1
ATOM 2113 O O . GLU A 1 286 ? -1.352 16.606 -14.309 1.00 88.31 286 GLU A O 1
ATOM 2118 N N . GLY A 1 287 ? -0.208 16.476 -12.390 1.00 91.56 287 GLY A N 1
ATOM 2119 C CA . GLY A 1 287 ? -1.255 15.728 -11.696 1.00 91.56 287 GLY A CA 1
ATOM 2120 C C . GLY A 1 287 ? -1.212 15.780 -10.171 1.00 91.56 287 GLY A C 1
ATOM 2121 O O . GLY A 1 287 ? -0.239 16.193 -9.548 1.00 91.56 287 GLY A O 1
ATOM 2122 N N . MET A 1 288 ? -2.295 15.316 -9.555 1.00 92.69 288 MET A N 1
ATOM 2123 C CA . MET A 1 288 ? -2.382 15.071 -8.118 1.00 92.69 288 MET A CA 1
ATOM 2124 C C . MET A 1 288 ? -1.914 13.647 -7.827 1.00 92.69 288 MET A C 1
ATOM 2126 O O . MET A 1 288 ? -2.539 12.683 -8.280 1.00 92.69 288 MET A O 1
ATOM 2130 N N . VAL A 1 289 ? -0.832 13.517 -7.061 1.00 94.56 289 VAL A N 1
ATOM 2131 C CA . VAL A 1 289 ? -0.294 12.223 -6.633 1.00 94.56 289 VAL A CA 1
ATOM 2132 C C . VAL A 1 289 ? -0.911 11.846 -5.297 1.00 94.56 289 VAL A C 1
ATOM 2134 O O . VAL A 1 289 ? -0.916 12.642 -4.363 1.00 94.56 289 VAL A O 1
ATOM 2137 N N . VAL A 1 290 ? -1.406 10.618 -5.192 1.00 95.12 290 VAL A N 1
ATOM 2138 C CA . VAL A 1 290 ? -1.920 10.053 -3.947 1.00 95.12 290 VAL A CA 1
ATOM 2139 C C . VAL A 1 290 ? -1.184 8.755 -3.654 1.00 95.12 290 VAL A C 1
ATOM 2141 O O . VAL A 1 290 ? -1.249 7.804 -4.434 1.00 95.12 290 VAL A O 1
ATOM 2144 N N . GLN A 1 291 ? -0.473 8.735 -2.532 1.00 95.12 291 GLN A N 1
ATOM 2145 C CA . GLN A 1 291 ? 0.110 7.533 -1.950 1.00 95.12 291 GLN A CA 1
ATOM 2146 C C . GLN A 1 291 ? -0.877 6.952 -0.941 1.00 95.12 291 GLN A C 1
ATOM 2148 O O . GLN A 1 291 ? -1.408 7.683 -0.109 1.00 95.12 291 GLN A O 1
ATOM 2153 N N . GLN A 1 292 ? -1.124 5.650 -1.021 1.00 95.00 292 GLN A N 1
ATOM 2154 C CA . GLN A 1 292 ? -2.155 4.968 -0.250 1.00 95.00 292 GLN A CA 1
ATOM 2155 C C . GLN A 1 292 ? -1.533 3.767 0.457 1.00 95.00 292 GLN A C 1
ATOM 2157 O O . GLN A 1 292 ? -1.027 2.845 -0.190 1.00 95.00 292 GLN A O 1
ATOM 2162 N N . ARG A 1 293 ? -1.588 3.775 1.788 1.00 93.69 293 ARG A N 1
ATOM 2163 C CA . ARG A 1 293 ? -1.026 2.721 2.634 1.00 93.69 293 ARG A CA 1
ATOM 2164 C C . ARG A 1 293 ? -2.126 2.040 3.433 1.00 93.69 293 ARG A C 1
ATOM 2166 O O . ARG A 1 293 ? -2.855 2.717 4.148 1.00 93.69 293 ARG A O 1
ATOM 2173 N N . ASP A 1 294 ? -2.235 0.716 3.335 1.00 92.75 294 ASP A N 1
ATOM 2174 C CA . ASP A 1 294 ? -3.202 -0.043 4.137 1.00 92.75 294 ASP A CA 1
ATOM 2175 C C . ASP A 1 294 ? -2.802 0.021 5.619 1.00 92.75 294 ASP A C 1
ATOM 2177 O O . ASP A 1 294 ? -1.685 -0.336 6.008 1.00 92.75 294 ASP A O 1
ATOM 2181 N N . VAL A 1 295 ? -3.716 0.520 6.446 1.00 91.62 295 VAL A N 1
ATOM 2182 C CA . VAL A 1 295 ? -3.562 0.664 7.898 1.00 91.62 295 VAL A CA 1
ATOM 2183 C C . VAL A 1 295 ? -4.634 -0.121 8.656 1.00 91.62 295 VAL A C 1
ATOM 2185 O O . VAL A 1 295 ? -4.779 0.055 9.867 1.00 91.62 295 VAL A O 1
ATOM 2188 N N . SER A 1 296 ? -5.358 -1.018 7.976 1.00 88.06 296 SER A N 1
ATOM 2189 C CA . SER A 1 296 ? -6.452 -1.815 8.545 1.00 88.06 296 SER A CA 1
ATOM 2190 C C . SER A 1 296 ? -5.986 -2.671 9.720 1.00 88.06 296 SER A C 1
ATOM 2192 O O . SER A 1 296 ? -6.596 -2.620 10.787 1.00 88.06 296 SER A O 1
ATOM 2194 N N . GLU A 1 297 ? -4.873 -3.397 9.574 1.00 86.12 297 GLU A N 1
ATOM 2195 C CA . GLU A 1 297 ? -4.300 -4.202 10.664 1.00 86.12 297 GLU A CA 1
ATOM 2196 C C . GLU A 1 297 ? -3.827 -3.328 11.829 1.00 86.12 297 GLU A C 1
ATOM 2198 O O . GLU A 1 297 ? -4.098 -3.643 12.987 1.00 86.12 297 GLU A O 1
ATOM 2203 N N . ARG A 1 298 ? -3.174 -2.192 11.537 1.00 86.38 298 ARG A N 1
ATOM 2204 C CA . ARG A 1 298 ? -2.700 -1.245 12.559 1.00 86.38 298 ARG A CA 1
ATOM 2205 C C . ARG A 1 298 ? -3.868 -0.699 13.380 1.00 86.38 298 ARG A C 1
ATOM 2207 O O . ARG A 1 298 ? -3.819 -0.740 14.607 1.00 86.38 298 ARG A O 1
ATOM 2214 N N . LEU A 1 299 ? -4.911 -0.204 12.715 1.00 83.00 299 LEU A N 1
ATOM 2215 C CA . LEU A 1 299 ? -6.109 0.331 13.366 1.00 83.00 299 LEU A CA 1
ATOM 2216 C C . LEU A 1 299 ? -6.901 -0.769 14.079 1.00 83.00 299 LEU A C 1
ATOM 2218 O O . LEU A 1 299 ? -7.409 -0.539 15.173 1.00 83.00 299 LEU A O 1
ATOM 2222 N N . GLY A 1 300 ? -6.979 -1.971 13.502 1.00 82.75 300 GLY A N 1
ATOM 2223 C CA . GLY A 1 300 ? -7.591 -3.140 14.132 1.00 82.75 300 GLY A CA 1
ATOM 2224 C C . GLY A 1 300 ? -6.884 -3.525 15.431 1.00 82.75 300 GLY A C 1
ATOM 2225 O O . GLY A 1 300 ? -7.534 -3.652 16.466 1.00 82.75 300 GLY A O 1
ATOM 2226 N N . ALA A 1 301 ? -5.552 -3.608 15.407 1.00 77.25 301 ALA A N 1
ATOM 2227 C CA . ALA A 1 301 ? -4.735 -3.874 16.586 1.00 77.25 301 ALA A CA 1
ATOM 2228 C C . ALA A 1 301 ? -4.859 -2.759 17.632 1.00 77.25 301 ALA A C 1
ATOM 2230 O O . ALA A 1 301 ? -5.011 -3.048 18.814 1.00 77.25 301 ALA A O 1
ATOM 2231 N N . GLN A 1 302 ? -4.862 -1.487 17.221 1.00 79.56 302 GLN A N 1
ATOM 2232 C CA . GLN A 1 302 ? -5.081 -0.360 18.134 1.00 79.56 302 GLN A CA 1
ATOM 2233 C C . GLN A 1 302 ? -6.462 -0.414 18.795 1.00 79.56 302 GLN A C 1
ATOM 2235 O O . GLN A 1 302 ? -6.563 -0.210 20.002 1.00 79.56 302 GLN A O 1
ATOM 2240 N N . ARG A 1 303 ? -7.521 -0.727 18.036 1.00 78.69 303 ARG A N 1
ATOM 2241 C CA . ARG A 1 303 ? -8.875 -0.907 18.582 1.00 78.69 303 ARG A CA 1
ATOM 2242 C C . ARG A 1 303 ? -8.942 -2.099 19.531 1.00 78.69 303 ARG A C 1
ATOM 2244 O O . ARG A 1 303 ? -9.538 -1.973 20.594 1.00 78.69 303 ARG A O 1
ATOM 2251 N N . ALA A 1 304 ? -8.308 -3.218 19.183 1.00 74.06 304 ALA A N 1
ATOM 2252 C CA . ALA A 1 304 ? -8.240 -4.399 20.039 1.00 74.06 304 ALA A CA 1
ATOM 2253 C C . ALA A 1 304 ? -7.481 -4.111 21.343 1.00 74.06 304 ALA A C 1
ATOM 2255 O O . ALA A 1 304 ? -7.973 -4.443 22.414 1.00 74.06 304 ALA A O 1
ATOM 2256 N N . LEU A 1 305 ? -6.340 -3.417 21.273 1.00 74.69 305 LEU A N 1
ATOM 2257 C CA . LEU A 1 305 ? -5.582 -2.977 22.447 1.00 74.69 305 LEU A CA 1
ATOM 2258 C C . LEU A 1 305 ? -6.378 -1.990 23.303 1.00 74.69 305 LEU A C 1
ATOM 2260 O O . LEU A 1 305 ? -6.393 -2.118 24.522 1.00 74.69 305 LEU A O 1
ATOM 2264 N N . ALA A 1 306 ? -7.071 -1.029 22.687 1.00 72.00 306 ALA A N 1
ATOM 2265 C CA . ALA A 1 306 ? -7.934 -0.096 23.405 1.00 72.00 306 ALA A CA 1
ATOM 2266 C C . ALA A 1 306 ? -9.110 -0.817 24.086 1.00 72.00 306 ALA A C 1
ATOM 2268 O O . ALA A 1 306 ? -9.476 -0.480 25.215 1.00 72.00 306 ALA A O 1
ATOM 2269 N N . HIS A 1 307 ? -9.682 -1.829 23.427 1.00 67.50 307 HIS A N 1
ATOM 2270 C CA . HIS A 1 307 ? -10.738 -2.656 23.998 1.00 67.50 307 HIS A CA 1
ATOM 2271 C C . HIS A 1 307 ? -10.214 -3.499 25.166 1.00 67.50 307 HIS A C 1
ATOM 2273 O O . HIS A 1 307 ? -10.762 -3.387 26.256 1.00 67.50 307 HIS A O 1
ATOM 2279 N N . ALA A 1 308 ? -9.103 -4.223 24.997 1.00 70.00 308 ALA A N 1
ATOM 2280 C CA . ALA A 1 308 ? -8.464 -5.016 26.054 1.00 70.00 308 ALA A CA 1
ATOM 2281 C C . ALA A 1 308 ? -8.004 -4.157 27.249 1.00 70.00 308 ALA A C 1
ATOM 2283 O O . ALA A 1 308 ? -8.097 -4.564 28.404 1.00 70.00 308 ALA A O 1
ATOM 2284 N N . ALA A 1 309 ? -7.563 -2.920 27.001 1.00 76.00 309 ALA A N 1
ATOM 2285 C CA . ALA A 1 309 ? -7.207 -1.985 28.066 1.00 76.00 309 ALA A CA 1
ATOM 2286 C C . ALA A 1 309 ? -8.423 -1.512 28.885 1.00 76.00 309 ALA A C 1
ATOM 2288 O O . ALA A 1 309 ? -8.252 -1.082 30.026 1.00 76.00 309 ALA A O 1
ATOM 2289 N N . SER A 1 310 ? -9.645 -1.596 28.343 1.00 84.50 310 SER A N 1
ATOM 2290 C CA . SER A 1 310 ? -10.864 -1.051 28.964 1.00 84.50 310 SER A CA 1
ATOM 2291 C C . SER A 1 310 ? -11.944 -2.084 29.312 1.00 84.50 310 SER A C 1
ATOM 2293 O O . SER A 1 310 ? -12.850 -1.774 30.082 1.00 84.50 310 SER A O 1
ATOM 2295 N N . HIS A 1 311 ? -11.873 -3.308 28.796 1.00 90.62 311 HIS A N 1
ATOM 2296 C CA . HIS A 1 311 ? -12.875 -4.357 28.997 1.00 90.62 311 HIS A CA 1
ATOM 2297 C C . HIS A 1 311 ? -12.223 -5.651 29.501 1.00 90.62 311 HIS A C 1
ATOM 2299 O O . HIS A 1 311 ? -11.016 -5.842 29.385 1.00 90.62 311 HIS A O 1
ATOM 2305 N N . ASP A 1 312 ? -13.018 -6.496 30.148 1.00 92.56 312 ASP A N 1
ATOM 2306 C CA . ASP A 1 312 ? -12.651 -7.836 30.596 1.00 92.56 312 ASP A CA 1
ATOM 2307 C C . ASP A 1 312 ? -12.856 -8.831 29.447 1.00 92.56 312 ASP A C 1
ATOM 2309 O O . ASP A 1 312 ? -13.958 -8.926 28.904 1.00 92.56 312 ASP A O 1
ATOM 2313 N N . ASP A 1 313 ? -11.810 -9.581 29.093 1.00 87.19 313 ASP A N 1
ATOM 2314 C CA . ASP A 1 313 ? -11.799 -10.453 27.908 1.00 87.19 313 ASP A CA 1
ATOM 2315 C C . ASP A 1 313 ? -12.864 -11.560 27.953 1.00 87.19 313 ASP A C 1
ATOM 2317 O O . ASP A 1 313 ? -13.378 -11.970 26.913 1.00 87.19 313 ASP A O 1
ATOM 2321 N N . LEU A 1 314 ? -13.223 -12.034 29.150 1.00 92.75 314 LEU A N 1
ATOM 2322 C CA . LEU A 1 314 ? -14.188 -13.118 29.324 1.00 92.75 314 LEU A CA 1
ATOM 2323 C C . LEU A 1 314 ? -15.637 -12.623 29.229 1.00 92.75 314 LEU A C 1
ATOM 2325 O O . LEU A 1 314 ? -16.464 -13.212 28.536 1.00 92.75 314 LEU A O 1
ATOM 2329 N N . THR A 1 315 ? -15.967 -11.560 29.962 1.00 93.56 315 THR A N 1
ATOM 2330 C CA . THR A 1 315 ? -17.354 -11.090 30.113 1.00 93.56 315 THR A CA 1
ATOM 2331 C C . THR A 1 315 ? -17.724 -9.955 29.161 1.00 93.56 315 THR A C 1
ATOM 2333 O O . THR A 1 315 ? -18.902 -9.611 29.058 1.00 93.56 315 THR A O 1
ATOM 2336 N N . SER A 1 316 ? -16.735 -9.353 28.488 1.00 92.00 316 SER A N 1
ATOM 2337 C CA . SER A 1 316 ? -16.865 -8.133 27.676 1.00 92.00 316 SER A CA 1
ATOM 2338 C C . SER A 1 316 ? -17.419 -6.920 28.439 1.00 92.00 316 SER A C 1
ATOM 2340 O O . SER A 1 316 ? -17.766 -5.907 27.831 1.00 92.00 316 SER A O 1
ATOM 2342 N N . LEU A 1 317 ? -17.511 -6.995 29.770 1.00 95.25 317 LEU A N 1
ATOM 2343 C CA . LEU A 1 317 ? -17.849 -5.860 30.622 1.00 95.25 317 LEU A CA 1
ATOM 2344 C C . LEU A 1 317 ? -16.640 -4.926 30.759 1.00 95.25 317 LEU A C 1
ATOM 2346 O O . LEU A 1 317 ? -15.510 -5.376 30.590 1.00 95.25 317 LEU A O 1
ATOM 2350 N N . PRO A 1 318 ? -16.831 -3.646 31.120 1.00 95.56 318 PRO A N 1
ATOM 2351 C CA . PRO A 1 318 ? -15.746 -2.797 31.598 1.00 95.56 318 PRO A CA 1
ATOM 2352 C C . PRO A 1 318 ? -14.871 -3.520 32.630 1.00 95.56 318 PRO A C 1
ATOM 2354 O O . PRO A 1 318 ? -15.388 -4.100 33.589 1.00 95.56 318 PRO A O 1
ATOM 2357 N N . ASN A 1 319 ? -13.554 -3.481 32.441 1.00 94.44 319 ASN A N 1
ATOM 2358 C CA . ASN A 1 319 ? -12.623 -4.016 33.430 1.00 94.44 319 ASN A CA 1
ATOM 2359 C C . ASN A 1 319 ? -12.526 -3.071 34.639 1.00 94.44 319 ASN A C 1
ATOM 2361 O O . ASN A 1 319 ? -13.081 -1.967 34.648 1.00 94.44 319 ASN A O 1
ATOM 2365 N N . ARG A 1 320 ? -11.779 -3.484 35.667 1.00 93.19 320 ARG A N 1
ATOM 2366 C CA . ARG A 1 320 ? -11.558 -2.686 36.880 1.00 93.19 320 ARG A CA 1
ATOM 2367 C C . ARG A 1 320 ? -11.128 -1.245 36.584 1.00 93.19 320 ARG A C 1
ATOM 2369 O O . ARG A 1 320 ? -11.667 -0.323 37.188 1.00 93.19 320 ARG A O 1
ATOM 2376 N N . GLY A 1 321 ? -10.177 -1.042 35.671 1.00 90.88 321 GLY A N 1
ATOM 2377 C CA . GLY A 1 321 ? -9.658 0.289 35.345 1.00 90.88 321 GLY A CA 1
ATOM 2378 C C . GLY A 1 321 ? -10.727 1.196 34.737 1.00 90.88 321 GLY A C 1
ATOM 2379 O O . GLY A 1 321 ? -10.937 2.316 35.206 1.00 90.88 321 GLY A O 1
ATOM 2380 N N . GLU A 1 322 ? -11.450 0.694 33.737 1.00 92.44 322 GLU A N 1
ATOM 2381 C CA . GLU A 1 322 ? -12.504 1.453 33.061 1.00 92.44 322 GLU A CA 1
ATOM 2382 C C . GLU A 1 322 ? -13.716 1.706 33.963 1.00 92.44 322 GLU A C 1
ATOM 2384 O O . GLU A 1 322 ? -14.265 2.810 33.951 1.00 92.44 322 GLU A O 1
ATOM 2389 N N . LEU A 1 323 ? -14.121 0.732 34.785 1.00 94.19 323 LEU A N 1
ATOM 2390 C CA . LEU A 1 323 ? -15.212 0.922 35.740 1.00 94.19 323 LEU A CA 1
ATOM 2391 C C . LEU A 1 323 ? -14.873 2.023 36.753 1.00 94.19 323 LEU A C 1
ATOM 2393 O O . LEU A 1 323 ? -15.687 2.921 36.965 1.00 94.19 323 LEU A O 1
ATOM 2397 N N . LEU A 1 324 ? -13.669 1.998 37.335 1.00 91.94 324 LEU A N 1
ATOM 2398 C CA . LEU A 1 324 ? -13.217 3.028 38.276 1.00 91.94 324 LEU A CA 1
ATOM 2399 C C . LEU A 1 324 ? -13.138 4.407 37.613 1.00 91.94 324 LEU A C 1
ATOM 2401 O O . LEU A 1 324 ? -13.546 5.406 38.213 1.00 91.94 324 LEU A O 1
ATOM 2405 N N . ARG A 1 325 ? -12.679 4.469 36.356 1.00 91.44 325 ARG A N 1
ATOM 2406 C CA . ARG A 1 325 ? -12.665 5.707 35.568 1.00 91.44 325 ARG A CA 1
ATOM 2407 C C . ARG A 1 325 ? -14.080 6.258 35.372 1.00 91.44 325 ARG A C 1
ATOM 2409 O O . ARG A 1 325 ? -14.302 7.442 35.625 1.00 91.44 325 ARG A O 1
ATOM 2416 N N . ARG A 1 326 ? -15.045 5.414 34.979 1.00 91.19 326 ARG A N 1
ATOM 2417 C CA . ARG A 1 326 ? -16.464 5.798 34.833 1.00 91.19 326 ARG A CA 1
ATOM 2418 C C . A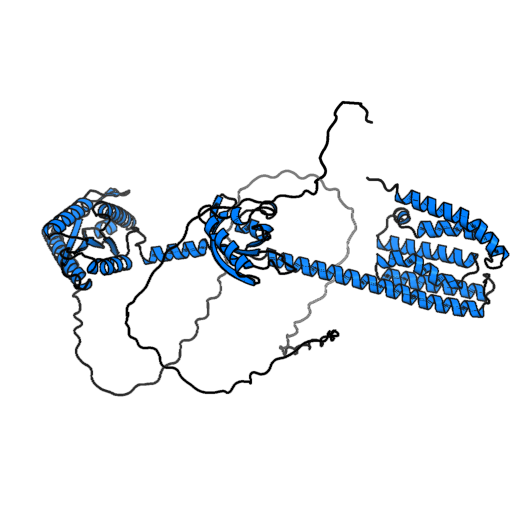RG A 1 326 ? -17.072 6.241 36.162 1.00 91.19 326 ARG A C 1
ATOM 2420 O O . ARG A 1 326 ? -17.700 7.288 36.215 1.00 91.19 326 ARG A O 1
ATOM 2427 N N . MET A 1 327 ? -16.826 5.505 37.245 1.00 90.44 327 MET A N 1
ATOM 2428 C CA . MET A 1 327 ? -17.274 5.873 38.593 1.00 90.44 327 MET A CA 1
ATOM 2429 C C . MET A 1 327 ? -16.761 7.245 39.027 1.00 90.44 327 MET A C 1
ATOM 2431 O O . MET A 1 327 ? -17.536 8.072 39.502 1.00 90.44 327 MET A O 1
ATOM 2435 N N . THR A 1 328 ? -15.474 7.508 38.806 1.00 88.62 328 THR A N 1
ATOM 2436 C CA . THR A 1 328 ? -14.842 8.790 39.143 1.00 88.62 328 THR A CA 1
ATOM 2437 C C . THR A 1 328 ? -15.415 9.938 38.311 1.00 88.62 328 THR A C 1
ATOM 2439 O O . THR A 1 328 ? -15.619 11.027 38.837 1.00 88.62 328 THR A O 1
ATOM 2442 N N . ALA A 1 329 ? -15.707 9.700 37.028 1.00 86.38 329 ALA A N 1
ATOM 2443 C CA . ALA A 1 329 ? -16.279 10.707 36.137 1.00 86.38 329 ALA A CA 1
ATOM 2444 C C . ALA A 1 329 ? -17.758 11.015 36.437 1.00 86.38 329 ALA A C 1
ATOM 2446 O O . ALA A 1 329 ? -18.176 12.163 36.289 1.00 86.38 329 ALA A O 1
ATOM 2447 N N . SER A 1 330 ? -18.536 10.018 36.870 1.00 82.81 330 SER A N 1
ATOM 2448 C CA . SER A 1 330 ? -19.980 10.151 37.110 1.00 82.81 330 SER A CA 1
ATOM 2449 C C . SER A 1 330 ? -20.325 10.681 38.510 1.00 82.81 330 SER A C 1
ATOM 2451 O O . SER A 1 330 ? -21.374 11.295 38.685 1.00 82.81 330 SER A O 1
ATOM 2453 N N . LEU A 1 331 ? -19.442 10.508 39.504 1.00 77.75 331 LEU A N 1
ATOM 2454 C CA . LEU A 1 331 ? -19.619 11.003 40.882 1.00 77.75 331 LEU A CA 1
ATOM 2455 C C . LEU A 1 331 ? -19.896 12.526 40.971 1.00 77.75 331 LEU A C 1
ATOM 2457 O O . LEU A 1 331 ? -20.861 12.906 41.634 1.00 77.75 331 LEU A O 1
ATOM 2461 N N . PRO A 1 332 ? -19.128 13.409 40.294 1.00 72.75 332 PRO A N 1
ATOM 2462 C CA . PRO A 1 332 ? -19.365 14.856 40.318 1.00 72.75 332 PRO A CA 1
ATOM 2463 C C . PRO A 1 332 ? -20.566 15.312 39.480 1.00 72.75 332 PRO A C 1
ATOM 2465 O O . PRO A 1 332 ? -21.009 16.448 39.623 1.00 72.75 332 PRO A O 1
ATOM 2468 N N . GLN A 1 333 ? -21.055 14.462 38.571 1.00 67.44 333 GLN A N 1
ATOM 2469 C CA . GLN A 1 333 ? -22.129 14.788 37.624 1.00 67.44 333 GLN A CA 1
ATOM 2470 C C . GLN A 1 333 ? -23.529 14.537 38.198 1.00 67.44 333 GLN A C 1
ATOM 2472 O O . GLN A 1 333 ? -24.521 14.873 37.552 1.00 67.44 333 GLN A O 1
ATOM 2477 N N . ALA A 1 334 ? -23.627 13.975 39.406 1.00 66.25 334 ALA A N 1
ATOM 2478 C CA . ALA A 1 334 ? -24.894 13.828 40.104 1.00 66.25 334 ALA A CA 1
ATOM 2479 C C . ALA A 1 334 ? -25.531 15.212 40.329 1.00 66.25 334 ALA A C 1
ATOM 2481 O O . ALA A 1 334 ? -24.928 16.101 40.936 1.00 66.25 334 ALA A O 1
ATOM 2482 N N . GLY A 1 335 ? -26.744 15.411 39.802 1.00 63.34 335 GLY A N 1
ATOM 2483 C CA . GLY A 1 335 ? -27.470 16.673 39.937 1.00 63.34 335 GLY A CA 1
ATOM 2484 C C . GLY A 1 335 ? -27.711 17.064 41.407 1.00 63.34 335 GLY A C 1
ATOM 2485 O O . GLY A 1 335 ? -27.645 16.211 42.295 1.00 63.34 335 GLY A O 1
ATOM 2486 N N . PRO A 1 336 ? -28.021 18.339 41.708 1.00 60.59 336 PRO A N 1
ATOM 2487 C CA . PRO A 1 336 ? -28.299 18.777 43.075 1.00 60.59 336 PRO A CA 1
ATOM 2488 C C . PRO A 1 336 ? -29.427 17.946 43.713 1.00 60.59 336 PRO A C 1
ATOM 2490 O O . PRO A 1 336 ? -30.577 18.028 43.288 1.00 60.59 336 PRO A O 1
ATOM 2493 N N . GLY A 1 337 ? -29.094 17.141 44.728 1.00 64.31 337 GLY A N 1
ATOM 2494 C CA . GLY A 1 337 ? -30.036 16.246 45.416 1.00 64.31 337 GLY A CA 1
ATOM 2495 C C . GLY A 1 337 ? -30.105 14.808 44.882 1.00 64.31 337 GLY A C 1
ATOM 2496 O O . GLY A 1 337 ? -30.827 14.001 45.461 1.00 64.31 337 GLY A O 1
ATOM 2497 N N . ALA A 1 338 ? -29.355 14.465 43.831 1.00 74.19 338 ALA A N 1
ATOM 2498 C CA . ALA A 1 338 ? -29.216 13.095 43.345 1.00 74.19 338 ALA A CA 1
ATOM 2499 C C . ALA A 1 338 ? -28.090 12.373 44.102 1.00 74.19 338 ALA A C 1
ATOM 2501 O O . ALA A 1 338 ? -26.962 12.863 44.157 1.00 74.19 338 ALA A O 1
ATOM 2502 N N . ALA A 1 339 ? -28.381 11.208 44.685 1.00 85.38 339 ALA A N 1
ATOM 2503 C CA . ALA A 1 339 ? -27.356 10.360 45.281 1.00 85.38 339 ALA A CA 1
ATOM 2504 C C . ALA A 1 339 ? -26.793 9.380 44.241 1.00 85.38 339 ALA A C 1
ATOM 2506 O O . ALA A 1 339 ? -27.437 9.057 43.245 1.00 85.38 339 ALA A O 1
ATOM 2507 N N . VAL A 1 340 ? -25.596 8.865 44.491 1.00 90.50 340 VAL A N 1
ATOM 2508 C CA . VAL A 1 340 ? -25.053 7.703 43.782 1.00 90.50 340 VAL A CA 1
ATOM 2509 C C . VAL A 1 340 ? -24.866 6.557 44.761 1.00 90.50 340 VAL A C 1
ATOM 2511 O O . VAL A 1 340 ? -24.631 6.778 45.954 1.00 90.50 340 VAL A O 1
ATOM 2514 N N . ALA A 1 341 ? -24.949 5.327 44.262 1.00 93.00 341 ALA A N 1
ATOM 2515 C CA . ALA A 1 341 ? -24.639 4.145 45.053 1.00 93.00 341 ALA A CA 1
ATOM 2516 C C . ALA A 1 341 ? -23.590 3.285 44.355 1.00 93.00 341 ALA A C 1
ATOM 2518 O O . ALA A 1 341 ? -23.718 2.968 43.175 1.00 93.00 341 ALA A O 1
ATOM 2519 N N . VAL A 1 342 ? -22.570 2.887 45.106 1.00 94.81 342 VAL A N 1
ATOM 2520 C CA . VAL A 1 342 ? -21.567 1.913 44.674 1.00 94.81 342 VAL A CA 1
ATOM 2521 C C . VAL A 1 342 ? -21.920 0.575 45.300 1.00 94.81 342 VAL A C 1
ATOM 2523 O O . VAL A 1 342 ? -22.157 0.509 46.508 1.00 94.81 342 VAL A O 1
ATOM 2526 N N . LEU A 1 343 ? -21.980 -0.475 44.485 1.00 96.69 343 LEU A N 1
ATOM 2527 C CA . LEU A 1 343 ? -22.234 -1.841 44.919 1.00 96.69 343 LEU A CA 1
ATOM 2528 C C . LEU A 1 343 ? -21.026 -2.715 44.577 1.00 96.69 343 LEU A C 1
ATOM 2530 O O . LEU A 1 343 ? -20.465 -2.613 43.486 1.00 96.69 343 LEU A O 1
ATOM 2534 N N . PHE A 1 344 ? -20.696 -3.607 45.501 1.00 95.81 344 PHE A N 1
ATOM 2535 C CA . PHE A 1 344 ? -19.785 -4.728 45.309 1.00 95.81 344 PHE A CA 1
ATOM 2536 C C . PHE A 1 344 ? -20.589 -6.021 45.349 1.00 95.81 344 PHE A C 1
ATOM 2538 O O . PHE A 1 344 ? -21.387 -6.220 46.269 1.00 95.81 344 PHE A O 1
ATOM 2545 N N . VAL A 1 345 ? -20.395 -6.868 44.345 1.00 96.44 345 VAL A N 1
ATOM 2546 C CA . VAL A 1 345 ? -21.080 -8.147 44.166 1.00 96.44 345 VAL A CA 1
ATOM 2547 C C . VAL A 1 345 ? -20.021 -9.237 44.087 1.00 96.44 345 VAL A C 1
ATOM 2549 O O . VAL A 1 345 ? -19.185 -9.207 43.192 1.00 96.44 345 VAL A O 1
ATOM 2552 N N . ASP A 1 346 ? -20.086 -10.203 44.989 1.00 96.12 346 ASP A N 1
ATOM 2553 C CA . ASP A 1 346 ? -19.229 -11.389 45.017 1.00 96.12 346 ASP A CA 1
ATOM 2554 C C . ASP A 1 346 ? -20.117 -12.632 44.871 1.00 96.12 346 ASP A C 1
ATOM 2556 O O . ASP A 1 346 ? -21.190 -12.701 45.482 1.00 96.12 346 ASP A O 1
ATOM 2560 N N . LEU A 1 347 ? -19.732 -13.569 43.999 1.00 95.50 347 LEU A N 1
ATOM 2561 C CA . LEU A 1 347 ? -20.529 -14.770 43.740 1.00 95.50 347 LEU A CA 1
ATOM 2562 C C . LEU A 1 347 ? -20.266 -15.844 44.800 1.00 95.50 347 LEU A C 1
ATOM 2564 O O . LEU A 1 347 ? -19.181 -16.415 44.903 1.00 95.50 347 LEU A O 1
ATOM 2568 N N . ASP A 1 348 ? -21.312 -16.198 45.544 1.00 92.56 348 ASP A N 1
ATOM 2569 C CA . ASP A 1 348 ? -21.226 -17.244 46.556 1.00 92.56 348 ASP A CA 1
ATOM 2570 C C . ASP A 1 348 ? -21.065 -18.619 45.871 1.00 92.56 348 ASP A C 1
ATOM 2572 O O . ASP A 1 348 ? -21.777 -18.935 44.915 1.00 92.56 348 ASP A O 1
ATOM 2576 N N . LEU A 1 349 ? -20.175 -19.466 46.405 1.00 87.69 349 LEU A N 1
ATOM 2577 C CA . LEU A 1 349 ? -19.893 -20.836 45.927 1.00 87.69 349 LEU A CA 1
ATOM 2578 C C . LEU A 1 349 ? -19.286 -20.928 44.512 1.00 87.69 349 LEU A C 1
ATOM 2580 O O . LEU A 1 349 ? -19.175 -22.023 43.963 1.00 87.69 349 LEU A O 1
ATOM 2584 N N . PHE A 1 350 ? -18.829 -19.821 43.917 1.00 92.94 350 PHE A N 1
ATOM 2585 C CA . PHE A 1 350 ? -18.196 -19.851 42.593 1.00 92.94 350 PHE A CA 1
ATOM 2586 C C . PHE A 1 350 ? -16.955 -20.756 42.544 1.00 92.94 350 PHE A C 1
ATOM 2588 O O . PHE A 1 350 ? -16.746 -21.498 41.583 1.00 92.94 350 PHE A O 1
ATOM 2595 N N . LYS A 1 351 ? -16.156 -20.756 43.615 1.00 90.19 351 LYS A N 1
ATOM 2596 C CA . LYS A 1 351 ? -15.000 -21.649 43.734 1.00 90.19 351 LYS A CA 1
ATOM 2597 C C . LYS A 1 351 ? -15.394 -23.129 43.659 1.00 90.19 351 LYS A C 1
ATOM 2599 O O . LYS A 1 351 ? -14.719 -23.885 42.972 1.00 90.19 351 LYS A O 1
ATOM 2604 N N . ASP A 1 352 ? -16.507 -23.523 44.277 1.00 90.69 352 ASP A N 1
ATOM 2605 C CA . ASP A 1 352 ? -16.984 -24.910 44.235 1.00 90.69 352 ASP A CA 1
ATOM 2606 C C . ASP A 1 352 ? -17.395 -25.326 42.816 1.00 90.69 352 ASP A C 1
ATOM 2608 O O . ASP A 1 352 ? -17.246 -26.489 42.445 1.00 90.69 352 ASP A O 1
ATOM 2612 N N . VAL A 1 353 ? -17.879 -24.387 41.995 1.00 91.38 353 VAL A N 1
ATOM 2613 C CA . VAL A 1 353 ? -18.149 -24.638 40.571 1.00 91.38 353 VAL A CA 1
ATOM 2614 C C . VAL A 1 353 ? -16.849 -24.946 39.833 1.00 91.38 353 VAL A C 1
ATOM 2616 O O . VAL A 1 353 ? -16.777 -25.954 39.133 1.00 91.38 353 VAL A O 1
ATOM 2619 N N . ASN A 1 354 ? -15.814 -24.126 40.025 1.00 91.75 354 ASN A N 1
ATOM 2620 C CA . ASN A 1 354 ? -14.506 -24.352 39.407 1.00 91.75 354 ASN A CA 1
ATOM 2621 C C . ASN A 1 354 ? -13.873 -25.671 39.853 1.00 91.75 354 ASN A C 1
ATOM 2623 O O . ASN A 1 354 ? -13.373 -26.422 39.017 1.00 91.75 354 ASN A O 1
ATOM 2627 N N . ASP A 1 355 ? -13.922 -25.961 41.151 1.00 92.50 355 ASP A N 1
ATOM 2628 C CA . ASP A 1 355 ? -13.270 -27.132 41.731 1.00 92.50 355 ASP A CA 1
ATOM 2629 C C . ASP A 1 355 ? -13.987 -28.438 41.329 1.00 92.50 355 ASP A C 1
ATOM 2631 O O . ASP A 1 355 ? -13.328 -29.451 41.091 1.00 92.50 355 ASP A O 1
ATOM 2635 N N . ASN A 1 356 ? -15.322 -28.425 41.195 1.00 90.75 356 ASN A N 1
ATOM 2636 C CA . ASN A 1 356 ? -16.105 -29.626 40.869 1.00 90.75 356 ASN A CA 1
ATOM 2637 C C . ASN A 1 356 ? -16.374 -29.823 39.368 1.00 90.75 356 ASN A C 1
ATOM 2639 O O . ASN A 1 356 ? -16.497 -30.964 38.921 1.00 90.75 356 ASN A O 1
ATOM 2643 N N . LEU A 1 357 ? -16.514 -28.741 38.592 1.00 89.50 357 LEU A N 1
ATOM 2644 C CA . LEU A 1 357 ? -16.925 -28.780 37.177 1.00 89.50 357 LEU A CA 1
ATOM 2645 C C . LEU A 1 357 ? -15.858 -28.231 36.214 1.00 89.50 357 LEU A C 1
ATOM 2647 O O . LEU A 1 357 ? -16.032 -28.319 34.997 1.00 89.50 357 LEU A O 1
ATOM 2651 N N . GLY A 1 358 ? -14.746 -27.714 36.742 1.00 91.50 358 GLY A N 1
ATOM 2652 C CA . GLY A 1 358 ? -13.623 -27.176 35.979 1.00 91.50 358 GLY A CA 1
ATOM 2653 C C . GLY A 1 358 ? -13.765 -25.693 35.624 1.00 91.50 358 GLY A C 1
ATOM 2654 O O . GLY A 1 358 ? -14.858 -25.130 35.604 1.00 91.50 358 GLY A O 1
ATOM 2655 N N . HIS A 1 359 ? -12.634 -25.065 35.285 1.00 92.06 359 HIS A N 1
ATOM 2656 C CA . HIS A 1 359 ? -12.556 -23.627 34.989 1.00 92.06 359 HIS A CA 1
ATOM 2657 C C . HIS A 1 359 ? -13.460 -23.174 33.839 1.00 92.06 359 HIS A C 1
ATOM 2659 O O . HIS A 1 359 ? -14.057 -22.110 33.933 1.00 92.06 359 HIS A O 1
ATOM 2665 N N . GLN A 1 360 ? -13.641 -23.997 32.801 1.00 91.50 360 GLN A N 1
ATOM 2666 C CA . GLN A 1 360 ? -14.542 -23.658 31.695 1.00 91.50 360 GLN A CA 1
ATOM 2667 C C . GLN A 1 360 ? -15.994 -23.474 32.168 1.00 91.50 360 GLN A C 1
ATOM 2669 O O . GLN A 1 360 ? -16.687 -22.579 31.695 1.00 91.50 360 GLN A O 1
ATOM 2674 N N . ALA A 1 361 ? -16.454 -24.290 33.123 1.00 91.31 361 ALA A N 1
ATOM 2675 C CA . ALA A 1 361 ? -17.793 -24.150 33.688 1.00 91.31 361 ALA A CA 1
ATOM 2676 C C . ALA A 1 361 ? -17.919 -22.866 34.523 1.00 91.31 361 ALA A C 1
ATOM 2678 O O . ALA A 1 361 ? -18.959 -22.212 34.483 1.00 91.31 361 ALA A O 1
ATOM 2679 N N . GLY A 1 362 ? -16.863 -22.477 35.247 1.00 94.00 362 GLY A N 1
ATOM 2680 C CA . GLY A 1 362 ? -16.811 -21.181 35.924 1.00 94.00 362 GLY A CA 1
ATOM 2681 C C . GLY A 1 362 ? -16.836 -20.006 34.950 1.00 94.00 362 GLY A C 1
ATOM 2682 O O . GLY A 1 362 ? -17.587 -19.055 35.159 1.00 94.00 362 GLY A O 1
ATOM 2683 N N . ASP A 1 363 ? -16.089 -20.088 33.853 1.00 95.25 363 ASP A N 1
ATOM 2684 C CA . ASP A 1 363 ? -16.081 -19.059 32.813 1.00 95.25 363 ASP A CA 1
ATOM 2685 C C . ASP A 1 363 ? -17.476 -18.871 32.196 1.00 95.25 363 ASP A C 1
ATOM 2687 O O . ASP A 1 363 ? -17.980 -17.747 32.108 1.00 95.25 363 ASP A O 1
ATOM 2691 N N . ASP A 1 364 ? -18.158 -19.973 31.871 1.00 94.00 364 ASP A N 1
ATOM 2692 C CA . ASP A 1 364 ? -19.531 -19.950 31.362 1.00 94.00 364 ASP A CA 1
ATOM 2693 C C . ASP A 1 364 ? -20.510 -19.328 32.383 1.00 94.00 364 ASP A C 1
ATOM 2695 O O . ASP A 1 364 ? -21.394 -18.544 32.014 1.00 94.00 364 ASP A O 1
ATOM 2699 N N . VAL A 1 365 ? -20.335 -19.620 33.680 1.00 95.38 365 VAL A N 1
ATOM 2700 C CA . VAL A 1 365 ? -21.115 -18.999 34.764 1.00 95.38 365 VAL A CA 1
ATOM 2701 C C . VAL A 1 365 ? -20.897 -17.488 34.807 1.00 95.38 365 VAL A C 1
ATOM 2703 O O . VAL A 1 365 ? -21.878 -16.743 34.857 1.00 95.38 365 VAL A O 1
ATOM 2706 N N . LEU A 1 366 ? -19.649 -17.017 34.734 1.00 96.88 366 LEU A N 1
ATOM 2707 C CA . LEU A 1 366 ? -19.332 -15.585 34.742 1.00 96.88 366 LEU A CA 1
ATOM 2708 C C . LEU A 1 366 ? -19.965 -14.854 33.553 1.00 96.88 366 LEU A C 1
ATOM 2710 O O . LEU A 1 366 ? -20.514 -13.764 33.727 1.00 96.88 366 LEU A O 1
ATOM 2714 N N . VAL A 1 367 ? -19.966 -15.468 32.366 1.00 96.19 367 VAL A N 1
ATOM 2715 C CA . VAL A 1 367 ? -20.621 -14.917 31.168 1.00 96.19 367 VAL A CA 1
ATOM 2716 C C . VAL A 1 367 ? -22.139 -14.810 31.355 1.00 96.19 367 VAL A C 1
ATOM 2718 O O . VAL A 1 367 ? -22.745 -13.800 30.982 1.00 96.19 367 VAL A O 1
ATOM 2721 N N . VAL A 1 368 ? -22.784 -15.828 31.935 1.00 96.25 368 VAL A N 1
ATOM 2722 C CA . VAL A 1 368 ? -24.234 -15.800 32.201 1.00 96.25 368 VAL A CA 1
ATOM 2723 C C . VAL A 1 368 ? -24.582 -14.757 33.265 1.00 96.25 368 VAL A C 1
ATOM 2725 O O . VAL A 1 368 ? -25.544 -14.001 33.089 1.00 96.25 368 VAL A O 1
ATOM 2728 N N . VAL A 1 369 ? -23.795 -14.676 34.338 1.00 96.94 369 VAL A N 1
ATOM 2729 C CA . VAL A 1 369 ? -23.960 -13.674 35.400 1.00 96.94 369 VAL A CA 1
ATOM 2730 C C . VAL A 1 369 ? -23.804 -12.264 34.848 1.00 96.94 369 VAL A C 1
ATOM 2732 O O . VAL A 1 369 ? -24.671 -11.429 35.101 1.00 96.94 369 VAL A O 1
ATOM 2735 N N . ALA A 1 370 ? -22.768 -12.007 34.045 1.00 97.06 370 ALA A N 1
ATOM 2736 C CA . ALA A 1 370 ? -22.551 -10.714 33.407 1.00 97.06 370 ALA A CA 1
ATOM 2737 C C . ALA A 1 370 ? -23.789 -10.272 32.611 1.00 97.06 370 ALA A C 1
ATOM 2739 O O . ALA A 1 370 ? -24.317 -9.186 32.842 1.00 97.06 370 ALA A O 1
ATOM 2740 N N . LYS A 1 371 ? -24.332 -11.157 31.762 1.00 96.62 371 LYS A N 1
ATOM 2741 C CA . LYS A 1 371 ? -25.554 -10.888 30.982 1.00 96.62 371 LYS A CA 1
ATOM 2742 C C . LYS A 1 371 ? -26.765 -10.588 31.867 1.00 96.62 371 LYS A C 1
ATOM 2744 O O . LYS A 1 371 ? -27.527 -9.665 31.575 1.00 96.62 371 LYS A O 1
ATOM 2749 N N . ARG A 1 372 ? -26.952 -11.353 32.946 1.00 96.75 372 ARG A N 1
ATOM 2750 C CA . ARG A 1 372 ? -28.061 -11.168 33.898 1.00 96.75 372 ARG A CA 1
ATOM 2751 C C . ARG A 1 372 ? -27.955 -9.845 34.649 1.00 96.75 372 ARG A C 1
ATOM 2753 O O . ARG A 1 372 ? -28.957 -9.146 34.771 1.00 96.75 372 ARG A O 1
ATOM 2760 N N . LEU A 1 373 ? -26.755 -9.487 35.100 1.00 96.94 373 LEU A N 1
ATOM 2761 C CA . LEU A 1 373 ? -26.484 -8.209 35.752 1.00 96.94 373 LEU A CA 1
ATOM 2762 C C . LEU A 1 373 ? -26.735 -7.038 34.797 1.00 96.94 373 LEU A C 1
ATOM 2764 O O . LEU A 1 373 ? -27.450 -6.111 35.168 1.00 96.94 373 LEU A O 1
ATOM 2768 N N . THR A 1 374 ? -26.239 -7.101 33.555 1.00 96.50 374 THR A N 1
ATOM 2769 C CA . THR A 1 374 ? -26.495 -6.066 32.539 1.00 96.50 374 THR A CA 1
ATOM 2770 C C . THR A 1 374 ? -27.991 -5.888 32.277 1.00 96.50 374 THR A C 1
ATOM 2772 O O . THR A 1 374 ? -28.478 -4.762 32.264 1.00 96.50 374 THR A O 1
ATOM 2775 N N . ALA A 1 375 ? -28.743 -6.984 32.121 1.00 95.75 375 ALA A N 1
ATOM 2776 C CA . ALA A 1 375 ? -30.189 -6.933 31.886 1.00 95.75 375 ALA A CA 1
ATOM 2777 C C . ALA A 1 375 ? -30.988 -6.406 33.094 1.00 95.75 375 ALA A C 1
ATOM 2779 O O . ALA A 1 375 ? -32.105 -5.911 32.938 1.00 95.75 375 ALA A O 1
ATOM 2780 N N . ALA A 1 376 ? -30.430 -6.518 34.300 1.00 94.81 376 ALA A N 1
ATOM 2781 C CA . ALA A 1 376 ? -31.045 -6.061 35.538 1.00 94.81 376 ALA A CA 1
ATOM 2782 C C . ALA A 1 376 ? -30.694 -4.605 35.902 1.00 94.81 376 ALA A C 1
ATOM 2784 O O . ALA A 1 376 ? -31.146 -4.126 36.947 1.00 94.81 376 ALA A O 1
ATOM 2785 N N . LEU A 1 377 ? -29.920 -3.894 35.078 1.00 94.94 377 LEU A N 1
ATOM 2786 C CA . LEU A 1 377 ? -29.497 -2.507 35.294 1.00 94.94 377 LEU A CA 1
ATOM 2787 C C . LEU A 1 377 ? -30.064 -1.564 34.224 1.00 94.94 377 LEU A C 1
ATOM 2789 O O . LEU A 1 377 ? -30.503 -1.996 33.157 1.00 94.94 377 LEU A O 1
ATOM 2793 N N . ARG A 1 378 ? -30.115 -0.262 34.528 1.00 94.06 378 ARG A N 1
ATOM 2794 C CA . ARG A 1 378 ? -30.548 0.768 33.570 1.00 94.06 378 ARG A CA 1
ATOM 2795 C C . ARG A 1 378 ? -29.384 1.144 32.650 1.00 94.06 378 ARG A C 1
ATOM 2797 O O . ARG A 1 378 ? -28.224 0.964 32.998 1.00 94.06 378 ARG A O 1
ATOM 2804 N N . ALA A 1 379 ? -29.683 1.740 31.495 1.00 87.38 379 ALA A N 1
ATOM 2805 C CA . ALA A 1 379 ? -28.660 2.130 30.515 1.00 87.38 379 ALA A CA 1
ATOM 2806 C C . ALA A 1 379 ? -27.630 3.156 31.042 1.00 87.38 379 ALA A C 1
ATOM 2808 O O . ALA A 1 379 ? -26.520 3.221 30.522 1.00 87.38 379 ALA A O 1
ATOM 2809 N N . HIS A 1 380 ? -27.994 3.957 32.050 1.00 87.88 380 HIS A N 1
ATOM 2810 C CA . HIS A 1 380 ? -27.122 4.946 32.700 1.00 87.88 380 HIS A CA 1
ATOM 2811 C C . HIS A 1 380 ? -26.392 4.413 33.945 1.00 87.88 380 HIS A C 1
ATOM 2813 O O . HIS A 1 380 ? -25.559 5.124 34.508 1.00 87.88 380 HIS A O 1
ATOM 2819 N N . ASP A 1 381 ? -26.673 3.178 34.370 1.00 93.19 381 ASP A N 1
ATOM 2820 C CA . ASP A 1 381 ? -25.896 2.514 35.415 1.00 93.19 381 ASP A CA 1
ATOM 2821 C C . ASP A 1 381 ? -24.592 1.969 34.810 1.00 93.19 381 ASP A C 1
ATOM 2823 O O . ASP A 1 381 ? -24.511 1.648 33.619 1.00 93.19 381 ASP A O 1
ATOM 2827 N N . HIS A 1 382 ? -23.544 1.850 35.621 1.00 94.50 382 HIS A N 1
ATOM 2828 C CA . HIS A 1 382 ? -22.272 1.280 35.175 1.00 94.50 382 HIS A CA 1
ATOM 2829 C C . HIS A 1 382 ? -22.028 -0.057 35.857 1.00 94.50 382 HIS A C 1
ATOM 2831 O O . HIS A 1 382 ? -22.094 -0.148 37.075 1.00 94.50 382 HIS A O 1
ATOM 2837 N N . LEU A 1 383 ? -21.710 -1.080 35.071 1.00 97.25 383 LEU A N 1
ATOM 2838 C CA . LEU A 1 383 ? -21.338 -2.417 35.527 1.00 97.25 383 LEU A CA 1
ATOM 2839 C C . LEU A 1 383 ? -19.941 -2.732 35.002 1.00 97.25 383 LEU A C 1
ATOM 2841 O O . LEU A 1 383 ? -19.631 -2.388 33.863 1.00 97.25 383 LEU A O 1
ATOM 2845 N N . GLY A 1 384 ? -19.123 -3.401 35.803 1.00 96.56 384 GLY A N 1
ATOM 2846 C CA . GLY A 1 384 ? -17.832 -3.928 35.374 1.00 96.56 384 GLY A CA 1
ATOM 2847 C C . GLY A 1 384 ? -17.400 -5.124 36.212 1.00 96.56 384 GLY A C 1
ATOM 2848 O O . GLY A 1 384 ? -17.906 -5.328 37.318 1.00 96.56 384 GLY A O 1
ATOM 2849 N N . ARG A 1 385 ? -16.462 -5.915 35.688 1.00 96.94 385 ARG A N 1
ATOM 2850 C CA . ARG A 1 385 ? -15.840 -7.022 36.425 1.00 96.94 385 ARG A CA 1
ATOM 2851 C C . ARG A 1 385 ? -14.541 -6.532 37.057 1.00 96.94 385 ARG A C 1
ATOM 2853 O O . ARG A 1 385 ? -13.680 -5.967 36.381 1.00 96.94 385 ARG A O 1
ATOM 2860 N N . LEU A 1 386 ? -14.419 -6.718 38.367 1.00 92.25 386 LEU A N 1
ATOM 2861 C CA . LEU A 1 386 ? -13.274 -6.239 39.145 1.00 92.25 386 LEU A CA 1
ATOM 2862 C C . LEU A 1 386 ? -12.124 -7.253 39.164 1.00 92.25 386 LEU A C 1
ATOM 2864 O O . LEU A 1 386 ? -10.963 -6.849 39.264 1.00 92.25 386 LEU A O 1
ATOM 2868 N N . GLY A 1 387 ? -12.455 -8.537 39.014 1.00 89.56 387 GLY A N 1
ATOM 2869 C CA . GLY A 1 387 ? -11.533 -9.670 38.932 1.00 89.56 387 GLY A CA 1
ATOM 2870 C C . GLY A 1 387 ? -12.161 -10.921 39.549 1.00 89.56 387 GLY A C 1
ATOM 2871 O O . GLY A 1 387 ? -13.034 -10.807 40.398 1.00 89.56 387 GLY A O 1
ATOM 2872 N N . GLY A 1 388 ? -11.753 -12.120 39.116 1.00 91.50 388 GLY A N 1
ATOM 2873 C CA . GLY A 1 388 ? -12.289 -13.371 39.673 1.00 91.50 388 GLY A CA 1
ATOM 2874 C C . GLY A 1 388 ? -13.815 -13.469 39.542 1.00 91.50 388 GLY A C 1
ATOM 2875 O O . GLY A 1 388 ? -14.344 -13.397 38.430 1.00 91.50 388 GLY A O 1
ATOM 2876 N N . ASP A 1 389 ? -14.496 -13.620 40.670 1.00 94.62 389 ASP A N 1
ATOM 2877 C CA . ASP A 1 389 ? -15.950 -13.655 40.861 1.00 94.62 389 ASP A CA 1
ATOM 2878 C C . ASP A 1 389 ? -16.561 -12.321 41.326 1.00 94.62 389 ASP A C 1
ATOM 2880 O O . ASP A 1 389 ? -17.746 -12.261 41.655 1.00 94.62 389 ASP A O 1
ATOM 2884 N N . GLU A 1 390 ? -15.786 -11.235 41.315 1.00 96.19 390 GLU A N 1
ATOM 2885 C CA . GLU A 1 390 ? -16.218 -9.924 41.795 1.00 96.19 390 GLU A CA 1
ATOM 2886 C C . GLU A 1 390 ? -16.700 -9.008 40.657 1.00 96.19 390 GLU A C 1
ATOM 2888 O O . GLU A 1 390 ? -16.007 -8.767 39.658 1.00 96.19 390 GLU A O 1
ATOM 2893 N N . PHE A 1 391 ? -17.871 -8.403 40.855 1.00 97.69 391 PHE A N 1
ATOM 2894 C CA . PHE A 1 391 ? -18.456 -7.383 39.988 1.00 97.69 391 PHE A CA 1
ATOM 2895 C C . PHE A 1 391 ? -18.695 -6.090 40.770 1.00 97.69 391 PHE A C 1
ATOM 2897 O O . PHE A 1 391 ? -19.100 -6.098 41.933 1.00 97.69 391 PHE A O 1
ATOM 2904 N N . GLY A 1 392 ? -18.475 -4.958 40.108 1.00 96.69 392 GLY A N 1
ATOM 2905 C CA . GLY A 1 392 ? -18.749 -3.631 40.645 1.00 96.69 392 GLY A CA 1
ATOM 2906 C C . GLY A 1 392 ? -19.876 -2.958 39.873 1.00 96.69 392 GLY A C 1
ATOM 2907 O O . GLY A 1 392 ? -19.936 -3.047 38.645 1.00 96.69 392 GLY A O 1
ATOM 2908 N N . VAL A 1 393 ? -20.758 -2.261 40.589 1.00 96.88 393 VAL A N 1
ATOM 2909 C CA . VAL A 1 393 ? -21.857 -1.496 39.988 1.00 96.88 393 VAL A CA 1
ATOM 2910 C C . VAL A 1 393 ? -21.883 -0.075 40.539 1.00 96.88 393 VAL A C 1
ATOM 2912 O O . VAL A 1 393 ? -21.737 0.131 41.742 1.00 96.88 393 VAL A O 1
ATOM 2915 N N . LEU A 1 394 ? -22.106 0.903 39.665 1.00 94.75 394 LEU A N 1
ATOM 2916 C CA . LEU A 1 394 ? -22.490 2.263 40.024 1.00 94.75 394 LEU A CA 1
ATOM 2917 C C . LEU A 1 394 ? -23.931 2.504 39.595 1.00 94.75 394 LEU A C 1
ATOM 2919 O O . LEU A 1 394 ? -24.236 2.457 38.403 1.00 94.75 394 LEU A O 1
ATOM 2923 N N . LEU A 1 395 ? -24.783 2.814 40.563 1.00 94.00 395 LEU A N 1
ATOM 2924 C CA . LEU A 1 395 ? -26.115 3.343 40.314 1.00 94.00 395 LEU A CA 1
ATOM 2925 C C . LEU A 1 395 ? -26.040 4.865 40.310 1.00 94.00 395 LEU A C 1
ATOM 2927 O O . LEU A 1 395 ? -25.561 5.471 41.279 1.00 94.00 395 LEU A O 1
ATOM 2931 N N . THR A 1 396 ? -26.507 5.466 39.223 1.00 90.31 396 THR A N 1
ATOM 2932 C CA . THR A 1 396 ? -26.608 6.919 39.080 1.00 90.31 396 THR A CA 1
ATOM 2933 C C . THR A 1 396 ? -28.027 7.378 39.426 1.00 90.31 396 THR A C 1
ATOM 2935 O O . THR A 1 396 ? -28.983 6.615 39.308 1.00 90.31 396 THR A O 1
ATOM 2938 N N . GLU A 1 397 ? -28.164 8.613 39.917 1.00 87.31 397 GLU A N 1
ATOM 2939 C CA . GLU A 1 397 ? -29.471 9.234 40.210 1.00 87.31 397 GLU A CA 1
ATOM 2940 C C . GLU A 1 397 ? -30.367 8.442 41.185 1.00 87.31 397 GLU A C 1
ATOM 2942 O O . GLU A 1 397 ? -31.580 8.312 41.014 1.00 87.31 397 GLU A O 1
ATOM 2947 N N . VAL A 1 398 ? -29.763 7.918 42.247 1.00 88.94 398 VAL A N 1
ATOM 2948 C CA . VAL A 1 398 ? -30.455 7.201 43.319 1.00 88.94 398 VAL A CA 1
ATOM 2949 C C . VAL A 1 398 ? -31.272 8.180 44.165 1.00 88.94 398 VAL A C 1
ATOM 2951 O O . VAL A 1 398 ? -30.748 9.193 44.635 1.00 88.94 398 VAL A O 1
ATOM 2954 N N . ARG A 1 399 ? -32.549 7.854 44.408 1.00 86.31 399 ARG A N 1
ATOM 2955 C CA . ARG A 1 399 ? -33.453 8.681 45.230 1.00 86.31 399 ARG A CA 1
ATOM 2956 C C . ARG A 1 399 ? -33.275 8.452 46.726 1.00 86.31 399 ARG A C 1
ATOM 2958 O O . ARG A 1 399 ? -33.226 9.407 47.495 1.00 86.31 399 ARG A O 1
ATOM 2965 N N . ASP A 1 400 ? -33.212 7.190 47.142 1.00 87.88 400 ASP A N 1
ATOM 2966 C CA . ASP A 1 400 ? -33.116 6.790 48.546 1.00 87.88 400 ASP A CA 1
ATOM 2967 C C . ASP A 1 400 ? -32.488 5.392 48.713 1.00 87.88 400 ASP A C 1
ATOM 2969 O O . ASP A 1 400 ? -32.225 4.667 47.750 1.00 87.88 400 ASP A O 1
ATOM 2973 N N . GLU A 1 401 ? -32.236 4.991 49.963 1.00 91.38 401 GLU A N 1
ATOM 2974 C CA . GLU A 1 401 ? -31.692 3.662 50.270 1.00 91.38 401 GLU A CA 1
ATOM 2975 C C . GLU A 1 401 ? -32.646 2.520 49.870 1.00 91.38 401 GLU A C 1
ATOM 2977 O O . GLU A 1 401 ? -32.194 1.413 49.566 1.00 91.38 401 GLU A O 1
ATOM 2982 N N . GLN A 1 402 ? -33.958 2.765 49.838 1.00 93.31 402 GLN A N 1
ATOM 2983 C CA . GLN A 1 402 ? -34.946 1.746 49.493 1.00 93.31 402 GLN A CA 1
ATOM 2984 C C . GLN A 1 402 ? -34.874 1.376 48.004 1.00 93.31 402 GLN A C 1
ATOM 2986 O O . GLN A 1 402 ? -35.006 0.196 47.655 1.00 93.31 402 GLN A O 1
ATOM 2991 N N . GLU A 1 403 ? -34.598 2.343 47.128 1.00 92.62 403 GLU A N 1
ATOM 2992 C CA . GLU A 1 403 ? -34.308 2.104 45.714 1.00 92.62 403 GLU A CA 1
ATOM 2993 C C . GLU A 1 403 ? -33.070 1.217 45.546 1.00 92.62 403 GLU A C 1
ATOM 2995 O O . GLU A 1 403 ? -33.139 0.207 44.842 1.00 92.62 403 GLU A O 1
ATOM 3000 N N . VAL A 1 404 ? -31.978 1.510 46.262 1.00 94.50 404 VAL A N 1
ATOM 3001 C CA . VAL A 1 404 ? -30.759 0.679 46.220 1.00 94.50 404 VAL A CA 1
ATOM 3002 C C . VAL A 1 404 ? -31.054 -0.744 46.678 1.00 94.50 404 VAL A C 1
ATOM 3004 O O . VAL A 1 404 ? -30.683 -1.692 45.991 1.00 94.50 404 VAL A O 1
ATOM 3007 N N . ARG A 1 405 ? -31.781 -0.922 47.789 1.00 94.88 405 ARG A N 1
ATOM 3008 C CA . ARG A 1 405 ? -32.178 -2.257 48.275 1.00 94.88 405 ARG A CA 1
ATOM 3009 C C . ARG A 1 405 ? -33.024 -3.021 47.262 1.00 94.88 405 ARG A C 1
ATOM 3011 O O . ARG A 1 405 ? -32.851 -4.229 47.116 1.00 94.88 405 ARG A O 1
ATOM 3018 N N . THR A 1 406 ? -33.907 -2.324 46.551 1.00 95.38 406 THR A N 1
ATOM 3019 C CA . THR A 1 406 ? -34.736 -2.920 45.495 1.00 95.38 406 THR A CA 1
ATOM 3020 C C . THR A 1 406 ? -33.875 -3.398 44.326 1.00 95.38 406 THR A C 1
ATOM 3022 O O . THR A 1 406 ? -34.054 -4.519 43.851 1.00 95.38 406 THR A O 1
ATOM 3025 N N . VAL A 1 407 ? -32.904 -2.585 43.893 1.00 95.38 407 VAL A N 1
ATOM 3026 C CA . VAL A 1 407 ? -31.955 -2.974 42.840 1.00 95.38 407 VAL A CA 1
ATOM 3027 C C . VAL A 1 407 ? -31.093 -4.148 43.299 1.00 95.38 407 VAL A C 1
ATOM 3029 O O . VAL A 1 407 ? -31.019 -5.138 42.582 1.00 95.38 407 VAL A O 1
ATOM 3032 N N . VAL A 1 408 ? -30.529 -4.104 44.509 1.00 96.31 408 VAL A N 1
ATOM 3033 C CA . VAL A 1 408 ? -29.750 -5.213 45.090 1.00 96.31 408 VAL A CA 1
ATOM 3034 C C . VAL A 1 408 ? -30.560 -6.511 45.099 1.00 96.31 408 VAL A C 1
ATOM 3036 O O . VAL A 1 408 ? -30.073 -7.532 44.622 1.00 96.31 408 VAL A O 1
ATOM 3039 N N . GLY A 1 409 ? -31.812 -6.478 45.567 1.00 95.62 409 GLY A N 1
ATOM 3040 C CA . GLY A 1 409 ? -32.690 -7.652 45.562 1.00 95.62 409 GLY A CA 1
ATOM 3041 C C . GLY A 1 409 ? -32.945 -8.198 44.154 1.00 95.62 409 GLY A C 1
ATOM 3042 O O . GLY A 1 409 ? -32.943 -9.414 43.956 1.00 95.62 409 GLY A O 1
ATOM 3043 N N . ARG A 1 410 ? -33.094 -7.312 43.160 1.00 96.50 410 ARG A N 1
ATOM 3044 C CA . ARG A 1 410 ? -33.229 -7.691 41.746 1.00 96.50 410 ARG A CA 1
ATOM 3045 C C . ARG A 1 410 ? -31.957 -8.340 41.196 1.00 96.50 410 ARG A C 1
ATOM 3047 O O . ARG A 1 410 ? -32.071 -9.350 40.510 1.00 96.50 410 ARG A O 1
ATOM 3054 N N . LEU A 1 411 ? -30.775 -7.795 41.501 1.00 96.31 411 LEU A N 1
ATOM 3055 C CA . LEU A 1 411 ? -29.490 -8.366 41.074 1.00 96.31 411 LEU A CA 1
ATOM 3056 C C . LEU A 1 411 ? -29.284 -9.763 41.672 1.00 96.31 411 LEU A C 1
ATOM 3058 O O . LEU A 1 411 ? -29.006 -10.705 40.934 1.00 96.31 411 LEU A O 1
ATOM 3062 N N . VAL A 1 412 ? -29.500 -9.913 42.982 1.00 95.69 412 VAL A N 1
ATOM 3063 C CA . VAL A 1 412 ? -29.389 -11.205 43.680 1.00 95.69 412 VAL A CA 1
ATOM 3064 C C . VAL A 1 412 ? -30.371 -12.222 43.097 1.00 95.69 412 VAL A C 1
ATOM 3066 O O . VAL A 1 412 ? -29.960 -13.313 42.715 1.00 95.69 412 VAL A O 1
ATOM 3069 N N . SER A 1 413 ? -31.642 -11.841 42.920 1.00 95.50 413 SER A N 1
ATOM 3070 C CA . SER A 1 413 ? -32.660 -12.730 42.337 1.00 95.50 413 SER A CA 1
ATOM 3071 C C . SER A 1 413 ? -32.329 -13.146 40.903 1.00 95.50 413 SER A C 1
ATOM 3073 O O . SER A 1 413 ? -32.688 -14.242 40.487 1.00 95.50 413 SER A O 1
ATOM 3075 N N . ALA A 1 414 ? -31.676 -12.278 40.123 1.00 95.25 414 ALA A N 1
ATOM 3076 C CA . ALA A 1 414 ? -31.236 -12.612 38.774 1.00 95.25 414 ALA A CA 1
ATOM 3077 C C . ALA A 1 414 ? -30.077 -13.621 38.800 1.00 95.25 414 ALA A C 1
ATOM 3079 O O . ALA A 1 414 ? -30.085 -14.575 38.022 1.00 95.25 414 ALA A O 1
ATOM 3080 N N . ILE A 1 415 ? -29.108 -13.446 39.703 1.00 95.12 415 ILE A N 1
ATOM 3081 C CA . ILE A 1 415 ? -27.966 -14.360 39.853 1.00 95.12 415 ILE A CA 1
ATOM 3082 C C . ILE A 1 415 ? -28.421 -15.741 40.341 1.00 95.12 415 ILE A C 1
ATOM 3084 O O . ILE A 1 415 ? -28.026 -16.737 39.742 1.00 95.12 415 ILE A O 1
ATOM 3088 N N . GLU A 1 416 ? -29.308 -15.796 41.340 1.00 94.75 416 GLU A N 1
ATOM 3089 C CA . GLU A 1 416 ? -29.775 -17.039 41.980 1.00 94.75 416 GLU A CA 1
ATOM 3090 C C . GLU A 1 416 ? -30.639 -17.934 41.065 1.00 94.75 416 GLU A C 1
ATOM 3092 O O . GLU A 1 416 ? -30.928 -19.083 41.406 1.00 94.75 416 GLU A O 1
ATOM 3097 N N . GLN A 1 417 ? -31.039 -17.460 39.877 1.00 93.88 417 GLN A N 1
ATOM 3098 C CA . GLN A 1 417 ? -31.716 -18.312 38.895 1.00 93.88 417 GLN A CA 1
ATOM 3099 C C . GLN A 1 417 ? -30.801 -19.474 38.456 1.00 93.88 417 GLN A C 1
ATOM 3101 O O . GLN A 1 417 ? -29.620 -19.245 38.186 1.00 93.88 417 GLN A O 1
ATOM 3106 N N . PRO A 1 418 ? -31.319 -20.703 38.273 1.00 93.88 418 PRO A N 1
ATOM 3107 C CA . PRO A 1 418 ? -30.512 -21.826 37.798 1.00 93.88 418 PRO A CA 1
ATOM 3108 C C . PRO A 1 418 ? -29.783 -21.503 36.483 1.00 93.88 418 PRO A C 1
ATOM 3110 O O . PRO A 1 418 ? -30.368 -20.916 35.568 1.00 93.88 418 PRO A O 1
ATOM 3113 N N . ILE A 1 419 ? -28.501 -21.851 36.393 1.00 93.50 419 ILE A N 1
ATOM 3114 C CA . ILE A 1 419 ? -27.654 -21.660 35.213 1.00 93.50 419 ILE A CA 1
ATOM 3115 C C . ILE A 1 419 ? -27.481 -23.015 34.535 1.00 93.50 419 ILE A C 1
ATOM 3117 O O . ILE A 1 419 ? -26.913 -23.939 35.115 1.00 93.50 419 ILE A O 1
ATOM 3121 N N . THR A 1 420 ? -27.983 -23.143 33.309 1.00 90.94 420 THR A N 1
ATOM 3122 C CA . THR A 1 420 ? -27.803 -24.350 32.496 1.00 90.94 420 THR A CA 1
ATOM 3123 C C . THR A 1 420 ? -26.474 -24.272 31.752 1.00 90.94 420 THR A C 1
ATOM 3125 O O . THR A 1 420 ? -26.298 -23.419 30.884 1.00 90.94 420 THR A O 1
ATOM 3128 N N . LEU A 1 421 ? -25.557 -25.172 32.094 1.00 89.56 421 LEU A N 1
ATOM 3129 C CA . LEU A 1 421 ? -24.257 -25.360 31.458 1.00 89.56 421 LEU A CA 1
ATOM 3130 C C . LEU A 1 421 ? -24.250 -26.675 30.671 1.00 89.56 421 LEU A C 1
ATOM 3132 O O . LEU A 1 421 ? -25.112 -27.538 30.854 1.00 89.56 421 LEU A O 1
ATOM 3136 N N . SER A 1 422 ? -23.234 -26.870 29.832 1.00 81.62 422 SER A N 1
ATOM 3137 C CA . SER A 1 422 ? -22.995 -28.149 29.146 1.00 81.62 422 SER A CA 1
ATOM 3138 C C . SER A 1 422 ? -22.751 -29.312 30.123 1.00 81.62 422 SER A C 1
ATOM 3140 O O . SER A 1 422 ? -23.087 -30.455 29.819 1.00 81.62 422 SER A O 1
ATOM 3142 N N . SER A 1 423 ? -22.218 -29.015 31.312 1.00 80.00 423 SER A N 1
ATOM 3143 C CA . SER A 1 423 ? -21.891 -29.967 32.380 1.00 80.00 423 SER A CA 1
ATOM 3144 C C . SER A 1 423 ? -23.024 -30.222 33.385 1.00 80.00 423 SER A C 1
ATOM 3146 O O . SER A 1 423 ? -22.886 -31.097 34.239 1.00 80.00 423 SER A O 1
ATOM 3148 N N . GLY A 1 424 ? -24.148 -29.499 33.303 1.00 85.50 424 GLY A N 1
ATOM 3149 C CA . GLY A 1 424 ? -25.274 -29.637 34.231 1.00 85.50 424 GLY A CA 1
ATOM 3150 C C . GLY A 1 424 ? -25.939 -28.307 34.583 1.00 85.50 424 GLY A C 1
ATOM 3151 O O . GLY A 1 424 ? -25.666 -27.276 33.978 1.00 85.50 424 GLY A O 1
ATOM 3152 N N . THR A 1 425 ? -26.846 -28.322 35.562 1.00 90.88 425 THR A N 1
ATOM 3153 C CA . THR A 1 425 ? -27.463 -27.093 36.090 1.00 90.88 425 THR A CA 1
ATOM 3154 C C . THR A 1 425 ? -26.819 -26.718 37.416 1.00 90.88 425 THR A C 1
ATOM 3156 O O . THR A 1 425 ? -26.752 -27.548 38.320 1.00 90.88 425 THR A O 1
ATOM 3159 N N . VAL A 1 426 ? -26.375 -25.468 37.532 1.00 92.19 426 VAL A N 1
ATOM 3160 C CA . VAL A 1 426 ? -25.712 -24.924 38.722 1.00 92.19 426 VAL A CA 1
ATOM 3161 C C . VAL A 1 426 ? -26.557 -23.793 39.301 1.00 92.19 426 VAL A C 1
ATOM 3163 O O . VAL A 1 426 ? -27.156 -23.015 38.561 1.00 92.19 426 VAL A O 1
ATOM 3166 N N . ALA A 1 427 ? -26.604 -23.695 40.626 1.00 89.88 427 ALA A N 1
ATOM 3167 C CA . ALA A 1 427 ? -27.156 -22.544 41.328 1.00 89.88 427 ALA A CA 1
ATOM 3168 C C . ALA A 1 427 ? -26.039 -21.893 42.148 1.00 89.88 427 ALA A C 1
ATOM 3170 O O . ALA A 1 427 ? -25.360 -22.579 42.910 1.00 89.88 427 ALA A O 1
ATOM 3171 N N . ILE A 1 428 ? -25.857 -20.586 41.977 1.00 92.81 428 ILE A N 1
ATOM 3172 C CA . ILE A 1 428 ? -24.897 -19.774 42.731 1.00 92.81 428 ILE A CA 1
ATOM 3173 C C . ILE A 1 428 ? -25.632 -18.633 43.428 1.00 92.81 428 ILE A C 1
ATOM 3175 O O . ILE A 1 428 ? -26.658 -18.155 42.940 1.00 92.81 428 ILE A O 1
ATOM 3179 N N . GLY A 1 429 ? -25.117 -18.216 44.579 1.00 91.56 429 GLY A N 1
ATOM 3180 C CA . GLY A 1 429 ? -25.612 -17.043 45.292 1.00 91.56 429 GLY A CA 1
ATOM 3181 C C . GLY A 1 429 ? -24.816 -15.794 44.933 1.00 91.56 429 GLY A C 1
ATOM 3182 O O . GLY A 1 429 ? -23.853 -15.843 44.170 1.00 91.56 429 GLY A O 1
ATOM 3183 N N . ALA A 1 430 ? -25.197 -14.666 45.522 1.00 93.94 430 ALA A N 1
ATOM 3184 C CA . ALA A 1 430 ? -24.376 -13.469 45.513 1.00 93.94 430 ALA A CA 1
ATOM 3185 C C . ALA A 1 430 ? -24.444 -12.738 46.851 1.00 93.94 430 ALA A C 1
ATOM 3187 O O . ALA A 1 430 ? -25.527 -12.442 47.371 1.00 93.94 430 ALA A O 1
ATOM 3188 N N . SER A 1 431 ? -23.277 -12.368 47.358 1.00 94.69 431 SER A N 1
ATOM 3189 C CA . SER A 1 431 ? -23.126 -11.454 48.476 1.00 94.69 431 SER A CA 1
ATOM 3190 C C . SER A 1 431 ? -22.947 -10.041 47.935 1.00 94.69 431 SER A C 1
ATOM 3192 O O . SER A 1 431 ? -21.999 -9.759 47.209 1.00 94.69 431 SER A O 1
ATOM 3194 N N . VAL A 1 432 ? -23.875 -9.139 48.277 1.00 95.88 432 VAL A N 1
ATOM 3195 C CA . VAL A 1 432 ? -23.875 -7.759 47.770 1.00 95.88 432 VAL A CA 1
ATOM 3196 C C . VAL A 1 432 ? -23.755 -6.756 48.910 1.00 95.88 432 VAL A C 1
ATOM 3198 O O . VAL A 1 432 ? -24.602 -6.703 49.807 1.00 95.88 432 VAL A O 1
ATOM 3201 N N . GLY A 1 433 ? -22.714 -5.931 48.855 1.00 95.50 433 GLY A N 1
ATOM 3202 C CA . GLY A 1 433 ? -22.534 -4.763 49.713 1.00 95.50 433 GLY A CA 1
ATOM 3203 C C . GLY A 1 433 ? -22.725 -3.476 48.932 1.00 95.50 433 GLY A C 1
ATOM 3204 O O . GLY A 1 433 ? -22.484 -3.433 47.731 1.00 95.50 433 GLY A O 1
ATOM 3205 N N . TYR A 1 434 ? -23.181 -2.420 49.601 1.00 96.19 434 TYR A N 1
ATOM 3206 C CA . TYR A 1 434 ? -23.397 -1.127 48.960 1.00 96.19 434 TYR A CA 1
ATOM 3207 C C . TYR A 1 434 ? -23.118 0.046 49.897 1.00 96.19 434 TYR A C 1
ATOM 3209 O O . TYR A 1 434 ? -23.312 -0.052 51.114 1.00 96.19 434 TYR A O 1
ATOM 3217 N N . ALA A 1 435 ? -22.720 1.169 49.308 1.00 94.69 435 ALA A N 1
ATOM 3218 C CA . ALA A 1 435 ? -22.554 2.456 49.969 1.00 94.69 435 ALA A CA 1
ATOM 3219 C C . ALA A 1 435 ? -23.211 3.559 49.130 1.00 94.69 435 ALA A C 1
ATOM 3221 O O . ALA A 1 435 ? -23.156 3.519 47.903 1.00 94.69 435 ALA A O 1
ATOM 3222 N N . ILE A 1 436 ? -23.843 4.527 49.794 1.00 92.25 436 ILE A N 1
ATOM 3223 C CA . ILE A 1 436 ? -24.588 5.621 49.157 1.00 92.25 436 ILE A CA 1
ATOM 3224 C C . ILE A 1 436 ? -23.911 6.939 49.524 1.00 92.25 436 ILE A C 1
ATOM 3226 O O . ILE A 1 436 ? -23.600 7.157 50.696 1.00 92.25 436 ILE A O 1
ATOM 3230 N N . SER A 1 437 ? -23.719 7.823 48.545 1.00 88.69 437 SER A N 1
ATOM 3231 C CA . SER A 1 437 ? -23.305 9.209 48.780 1.00 88.69 437 SER A CA 1
ATOM 3232 C C . SER A 1 437 ? -24.229 10.174 48.057 1.00 88.69 437 SER A C 1
ATOM 3234 O O . SER A 1 437 ? -24.488 10.013 46.869 1.00 88.69 437 SER A O 1
ATOM 3236 N N . ALA A 1 438 ? -24.664 11.210 48.770 1.00 85.12 438 ALA A N 1
ATOM 3237 C CA . ALA A 1 438 ? -25.246 12.416 48.183 1.00 85.12 438 ALA A CA 1
ATOM 3238 C C . ALA A 1 438 ? -24.232 13.578 48.120 1.00 85.12 438 ALA A C 1
ATOM 3240 O O . ALA A 1 438 ? -24.574 14.665 47.662 1.00 85.12 438 ALA A O 1
ATOM 3241 N N . ASP A 1 439 ? -22.997 13.374 48.603 1.00 83.75 439 ASP A N 1
ATOM 3242 C CA . ASP A 1 439 ? -21.915 14.356 48.501 1.00 83.75 439 ASP A CA 1
ATOM 3243 C C . ASP A 1 439 ? -21.082 14.076 47.237 1.00 83.75 439 ASP A C 1
ATOM 3245 O O . ASP A 1 439 ? -20.366 13.065 47.203 1.00 83.75 439 ASP A O 1
ATOM 3249 N N . PRO A 1 440 ? -21.124 14.958 46.218 1.00 74.88 440 PRO A N 1
ATOM 3250 C CA . PRO A 1 440 ? -20.338 14.804 44.993 1.00 74.88 440 PRO A CA 1
ATOM 3251 C C . PRO A 1 440 ? -18.825 14.926 45.232 1.00 74.88 440 PRO A C 1
ATOM 3253 O O . PRO A 1 440 ? -18.034 14.601 44.350 1.00 74.88 440 PRO A O 1
ATOM 3256 N N . ARG A 1 441 ? -18.398 15.382 46.420 1.00 80.38 441 ARG A N 1
ATOM 3257 C CA . ARG A 1 441 ? -16.982 15.471 46.817 1.00 80.38 441 ARG A CA 1
ATOM 3258 C C . ARG A 1 441 ? -16.485 14.235 47.560 1.00 80.38 441 ARG A C 1
ATOM 3260 O O . ARG A 1 441 ? -15.315 14.194 47.943 1.00 80.38 441 ARG A O 1
ATOM 3267 N N . MET A 1 442 ? -17.345 13.247 47.815 1.00 84.06 442 MET A N 1
ATOM 3268 C CA . MET A 1 442 ? -16.922 12.035 48.507 1.00 84.06 442 MET A CA 1
ATOM 3269 C C . MET A 1 442 ? -15.922 11.255 47.636 1.00 84.06 442 MET A C 1
ATOM 3271 O O . MET A 1 442 ? -16.259 10.894 46.508 1.00 84.06 442 MET A O 1
ATOM 3275 N N . PRO A 1 443 ? -14.705 10.961 48.136 1.00 88.12 443 PRO A N 1
ATOM 3276 C CA . PRO A 1 443 ? -13.727 10.203 47.367 1.00 88.12 443 PRO A CA 1
ATOM 3277 C C . PRO A 1 443 ? -14.233 8.779 47.110 1.00 88.12 443 PRO A C 1
ATOM 3279 O O . PRO A 1 443 ? -14.688 8.101 48.038 1.00 88.12 443 PRO A O 1
ATOM 3282 N N . LEU A 1 444 ? -14.107 8.325 45.858 1.00 89.25 444 LEU A N 1
ATOM 3283 C CA . LEU A 1 444 ? -14.575 7.013 45.401 1.00 89.25 444 LEU A CA 1
ATOM 3284 C C . LEU A 1 444 ? -14.025 5.865 46.262 1.00 89.25 444 LEU A C 1
ATOM 3286 O O . LEU A 1 444 ? -14.779 4.966 46.626 1.00 89.25 444 LEU A O 1
ATOM 3290 N N . ASP A 1 445 ? -12.757 5.938 46.674 1.00 90.31 445 ASP A N 1
ATOM 3291 C CA . ASP A 1 445 ? -12.111 4.910 47.501 1.00 90.31 445 ASP A CA 1
ATOM 3292 C C . ASP A 1 445 ? -12.836 4.664 48.831 1.00 90.31 445 ASP A C 1
ATOM 3294 O O . ASP A 1 445 ? -12.921 3.528 49.294 1.00 90.31 445 ASP A O 1
ATOM 3298 N N . ARG A 1 446 ? -13.419 5.709 49.441 1.00 91.75 446 ARG A N 1
ATOM 3299 C CA . ARG A 1 446 ? -14.202 5.550 50.677 1.00 91.75 446 ARG A CA 1
ATOM 3300 C C . ARG A 1 446 ? -15.530 4.846 50.426 1.00 91.75 446 ARG A C 1
ATOM 3302 O O . ARG A 1 446 ? -15.955 4.060 51.269 1.00 91.75 446 ARG A O 1
ATOM 3309 N N . LEU A 1 447 ? -16.176 5.117 49.291 1.00 91.06 447 LEU A N 1
ATOM 3310 C CA . LEU A 1 447 ? -17.421 4.447 48.913 1.00 91.06 447 LEU A CA 1
ATOM 3311 C C . LEU A 1 447 ? -17.183 2.979 48.578 1.00 91.06 447 LEU A C 1
ATOM 3313 O O . LEU A 1 447 ? -17.921 2.124 49.062 1.00 91.06 447 LEU A O 1
ATOM 3317 N N . LEU A 1 448 ? -16.124 2.693 47.820 1.00 91.50 448 LEU A N 1
ATOM 3318 C CA . LEU A 1 448 ? -15.701 1.331 47.514 1.00 91.50 448 LEU A CA 1
ATOM 3319 C C . LEU A 1 448 ? -15.383 0.555 48.798 1.00 91.50 448 LEU A C 1
ATOM 3321 O O . LEU A 1 448 ? -15.935 -0.521 48.996 1.00 91.50 448 LEU A O 1
ATOM 3325 N N . ALA A 1 449 ? -14.585 1.126 49.710 1.00 91.25 449 ALA A N 1
ATOM 3326 C CA . ALA A 1 449 ? -14.235 0.478 50.976 1.00 91.25 449 ALA A CA 1
ATOM 3327 C C . ALA A 1 449 ? -15.459 0.216 51.874 1.00 91.25 449 ALA A C 1
ATOM 3329 O O . ALA A 1 449 ? -15.564 -0.841 52.494 1.00 91.25 449 ALA A O 1
ATOM 3330 N N . ALA A 1 450 ? -16.408 1.156 51.939 1.00 92.75 450 ALA A N 1
ATOM 3331 C CA . ALA A 1 450 ? -17.637 0.974 52.709 1.00 92.75 450 ALA A CA 1
ATOM 3332 C C . ALA A 1 450 ? -18.554 -0.103 52.098 1.00 92.75 450 ALA A C 1
ATOM 3334 O O . ALA A 1 450 ? -19.153 -0.895 52.831 1.00 92.75 450 ALA A O 1
ATOM 3335 N N . ALA A 1 451 ? -18.658 -0.147 50.766 1.00 93.44 451 ALA A N 1
ATOM 3336 C CA . ALA A 1 451 ? -19.431 -1.159 50.055 1.00 93.44 451 ALA A CA 1
ATOM 3337 C C . ALA A 1 451 ? -18.817 -2.558 50.228 1.00 93.44 451 ALA A C 1
ATOM 3339 O O . ALA A 1 451 ? -19.543 -3.488 50.580 1.00 93.44 451 ALA A O 1
ATOM 3340 N N . ASP A 1 452 ? -17.498 -2.687 50.085 1.00 92.62 452 ASP A N 1
ATOM 3341 C CA . ASP A 1 452 ? -16.751 -3.932 50.301 1.00 92.62 452 ASP A CA 1
ATOM 3342 C C . ASP A 1 452 ? -16.889 -4.443 51.746 1.00 92.62 452 ASP A C 1
ATOM 3344 O O . ASP A 1 452 ? -17.295 -5.581 51.991 1.00 92.62 452 ASP A O 1
ATOM 3348 N N . GLN A 1 453 ? -16.709 -3.567 52.742 1.00 91.75 453 GLN A N 1
ATOM 3349 C CA . GLN A 1 453 ? -16.894 -3.942 54.146 1.00 91.75 453 GLN A CA 1
ATOM 3350 C C . GLN A 1 453 ? -18.314 -4.470 54.416 1.00 91.75 453 GLN A C 1
ATOM 3352 O O . GLN A 1 453 ? -18.497 -5.438 55.164 1.00 91.75 453 GLN A O 1
ATOM 3357 N N . ARG A 1 454 ? -19.335 -3.853 53.807 1.00 93.00 454 ARG A N 1
ATOM 3358 C CA . ARG A 1 454 ? -20.728 -4.301 53.928 1.00 93.00 454 ARG A CA 1
ATOM 3359 C C . ARG A 1 454 ? -20.957 -5.638 53.221 1.00 93.00 454 ARG A C 1
ATOM 3361 O O . ARG A 1 454 ? -21.668 -6.482 53.763 1.00 93.00 454 ARG A O 1
ATOM 3368 N N . MET A 1 455 ? -20.345 -5.848 52.058 1.00 93.38 455 MET A N 1
ATOM 3369 C CA . MET A 1 455 ? -20.399 -7.110 51.317 1.00 93.38 455 MET A CA 1
ATOM 3370 C C . MET A 1 455 ? -19.802 -8.243 52.154 1.00 93.38 455 MET A C 1
ATOM 3372 O O . MET A 1 455 ? -20.449 -9.270 52.356 1.00 93.38 455 MET A O 1
ATOM 3376 N N . TYR A 1 456 ? -18.622 -8.022 52.736 1.00 89.00 456 TYR A N 1
ATOM 3377 C CA . TYR A 1 456 ? -17.950 -8.994 53.594 1.00 89.00 456 TYR A CA 1
ATOM 3378 C C . TYR A 1 456 ? -18.802 -9.395 54.814 1.00 89.00 456 TYR A C 1
ATOM 3380 O O . TYR A 1 456 ? -18.870 -10.569 55.187 1.00 89.00 456 TYR A O 1
ATOM 3388 N N . GLN A 1 457 ? -19.521 -8.443 55.421 1.00 89.25 457 GLN A N 1
ATOM 3389 C CA . GLN A 1 457 ? -20.469 -8.733 56.507 1.00 89.25 457 GLN A CA 1
ATOM 3390 C C . GLN A 1 457 ? -21.645 -9.606 56.043 1.00 89.25 457 GLN A C 1
ATOM 3392 O O . GLN A 1 457 ? -22.063 -10.507 56.775 1.00 89.25 457 GLN A O 1
ATOM 3397 N N . VAL A 1 458 ? -22.171 -9.353 54.839 1.00 87.75 458 VAL A N 1
ATOM 3398 C CA . VAL A 1 458 ? -23.239 -10.163 54.228 1.00 87.75 458 VAL A CA 1
ATOM 3399 C C . VAL A 1 458 ? -22.745 -11.583 53.952 1.00 87.75 458 VAL A C 1
ATOM 3401 O O . VAL A 1 458 ? -23.400 -12.533 54.389 1.00 87.75 458 VAL A O 1
ATOM 3404 N N . LYS A 1 459 ? -21.565 -11.722 53.337 1.00 86.88 459 LYS A N 1
ATOM 3405 C CA . LYS A 1 459 ? -20.929 -13.008 53.021 1.00 86.88 459 LYS A CA 1
ATOM 3406 C C . LYS A 1 459 ? -20.708 -13.851 54.276 1.00 86.88 459 LYS A C 1
ATOM 3408 O O . LYS A 1 459 ? -21.153 -14.995 54.359 1.00 86.88 459 LYS A O 1
ATOM 3413 N N . ASN A 1 460 ? -20.144 -13.257 55.329 1.00 83.62 460 ASN A N 1
ATOM 3414 C CA . ASN A 1 460 ? -19.937 -13.943 56.609 1.00 83.62 460 ASN A CA 1
ATOM 3415 C C . ASN A 1 460 ? -21.238 -14.378 57.294 1.00 83.62 460 ASN A C 1
ATOM 3417 O O . ASN A 1 460 ? -21.271 -15.433 57.931 1.00 83.62 460 ASN A O 1
ATOM 3421 N N . ARG A 1 461 ? -22.308 -13.579 57.198 1.00 84.31 461 ARG A N 1
ATOM 3422 C CA . ARG A 1 461 ? -23.616 -13.965 57.742 1.00 84.31 461 ARG A CA 1
ATOM 3423 C C . ARG A 1 461 ? -24.190 -15.160 56.978 1.00 84.31 461 ARG A C 1
ATOM 3425 O O . ARG A 1 461 ? -24.566 -16.137 57.619 1.00 84.31 461 ARG A O 1
ATOM 3432 N N . ARG A 1 462 ? -24.163 -15.124 55.640 1.00 79.12 462 ARG A N 1
ATOM 3433 C CA . ARG A 1 462 ? -24.627 -16.232 54.787 1.00 79.12 462 ARG A CA 1
ATOM 3434 C C . ARG A 1 462 ? -23.839 -17.521 55.028 1.00 79.12 462 ARG A C 1
ATOM 3436 O O . ARG A 1 462 ? -24.450 -18.578 55.166 1.00 79.12 462 ARG A O 1
ATOM 3443 N N . HIS A 1 463 ? -22.513 -17.453 55.175 1.00 77.19 463 HIS A N 1
ATOM 3444 C CA . HIS A 1 463 ? -21.701 -18.635 55.500 1.00 77.19 463 HIS A CA 1
ATOM 3445 C C . HIS A 1 463 ? -22.086 -19.269 56.844 1.00 77.19 463 HIS A C 1
ATOM 3447 O O . HIS A 1 463 ? -22.200 -20.492 56.934 1.00 77.19 463 HIS A O 1
ATOM 3453 N N . ARG A 1 464 ? -22.353 -18.449 57.873 1.00 73.31 464 ARG A N 1
ATOM 3454 C CA . ARG A 1 464 ? -22.813 -18.931 59.190 1.00 73.31 464 ARG A CA 1
ATOM 3455 C C . ARG A 1 464 ? -24.198 -19.572 59.129 1.00 73.31 464 ARG A C 1
ATOM 3457 O O . ARG A 1 464 ? -24.416 -20.583 59.786 1.00 73.31 464 ARG A O 1
ATOM 3464 N N . GLU A 1 465 ? -25.112 -19.001 58.349 1.00 70.31 465 GLU A N 1
ATOM 3465 C CA . GLU A 1 465 ? -26.472 -19.526 58.156 1.00 70.31 465 GLU A CA 1
ATOM 3466 C C . GLU A 1 465 ? -26.487 -20.817 57.318 1.00 70.31 465 GLU A C 1
ATOM 3468 O O . GLU A 1 465 ? -27.336 -21.677 57.529 1.00 70.31 465 GLU A O 1
ATOM 3473 N N . SER A 1 466 ? -25.508 -20.989 56.425 1.00 62.16 466 SER A N 1
ATOM 3474 C CA . SER A 1 466 ? -25.390 -22.150 55.528 1.00 62.16 466 SER A CA 1
ATOM 3475 C C . SER A 1 466 ? -24.570 -23.312 56.114 1.00 62.16 466 SER A C 1
ATOM 3477 O O . SER A 1 466 ? -24.396 -24.331 55.453 1.00 62.16 466 SER A O 1
ATOM 3479 N N . GLY A 1 467 ? -24.037 -23.178 57.337 1.00 50.22 467 GLY A N 1
ATOM 3480 C CA . GLY A 1 467 ? -23.236 -24.221 57.998 1.00 50.22 467 GLY A CA 1
ATOM 3481 C C . GLY A 1 467 ? -21.829 -24.436 57.417 1.00 50.22 467 GLY A C 1
ATOM 3482 O O . GLY A 1 467 ? -21.176 -25.422 57.758 1.00 50.22 467 GLY A O 1
ATOM 3483 N N . VAL A 1 468 ? -21.339 -23.526 56.568 1.00 48.12 468 VAL A N 1
ATOM 3484 C CA . VAL A 1 468 ? -20.003 -23.602 55.955 1.00 48.12 468 VAL A CA 1
ATOM 3485 C C . VAL A 1 468 ? -18.990 -22.922 56.880 1.00 48.12 468 VAL A C 1
ATOM 3487 O O . VAL A 1 468 ? -19.067 -21.720 57.135 1.00 48.12 468 VAL A O 1
ATOM 3490 N N . VAL A 1 469 ? -18.034 -23.690 57.411 1.00 36.44 469 VAL A N 1
ATOM 3491 C CA . VAL A 1 469 ? -16.948 -23.157 58.250 1.00 36.44 469 VAL A CA 1
ATOM 3492 C C . VAL A 1 469 ? -15.972 -22.373 57.360 1.00 36.44 469 VAL A C 1
ATOM 3494 O O . VAL A 1 469 ? -15.495 -22.936 56.374 1.00 36.44 469 VAL A O 1
ATOM 3497 N N . PRO A 1 470 ? -15.620 -21.112 57.678 1.00 39.31 470 PRO A N 1
ATOM 3498 C CA . PRO A 1 470 ? -14.637 -20.373 56.895 1.00 39.31 470 PRO A CA 1
ATOM 3499 C C . PRO A 1 470 ? -13.266 -21.042 57.037 1.00 39.31 470 PRO A C 1
ATOM 3501 O O . PRO A 1 470 ? -12.713 -21.103 58.137 1.00 39.31 470 PRO A O 1
ATOM 3504 N N . HIS A 1 471 ? -12.700 -21.537 55.936 1.00 36.41 471 HIS A N 1
ATOM 3505 C CA . HIS A 1 471 ? -11.307 -21.969 55.900 1.00 36.41 471 HIS A CA 1
ATOM 3506 C C . HIS A 1 471 ? -10.447 -20.809 55.387 1.00 36.41 471 HIS A C 1
ATOM 3508 O O . HIS A 1 471 ? -10.485 -20.485 54.204 1.00 36.41 471 HIS A O 1
ATOM 3514 N N . GLY A 1 472 ? -9.695 -20.171 56.291 1.00 32.97 472 GLY A N 1
ATOM 3515 C CA . GLY A 1 472 ? -8.688 -19.164 55.941 1.00 32.97 472 GLY A CA 1
ATOM 3516 C C . GLY A 1 472 ? -8.808 -17.853 56.713 1.00 32.97 472 GLY A C 1
ATOM 3517 O O . GLY A 1 472 ? -9.238 -16.839 56.176 1.00 32.97 472 GLY A O 1
ATOM 3518 N N . ALA A 1 473 ? -8.368 -17.848 57.972 1.00 36.97 473 ALA A N 1
ATOM 3519 C CA . ALA A 1 473 ? -7.977 -16.619 58.650 1.00 36.97 473 ALA A CA 1
ATOM 3520 C C . ALA A 1 473 ? -6.530 -16.283 58.260 1.00 36.97 473 ALA A C 1
ATOM 3522 O O . ALA A 1 473 ? -5.604 -16.851 58.826 1.00 36.97 473 ALA A O 1
ATOM 3523 N N . ALA A 1 474 ? -6.348 -15.383 57.294 1.00 39.09 474 ALA A N 1
ATOM 3524 C CA . ALA A 1 474 ? -5.172 -14.518 57.174 1.00 39.09 474 ALA A CA 1
ATOM 3525 C C . ALA A 1 474 ? -5.386 -13.550 56.007 1.00 39.09 474 ALA A C 1
ATOM 3527 O O . ALA A 1 474 ? -5.100 -13.912 54.876 1.00 39.09 474 ALA A O 1
ATOM 3528 N N . HIS A 1 475 ? -5.875 -12.343 56.290 1.00 32.16 475 HIS A N 1
ATOM 3529 C CA . HIS A 1 475 ? -5.473 -11.081 55.652 1.00 32.16 475 HIS A CA 1
ATOM 3530 C C . HIS A 1 475 ? -6.138 -9.949 56.447 1.00 32.16 475 HIS A C 1
ATOM 3532 O O . HIS A 1 475 ? -7.286 -9.578 56.224 1.00 32.16 475 HIS A O 1
ATOM 3538 N N . ALA A 1 476 ? -5.422 -9.458 57.459 1.00 29.25 476 ALA A N 1
ATOM 3539 C CA . ALA A 1 476 ? -5.734 -8.179 58.081 1.00 29.25 476 ALA A CA 1
ATOM 3540 C C . ALA A 1 476 ? -5.220 -7.059 57.154 1.00 29.25 476 ALA A C 1
ATOM 3542 O O . ALA A 1 476 ? -4.107 -7.195 56.637 1.00 29.25 476 ALA A O 1
ATOM 3543 N N . PRO A 1 477 ? -5.956 -5.954 56.946 1.00 33.56 477 PRO A N 1
ATOM 3544 C CA . PRO A 1 477 ? -5.433 -4.818 56.204 1.00 33.56 477 PRO A CA 1
ATOM 3545 C C . PRO A 1 477 ? -4.383 -4.108 57.062 1.00 33.56 477 PRO A C 1
ATOM 3547 O O . PRO A 1 477 ? -4.681 -3.625 58.157 1.00 33.56 477 PRO A O 1
ATOM 3550 N N . GLY A 1 478 ? -3.146 -4.054 56.570 1.00 29.05 478 GLY A N 1
ATOM 3551 C CA . GLY A 1 478 ? -2.083 -3.254 57.163 1.00 29.05 478 GLY A CA 1
ATOM 3552 C C . GLY A 1 478 ? -2.439 -1.770 57.118 1.00 29.05 478 GLY A C 1
ATOM 3553 O O . GLY A 1 478 ? -2.575 -1.171 56.054 1.00 29.05 478 GLY A O 1
ATOM 3554 N N . THR A 1 479 ? -2.572 -1.170 58.293 1.00 30.86 479 THR A N 1
ATOM 3555 C CA . THR A 1 479 ? -2.580 0.275 58.506 1.00 30.86 479 THR A CA 1
ATOM 3556 C C . THR A 1 479 ? -1.197 0.850 58.193 1.00 30.86 479 THR A C 1
ATOM 3558 O O . THR A 1 479 ? -0.271 0.658 58.978 1.00 30.86 479 THR A O 1
ATOM 3561 N N . HIS A 1 480 ? -1.053 1.606 57.103 1.00 30.53 480 HIS A N 1
ATOM 3562 C CA . HIS A 1 480 ? 0.051 2.557 56.961 1.00 30.53 480 HIS A CA 1
ATOM 3563 C C . HIS A 1 480 ? -0.422 3.950 57.382 1.00 30.53 480 HIS A C 1
ATOM 3565 O O . HIS A 1 480 ? -0.934 4.732 56.587 1.00 30.53 480 HIS A O 1
ATOM 3571 N N . ALA A 1 481 ? -0.252 4.232 58.675 1.00 29.20 481 ALA A N 1
ATOM 3572 C CA . ALA A 1 481 ? -0.200 5.586 59.203 1.00 29.20 481 ALA A CA 1
ATOM 3573 C C . ALA A 1 481 ? 1.244 6.101 59.098 1.00 29.20 481 ALA A C 1
ATOM 3575 O O . ALA A 1 481 ? 2.193 5.405 59.459 1.00 29.20 481 ALA A O 1
ATOM 3576 N N . ALA A 1 482 ? 1.384 7.321 58.588 1.00 32.31 482 ALA A N 1
ATOM 3577 C CA . ALA A 1 482 ? 2.623 8.078 58.527 1.00 32.31 482 ALA A CA 1
ATOM 3578 C C . ALA A 1 482 ? 3.083 8.537 59.924 1.00 32.31 482 ALA A C 1
ATOM 3580 O O . ALA A 1 482 ? 2.263 9.020 60.703 1.00 32.31 482 ALA A O 1
ATOM 3581 N N . ALA A 1 483 ? 4.390 8.451 60.202 1.00 27.42 483 ALA A N 1
ATOM 3582 C CA . ALA A 1 483 ? 5.118 9.244 61.207 1.00 27.42 483 ALA A CA 1
ATOM 3583 C C . ALA A 1 483 ? 6.650 9.152 60.933 1.00 27.42 483 ALA A C 1
ATOM 3585 O O . ALA A 1 483 ? 7.059 8.291 60.158 1.00 27.42 483 ALA A O 1
ATOM 3586 N N . PRO A 1 484 ? 7.501 10.031 61.502 1.00 34.47 484 PRO A N 1
ATOM 3587 C CA . PRO A 1 484 ? 8.222 11.105 60.817 1.00 34.47 484 PRO A CA 1
ATOM 3588 C C . PRO A 1 484 ? 9.706 10.802 60.507 1.00 34.47 484 PRO A C 1
ATOM 3590 O O . PRO A 1 484 ? 10.271 9.804 60.944 1.00 34.47 484 PRO A O 1
ATOM 3593 N N . ALA A 1 485 ? 10.328 11.705 59.742 1.00 32.94 485 ALA A N 1
ATOM 3594 C CA . ALA A 1 485 ? 11.729 11.669 59.310 1.00 32.94 485 ALA A CA 1
ATOM 3595 C C . ALA A 1 485 ? 12.759 11.732 60.460 1.00 32.94 485 ALA A C 1
ATOM 3597 O O . ALA A 1 485 ? 12.500 12.383 61.475 1.00 32.94 485 ALA A O 1
ATOM 3598 N N . PRO A 1 486 ? 13.972 11.184 60.243 1.00 34.00 486 PRO A N 1
ATOM 3599 C CA . PRO A 1 486 ? 15.188 11.700 60.857 1.00 34.00 486 PRO A CA 1
ATOM 3600 C C . PRO A 1 486 ? 16.202 12.220 59.818 1.00 34.00 486 PRO A C 1
ATOM 3602 O O . PRO A 1 486 ? 16.328 11.699 58.709 1.00 34.00 486 PRO A O 1
ATOM 3605 N N . ASP A 1 487 ? 16.921 13.263 60.228 1.00 31.62 487 ASP A N 1
ATOM 3606 C CA . ASP A 1 487 ? 17.970 13.980 59.502 1.00 31.62 487 ASP A CA 1
ATOM 3607 C C . ASP A 1 487 ? 19.231 13.146 59.169 1.00 31.62 487 ASP A C 1
ATOM 3609 O O . ASP A 1 487 ? 19.714 12.352 59.972 1.00 31.62 487 ASP A O 1
ATOM 3613 N N . HIS A 1 488 ? 19.772 13.446 57.980 1.00 32.94 488 HIS A N 1
ATOM 3614 C CA . HIS A 1 488 ? 21.176 13.525 57.525 1.00 32.94 488 HIS A CA 1
ATOM 3615 C C . HIS A 1 488 ? 22.264 12.500 57.939 1.00 32.94 488 HIS A C 1
ATOM 3617 O O . HIS A 1 488 ? 22.786 12.544 59.049 1.00 32.94 488 HIS A O 1
ATOM 3623 N N . ALA A 1 489 ? 22.790 11.755 56.939 1.00 30.83 489 ALA A N 1
ATOM 3624 C CA . ALA A 1 489 ? 24.124 11.917 56.281 1.00 30.83 489 ALA A CA 1
ATOM 3625 C C . ALA A 1 489 ? 24.675 10.577 55.689 1.00 30.83 489 ALA A C 1
ATOM 3627 O O . ALA A 1 489 ? 24.224 9.510 56.092 1.00 30.83 489 ALA A O 1
ATOM 3628 N N . PRO A 1 490 ? 25.702 10.582 54.806 1.00 37.06 490 PRO A N 1
ATOM 3629 C CA . PRO A 1 490 ? 25.664 10.837 53.363 1.00 37.06 490 PRO A CA 1
ATOM 3630 C C . PRO A 1 490 ? 25.870 9.568 52.486 1.00 37.06 490 PRO A C 1
ATOM 3632 O O . PRO A 1 490 ? 26.215 8.491 52.963 1.00 37.06 490 PRO A O 1
ATOM 3635 N N . ALA A 1 491 ? 25.639 9.725 51.178 1.00 35.59 491 ALA A N 1
ATOM 3636 C CA . ALA A 1 491 ? 25.523 8.683 50.147 1.00 35.59 491 ALA A CA 1
ATOM 3637 C C . ALA A 1 491 ? 26.816 7.912 49.778 1.00 35.59 491 ALA A C 1
ATOM 3639 O O . ALA A 1 491 ? 27.897 8.505 49.786 1.00 35.59 491 ALA A O 1
ATOM 3640 N N . PRO A 1 492 ? 26.709 6.654 49.289 1.00 33.09 492 PRO A N 1
ATOM 3641 C CA . PRO A 1 492 ? 27.700 6.047 48.407 1.00 33.09 492 PRO A CA 1
ATOM 3642 C C . PRO A 1 492 ? 27.293 6.141 46.919 1.00 33.09 492 PRO A C 1
ATOM 3644 O O . PRO A 1 492 ? 26.118 6.232 46.568 1.00 33.09 492 PRO A O 1
ATOM 3647 N N . ALA A 1 493 ? 28.310 6.148 46.055 1.00 36.94 493 ALA A N 1
ATOM 3648 C CA . ALA A 1 493 ? 28.278 6.388 44.609 1.00 36.94 493 ALA A CA 1
ATOM 3649 C C . ALA A 1 493 ? 27.434 5.383 43.780 1.00 36.94 493 ALA A C 1
ATOM 3651 O O . ALA A 1 493 ? 27.232 4.248 44.215 1.00 36.94 493 ALA A O 1
ATOM 3652 N N . PRO A 1 494 ? 26.979 5.760 42.564 1.00 38.12 494 PRO A N 1
ATOM 3653 C CA . PRO A 1 494 ? 26.142 4.898 41.731 1.00 38.12 494 PRO A CA 1
ATOM 3654 C C . PRO A 1 494 ? 26.931 3.748 41.085 1.00 38.12 494 PRO A C 1
ATOM 3656 O O . PRO A 1 494 ? 28.004 3.943 40.512 1.00 38.12 494 PRO A O 1
ATOM 3659 N N . ALA A 1 495 ? 26.353 2.547 41.152 1.00 38.22 495 ALA A N 1
ATOM 3660 C CA . ALA A 1 495 ? 26.805 1.356 40.443 1.00 38.22 495 ALA A CA 1
ATOM 3661 C C . ALA A 1 495 ? 26.455 1.418 38.942 1.00 38.22 495 ALA A C 1
ATOM 3663 O O . ALA A 1 495 ? 25.438 1.982 38.541 1.00 38.22 495 ALA A O 1
ATOM 3664 N N . SER A 1 496 ? 27.330 0.823 38.132 1.00 39.25 496 SER A N 1
ATOM 3665 C CA . SER A 1 496 ? 27.294 0.735 36.667 1.00 39.25 496 SER A CA 1
ATOM 3666 C C . SER A 1 496 ? 26.029 0.058 36.098 1.00 39.25 496 SER A C 1
ATOM 3668 O O . SER A 1 496 ? 25.426 -0.776 36.775 1.00 39.25 496 SER A O 1
ATOM 3670 N N . PRO A 1 497 ? 25.639 0.359 34.840 1.00 40.59 497 PRO A N 1
ATOM 3671 C CA . PRO A 1 497 ? 24.468 -0.242 34.198 1.00 40.59 497 PRO A CA 1
ATOM 3672 C C . PRO A 1 497 ? 24.692 -1.727 33.842 1.00 40.59 497 PRO A C 1
ATOM 3674 O O . PRO A 1 497 ? 25.836 -2.141 33.631 1.00 40.59 497 PRO A O 1
ATOM 3677 N N . PRO A 1 498 ? 23.622 -2.543 33.748 1.00 37.09 498 PRO A N 1
ATOM 3678 C CA . PRO A 1 498 ? 23.739 -3.968 33.462 1.00 37.09 498 PRO A CA 1
ATOM 3679 C C . PRO A 1 498 ? 24.128 -4.234 32.001 1.00 37.09 498 PRO A C 1
ATOM 3681 O O . PRO A 1 498 ? 23.697 -3.545 31.075 1.00 37.09 498 PRO A O 1
ATOM 3684 N N . ALA A 1 499 ? 24.941 -5.274 31.811 1.00 34.91 499 ALA A N 1
ATOM 3685 C CA . ALA A 1 499 ? 25.368 -5.781 30.515 1.00 34.91 499 ALA A CA 1
ATOM 3686 C C . ALA A 1 499 ? 24.190 -6.348 29.703 1.00 34.91 499 ALA A C 1
ATOM 3688 O O . ALA A 1 499 ? 23.298 -7.012 30.232 1.00 34.91 499 ALA A O 1
ATOM 3689 N N . GLN A 1 500 ? 24.228 -6.094 28.396 1.00 34.28 500 GLN A N 1
ATOM 3690 C CA . GLN A 1 500 ? 23.299 -6.611 27.395 1.00 34.28 500 GLN A CA 1
ATOM 3691 C C . GLN A 1 500 ? 23.337 -8.146 27.359 1.00 34.28 500 GLN A C 1
ATOM 3693 O O . GLN A 1 500 ? 24.401 -8.746 27.204 1.00 34.28 500 GLN A O 1
ATOM 3698 N N . ALA A 1 501 ? 22.170 -8.782 27.470 1.00 35.03 501 ALA A N 1
ATOM 3699 C CA . ALA A 1 501 ? 22.014 -10.212 27.243 1.00 35.03 501 ALA A CA 1
ATOM 3700 C C . ALA A 1 501 ? 22.039 -10.511 25.733 1.00 35.03 501 ALA A C 1
ATOM 3702 O O . ALA A 1 501 ? 21.259 -9.961 24.957 1.00 35.03 501 ALA A O 1
ATOM 3703 N N . THR A 1 502 ? 22.950 -11.391 25.327 1.00 39.50 502 THR A N 1
ATOM 3704 C CA . THR A 1 502 ? 23.063 -11.959 23.978 1.00 39.50 502 THR A CA 1
ATOM 3705 C C . THR A 1 502 ? 21.855 -12.866 23.676 1.00 39.50 502 THR A C 1
ATOM 3707 O O . THR A 1 502 ? 21.444 -13.618 24.563 1.00 39.50 502 THR A O 1
ATOM 3710 N N . PRO A 1 503 ? 21.275 -12.851 22.460 1.00 40.44 503 PRO A N 1
ATOM 3711 C CA . PRO A 1 503 ? 20.178 -13.755 22.111 1.00 40.44 503 PRO A CA 1
ATOM 3712 C C . PRO A 1 503 ? 20.678 -15.205 21.941 1.00 40.44 503 PRO A C 1
ATOM 3714 O O . PRO A 1 503 ? 21.818 -15.412 21.514 1.00 40.44 503 PRO A O 1
ATOM 3717 N N . PRO A 1 504 ? 19.851 -16.228 22.237 1.00 40.78 504 PRO A N 1
ATOM 3718 C CA . PRO A 1 504 ? 20.235 -17.620 22.040 1.00 40.78 504 PRO A CA 1
ATOM 3719 C C . PRO A 1 504 ? 20.244 -17.997 20.549 1.00 40.78 504 PRO A C 1
ATOM 3721 O O . PRO A 1 504 ? 19.422 -17.531 19.759 1.00 40.78 504 PRO A O 1
ATOM 3724 N N . ALA A 1 505 ? 21.179 -18.874 20.178 1.00 39.41 505 ALA A N 1
ATOM 3725 C CA . ALA A 1 505 ? 21.309 -19.446 18.841 1.00 39.41 505 ALA A CA 1
ATOM 3726 C C . ALA A 1 505 ? 20.091 -20.319 18.453 1.00 39.41 505 ALA A C 1
ATOM 3728 O O . ALA A 1 505 ? 19.486 -20.955 19.323 1.00 39.41 505 ALA A O 1
ATOM 3729 N N . PRO A 1 506 ? 19.732 -20.406 17.157 1.00 36.97 506 PRO A N 1
ATOM 3730 C CA . PRO A 1 506 ? 18.595 -21.200 16.709 1.00 36.97 506 PRO A CA 1
ATOM 3731 C C . PRO A 1 506 ? 18.908 -22.703 16.746 1.00 36.97 506 PRO A C 1
ATOM 3733 O O . PRO A 1 506 ? 19.937 -23.156 16.249 1.00 36.97 506 PRO A O 1
ATOM 3736 N N . SER A 1 507 ? 17.986 -23.489 17.306 1.00 37.31 507 SER A N 1
ATOM 3737 C CA . SER A 1 507 ? 18.008 -24.957 17.229 1.00 37.31 507 SER A CA 1
ATOM 3738 C C . SER A 1 507 ? 17.586 -25.450 15.831 1.00 37.31 507 SER A C 1
ATOM 3740 O O . SER A 1 507 ? 16.761 -24.801 15.180 1.00 37.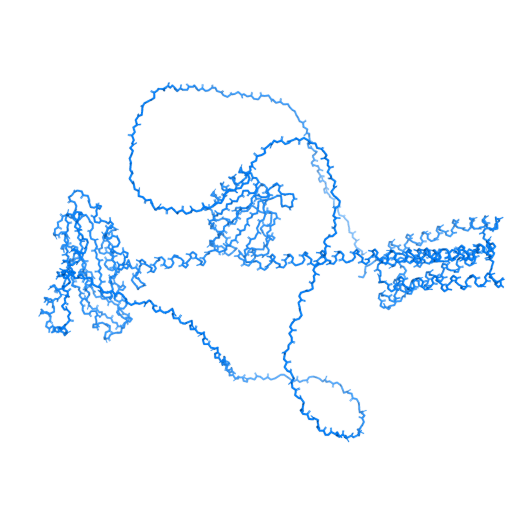31 507 SER A O 1
ATOM 3742 N N . PRO A 1 508 ? 18.117 -26.592 15.349 1.00 34.44 508 PRO A N 1
ATOM 3743 C CA . PRO A 1 508 ? 17.845 -27.092 14.005 1.00 34.44 508 PRO A CA 1
ATOM 3744 C C . PRO A 1 508 ? 16.414 -27.633 13.879 1.00 34.44 508 PRO A C 1
ATOM 3746 O O . PRO A 1 508 ? 15.929 -28.380 14.728 1.00 34.44 508 PRO A O 1
ATOM 3749 N N . ARG A 1 509 ? 15.744 -27.262 12.782 1.00 33.16 509 ARG A N 1
ATOM 3750 C CA . ARG A 1 509 ? 14.412 -27.753 12.408 1.00 33.16 509 ARG A CA 1
ATOM 3751 C C . ARG A 1 509 ? 14.460 -29.251 12.099 1.00 33.16 509 ARG A C 1
ATOM 3753 O O . ARG A 1 509 ? 15.160 -29.678 11.184 1.00 33.16 509 ARG A O 1
ATOM 3760 N N . THR A 1 510 ? 13.658 -30.021 12.820 1.00 32.00 510 THR A N 1
ATOM 3761 C CA . THR A 1 510 ? 13.273 -31.392 12.484 1.00 32.00 510 THR A CA 1
ATOM 3762 C C . THR A 1 510 ? 12.213 -31.380 11.378 1.00 32.00 510 THR A C 1
ATOM 3764 O O . THR A 1 510 ? 11.216 -30.663 11.445 1.00 32.00 510 THR A O 1
ATOM 3767 N N . THR A 1 511 ? 12.441 -32.161 10.326 1.00 32.34 511 THR A N 1
ATOM 3768 C CA . THR A 1 511 ? 11.478 -32.456 9.258 1.00 32.34 511 THR A CA 1
ATOM 3769 C C . THR A 1 511 ? 10.500 -33.547 9.713 1.00 32.34 511 THR A C 1
ATOM 3771 O O . THR A 1 511 ? 10.940 -34.532 10.310 1.00 32.34 511 THR A O 1
ATOM 3774 N N . PRO A 1 512 ? 9.188 -33.451 9.424 1.00 35.81 512 PRO A N 1
ATOM 3775 C CA . PRO A 1 512 ? 8.284 -34.572 9.629 1.00 35.81 512 PRO A CA 1
ATOM 3776 C C . PRO A 1 512 ? 8.295 -35.511 8.414 1.00 35.81 512 PRO A C 1
ATOM 3778 O O . PRO A 1 512 ? 8.159 -35.091 7.265 1.00 35.81 512 PRO A O 1
ATOM 3781 N N . ALA A 1 513 ? 8.457 -36.802 8.701 1.00 29.44 513 ALA A N 1
ATOM 3782 C CA . ALA A 1 513 ? 8.349 -37.907 7.762 1.00 29.44 513 ALA A CA 1
ATOM 3783 C C . ALA A 1 513 ? 6.888 -38.113 7.322 1.00 29.44 513 ALA A C 1
ATOM 3785 O O . ALA A 1 513 ? 5.999 -38.261 8.161 1.00 29.44 513 ALA A O 1
ATOM 3786 N N . HIS A 1 514 ? 6.647 -38.169 6.010 1.00 31.50 514 HIS A N 1
ATOM 3787 C CA . HIS A 1 514 ? 5.352 -38.547 5.445 1.00 31.50 514 HIS A CA 1
ATOM 3788 C C . HIS A 1 514 ? 5.327 -40.045 5.121 1.00 31.50 514 HIS A C 1
ATOM 3790 O O . HIS A 1 514 ? 6.188 -40.565 4.413 1.00 31.50 514 HIS A O 1
ATOM 3796 N N . ALA A 1 515 ? 4.321 -40.726 5.669 1.00 32.12 515 ALA A N 1
ATOM 3797 C CA . ALA A 1 515 ? 4.052 -42.145 5.497 1.00 32.12 515 ALA A CA 1
ATOM 3798 C C . ALA A 1 515 ? 3.659 -42.506 4.053 1.00 32.12 515 ALA A C 1
ATOM 3800 O O . ALA A 1 515 ? 2.836 -41.839 3.425 1.00 32.12 515 ALA A O 1
ATOM 3801 N N . ALA A 1 516 ? 4.225 -43.612 3.568 1.00 28.62 516 ALA A N 1
ATOM 3802 C CA . ALA A 1 516 ? 3.947 -44.221 2.276 1.00 28.62 516 ALA A CA 1
ATOM 3803 C C . ALA A 1 516 ? 2.609 -44.987 2.264 1.00 28.62 516 ALA A C 1
ATOM 3805 O O . ALA A 1 516 ? 2.300 -45.740 3.189 1.00 28.62 516 ALA A O 1
ATOM 3806 N N . ARG A 1 517 ? 1.860 -44.863 1.162 1.00 30.03 517 ARG A N 1
ATOM 3807 C CA . ARG A 1 517 ? 0.863 -45.844 0.704 1.00 30.03 517 ARG A CA 1
ATOM 3808 C C . ARG A 1 517 ? 1.137 -46.184 -0.768 1.00 30.03 517 ARG A C 1
ATOM 3810 O O . ARG A 1 517 ? 1.212 -45.294 -1.606 1.00 30.03 517 ARG A O 1
ATOM 3817 N N . SER A 1 518 ? 1.314 -47.478 -1.031 1.00 29.30 518 SER A N 1
ATOM 3818 C CA . SER A 1 518 ? 1.341 -48.184 -2.331 1.00 29.30 518 SER A CA 1
ATOM 3819 C C . SER A 1 518 ? -0.017 -48.038 -3.059 1.00 29.30 518 SER A C 1
ATOM 3821 O O . SER A 1 518 ? -1.009 -47.812 -2.373 1.00 29.30 518 SER A O 1
ATOM 3823 N N . ALA A 1 519 ? -0.244 -48.171 -4.376 1.00 30.53 519 ALA A N 1
ATOM 3824 C CA . ALA A 1 519 ? 0.409 -48.708 -5.593 1.00 30.53 519 ALA A CA 1
ATOM 3825 C C . ALA A 1 519 ? -0.389 -48.144 -6.830 1.00 30.53 519 ALA A C 1
ATOM 3827 O O . ALA A 1 519 ? -1.236 -47.282 -6.589 1.00 30.53 519 ALA A O 1
ATOM 3828 N N . PRO A 1 520 ? -0.331 -48.649 -8.094 1.00 38.44 520 PRO A N 1
ATOM 3829 C CA . PRO A 1 520 ? 0.691 -49.379 -8.860 1.00 38.44 520 PRO A CA 1
ATOM 3830 C C . PRO A 1 520 ? 1.086 -48.679 -10.201 1.00 38.44 520 PRO A C 1
ATOM 3832 O O . PRO A 1 520 ? 0.511 -47.676 -10.611 1.00 38.44 520 PRO A O 1
ATOM 3835 N N . ALA A 1 521 ? 2.093 -49.241 -10.879 1.00 32.28 521 ALA A N 1
ATOM 3836 C CA . ALA A 1 521 ? 2.758 -48.752 -12.096 1.00 32.28 521 ALA A CA 1
ATOM 3837 C C . ALA A 1 521 ? 1.986 -48.955 -13.425 1.00 32.28 521 ALA A C 1
ATOM 3839 O O . ALA A 1 521 ? 1.192 -49.891 -13.524 1.00 32.28 521 ALA A O 1
ATOM 3840 N N . PRO A 1 522 ? 2.336 -48.205 -14.493 1.00 35.03 522 PRO A N 1
ATOM 3841 C CA . PRO A 1 522 ? 2.209 -48.653 -15.878 1.00 35.03 522 PRO A CA 1
ATOM 3842 C C . PRO A 1 522 ? 3.571 -49.049 -16.495 1.00 35.03 522 PRO A C 1
ATOM 3844 O O . PRO A 1 522 ? 4.628 -48.552 -16.107 1.00 35.03 522 PRO A O 1
ATOM 3847 N N . ALA A 1 523 ? 3.520 -49.990 -17.440 1.00 35.28 523 ALA A N 1
ATOM 3848 C CA . ALA A 1 523 ? 4.642 -50.637 -18.128 1.00 35.28 523 ALA A CA 1
ATOM 3849 C C . ALA A 1 523 ? 5.436 -49.703 -19.080 1.00 35.28 523 ALA A C 1
ATOM 3851 O O . ALA A 1 523 ? 4.888 -48.690 -19.516 1.00 35.28 523 ALA A O 1
ATOM 3852 N N . PRO A 1 524 ? 6.699 -50.037 -19.437 1.00 39.25 524 PRO A N 1
ATOM 3853 C CA . PRO A 1 524 ? 7.559 -49.178 -20.247 1.00 39.25 524 PRO A CA 1
ATOM 3854 C C . PRO A 1 524 ? 7.496 -49.511 -21.747 1.00 39.25 524 PRO A C 1
ATOM 3856 O O . PRO A 1 524 ? 7.450 -50.678 -22.138 1.00 39.25 524 PRO A O 1
ATOM 3859 N N . GLU A 1 525 ? 7.569 -48.473 -22.580 1.00 31.50 525 GLU A N 1
ATOM 3860 C CA . GLU A 1 525 ? 7.734 -48.563 -24.034 1.00 31.50 525 GLU A CA 1
ATOM 3861 C C . GLU A 1 525 ? 9.187 -48.226 -24.431 1.00 31.50 525 GLU A C 1
ATOM 3863 O O . GLU A 1 525 ? 9.900 -47.509 -23.728 1.00 31.50 525 GLU A O 1
ATOM 3868 N N . ALA A 1 526 ? 9.645 -48.848 -25.515 1.00 33.16 526 ALA A N 1
ATOM 3869 C CA . ALA A 1 526 ? 11.031 -49.199 -25.806 1.00 33.16 526 ALA A CA 1
ATOM 3870 C C . ALA A 1 526 ? 11.963 -48.050 -26.248 1.00 33.16 526 ALA A C 1
ATOM 3872 O O . ALA A 1 526 ? 11.570 -47.132 -26.962 1.00 33.16 526 ALA A O 1
ATOM 3873 N N . ALA A 1 527 ? 13.251 -48.196 -25.917 1.00 34.69 527 ALA A N 1
ATOM 3874 C CA . ALA A 1 527 ? 14.372 -47.472 -26.522 1.00 34.69 527 ALA A CA 1
ATOM 3875 C C . ALA A 1 527 ? 15.098 -48.357 -27.560 1.00 34.69 527 ALA A C 1
ATOM 3877 O O . ALA A 1 527 ? 15.181 -49.571 -27.349 1.00 34.69 527 ALA A O 1
ATOM 3878 N N . PRO A 1 528 ? 15.699 -47.793 -28.627 1.00 39.22 528 PRO A N 1
ATOM 3879 C CA . PRO A 1 528 ? 16.712 -48.480 -29.417 1.00 39.22 528 PRO A CA 1
ATOM 3880 C C . PRO A 1 528 ? 18.141 -48.137 -28.946 1.00 39.22 528 PRO A C 1
ATOM 3882 O O . PRO A 1 528 ? 18.432 -47.029 -28.499 1.00 39.22 528 PRO A O 1
ATOM 3885 N N . ALA A 1 529 ? 19.018 -49.136 -29.049 1.00 36.53 529 ALA A N 1
ATOM 3886 C CA . ALA A 1 529 ? 20.398 -49.187 -28.562 1.00 36.53 529 ALA A CA 1
ATOM 3887 C C . ALA A 1 529 ? 21.420 -48.350 -29.366 1.00 36.53 529 ALA A C 1
ATOM 3889 O O . ALA A 1 529 ? 21.194 -48.076 -30.547 1.00 36.53 529 ALA A O 1
ATOM 3890 N N . PRO A 1 530 ? 22.609 -48.077 -28.787 1.00 41.47 530 PRO A N 1
ATOM 3891 C CA . PRO A 1 530 ? 23.845 -47.870 -29.532 1.00 41.47 530 PRO A CA 1
ATOM 3892 C C . PRO A 1 530 ? 24.863 -49.017 -29.345 1.00 41.47 530 PRO A C 1
ATOM 3894 O O . PRO A 1 530 ? 24.794 -49.805 -28.404 1.00 41.47 530 PRO A O 1
ATOM 3897 N N . VAL A 1 531 ? 25.787 -49.088 -30.305 1.00 35.00 531 VAL A N 1
ATOM 3898 C CA . VAL A 1 531 ? 26.738 -50.167 -30.624 1.00 35.00 531 VAL A CA 1
ATOM 3899 C C . VAL A 1 531 ? 28.085 -50.017 -29.888 1.00 35.00 531 VAL A C 1
ATOM 3901 O O . VAL A 1 531 ? 28.512 -48.904 -29.592 1.00 35.00 531 VAL A O 1
ATOM 3904 N N . ASP A 1 532 ? 28.727 -51.167 -29.651 1.00 34.62 532 ASP A N 1
ATOM 3905 C CA . ASP A 1 532 ? 30.043 -51.457 -29.051 1.00 34.62 532 ASP A CA 1
ATOM 3906 C C . ASP A 1 532 ? 31.251 -50.595 -29.473 1.00 34.62 532 ASP A C 1
ATOM 3908 O O . ASP A 1 532 ? 31.453 -50.327 -30.658 1.00 34.62 532 ASP A O 1
ATOM 3912 N N . ALA A 1 533 ? 32.168 -50.365 -28.516 1.00 33.31 533 ALA A N 1
ATOM 3913 C CA . ALA A 1 533 ? 33.619 -50.524 -28.710 1.00 33.31 533 ALA A CA 1
ATOM 3914 C C . ALA A 1 533 ? 34.375 -50.698 -27.366 1.00 33.31 533 ALA A C 1
ATOM 3916 O O . ALA A 1 533 ? 33.994 -50.147 -26.338 1.00 33.31 533 ALA A O 1
ATOM 3917 N N . ALA A 1 534 ? 35.442 -51.499 -27.417 1.00 35.28 534 ALA A N 1
ATOM 3918 C CA . ALA A 1 534 ? 36.111 -52.258 -26.351 1.00 35.28 534 ALA A CA 1
ATOM 3919 C C . ALA A 1 534 ? 37.174 -51.480 -25.495 1.00 35.28 534 ALA A C 1
ATOM 3921 O O . ALA A 1 534 ? 37.440 -50.314 -25.779 1.00 35.28 534 ALA A O 1
ATOM 3922 N N . PRO A 1 535 ? 37.787 -52.109 -24.453 1.00 45.47 535 PRO A N 1
ATOM 3923 C CA . PRO A 1 535 ? 38.456 -51.462 -23.301 1.00 45.47 535 PRO A CA 1
ATOM 3924 C C . PRO A 1 535 ? 40.007 -51.448 -23.343 1.00 45.47 535 PRO A C 1
ATOM 3926 O O . PRO A 1 535 ? 40.575 -51.994 -24.287 1.00 45.47 535 PRO A O 1
ATOM 3929 N N . VAL A 1 536 ? 40.643 -50.899 -22.271 1.00 34.59 536 VAL A N 1
ATOM 3930 C CA . VAL A 1 536 ? 41.999 -51.159 -21.653 1.00 34.59 536 VAL A CA 1
ATOM 3931 C C . VAL A 1 536 ? 42.745 -49.835 -21.289 1.00 34.59 536 VAL A C 1
ATOM 3933 O O . VAL A 1 536 ? 42.693 -48.915 -22.099 1.00 34.59 536 VAL A O 1
ATOM 3936 N N . PRO A 1 537 ? 43.540 -49.701 -20.190 1.00 43.88 537 PRO A N 1
ATOM 3937 C CA . PRO A 1 537 ? 43.401 -50.145 -18.792 1.00 43.88 537 PRO A CA 1
ATOM 3938 C C . PRO A 1 537 ? 43.732 -49.031 -17.745 1.00 43.88 537 PRO A C 1
ATOM 3940 O O . PRO A 1 537 ? 44.093 -47.902 -18.065 1.00 43.88 537 PRO A O 1
ATOM 3943 N N . ASP A 1 538 ? 43.639 -49.417 -16.473 1.00 33.44 538 ASP A N 1
ATOM 3944 C CA . ASP A 1 538 ? 43.938 -48.683 -15.235 1.00 33.44 538 ASP A CA 1
ATOM 3945 C C . ASP A 1 538 ? 45.407 -48.232 -15.064 1.00 33.44 538 ASP A C 1
ATOM 3947 O O . ASP A 1 538 ? 46.335 -49.009 -15.303 1.00 33.44 538 ASP A O 1
ATOM 3951 N N . ALA A 1 539 ? 45.612 -47.020 -14.534 1.00 31.80 539 ALA A N 1
ATOM 3952 C CA . ALA A 1 539 ? 46.862 -46.594 -13.896 1.00 31.80 539 ALA A CA 1
ATOM 3953 C C . ALA A 1 539 ? 46.599 -45.487 -12.853 1.00 31.80 539 ALA A C 1
ATOM 3955 O O . ALA A 1 539 ? 46.255 -44.356 -13.193 1.00 31.80 539 ALA A O 1
ATOM 3956 N N . ALA A 1 540 ? 46.795 -45.818 -11.574 1.00 37.97 540 ALA A N 1
ATOM 3957 C CA . ALA A 1 540 ? 46.848 -44.866 -10.462 1.00 37.97 540 ALA A CA 1
ATOM 3958 C C . ALA A 1 540 ? 48.135 -44.016 -10.501 1.00 37.97 540 ALA A C 1
ATOM 3960 O O . ALA A 1 540 ? 49.162 -44.477 -11.010 1.00 37.97 540 ALA A O 1
ATOM 3961 N N . PRO A 1 541 ? 48.129 -42.822 -9.876 1.00 36.91 541 PRO A N 1
ATOM 3962 C CA . PRO A 1 541 ? 49.019 -42.668 -8.720 1.00 36.91 541 PRO A CA 1
ATOM 3963 C C . PRO A 1 541 ? 48.472 -41.812 -7.551 1.00 36.91 541 PRO A C 1
ATOM 3965 O O . PRO A 1 541 ? 47.814 -40.800 -7.750 1.00 36.91 541 PRO A O 1
ATOM 3968 N N . ALA A 1 542 ? 48.810 -42.295 -6.347 1.00 34.56 542 ALA A N 1
ATOM 3969 C CA . ALA A 1 542 ? 49.219 -41.684 -5.064 1.00 34.56 542 ALA A CA 1
ATOM 3970 C C . ALA A 1 542 ? 48.834 -40.234 -4.627 1.00 34.56 542 ALA A C 1
ATOM 3972 O O . ALA A 1 542 ? 48.712 -39.331 -5.450 1.00 34.56 542 ALA A O 1
ATOM 3973 N N . PRO A 1 543 ? 48.722 -39.993 -3.294 1.00 42.19 543 PRO A N 1
ATOM 3974 C CA . PRO A 1 543 ? 48.166 -38.776 -2.697 1.00 42.19 543 PRO A CA 1
ATOM 3975 C C . PRO A 1 543 ? 49.219 -37.674 -2.491 1.00 42.19 543 PRO A C 1
ATOM 3977 O O . PRO A 1 543 ? 50.402 -37.963 -2.325 1.00 42.19 543 PRO A O 1
ATOM 3980 N N . VAL A 1 544 ? 48.775 -36.414 -2.447 1.00 34.53 544 VAL A N 1
ATOM 3981 C CA . VAL A 1 544 ? 49.613 -35.249 -2.112 1.00 34.53 544 VAL A CA 1
ATOM 3982 C C . VAL A 1 544 ? 49.083 -34.510 -0.887 1.00 34.53 544 VAL A C 1
ATOM 3984 O O . VAL A 1 544 ? 47.878 -34.336 -0.710 1.00 34.53 544 VAL A O 1
ATOM 3987 N N . ASP A 1 545 ? 50.054 -34.131 -0.062 1.00 31.28 545 ASP A N 1
ATOM 3988 C CA . ASP A 1 545 ? 49.991 -33.631 1.304 1.00 31.28 545 ASP A CA 1
ATOM 3989 C C . ASP A 1 545 ? 49.304 -32.275 1.512 1.00 31.28 545 ASP A C 1
ATOM 3991 O O . ASP A 1 545 ? 49.204 -31.421 0.630 1.00 31.28 545 ASP A O 1
ATOM 3995 N N . ALA A 1 546 ? 48.906 -32.087 2.770 1.00 35.97 546 ALA A N 1
ATOM 3996 C CA . ALA A 1 546 ? 48.464 -30.843 3.374 1.00 35.97 546 ALA A CA 1
ATOM 3997 C C . ALA A 1 546 ? 49.537 -29.741 3.307 1.00 35.97 546 ALA A C 1
ATOM 3999 O O . ALA A 1 546 ? 50.686 -29.956 3.692 1.00 35.97 546 ALA A O 1
ATOM 4000 N N . VAL A 1 547 ? 49.125 -28.528 2.923 1.00 32.12 547 VAL A N 1
ATOM 4001 C CA . VAL A 1 547 ? 49.892 -27.296 3.145 1.00 32.12 547 VAL A CA 1
ATOM 4002 C C . VAL A 1 547 ? 48.974 -26.202 3.693 1.00 32.12 547 VAL A C 1
ATOM 4004 O O . VAL A 1 547 ? 47.841 -26.014 3.256 1.00 32.12 547 VAL A O 1
ATOM 4007 N N . SER A 1 548 ? 49.521 -25.539 4.705 1.00 30.19 548 SER A N 1
ATOM 4008 C CA . SER A 1 548 ? 48.975 -24.574 5.647 1.00 30.19 548 SER A CA 1
ATOM 4009 C C . SER A 1 548 ? 48.358 -23.302 5.055 1.00 30.19 548 SER A C 1
ATOM 4011 O O . SER A 1 548 ? 48.825 -22.751 4.061 1.00 30.19 548 SER A O 1
ATOM 4013 N N . VAL A 1 549 ? 47.363 -22.787 5.779 1.00 35.84 549 VAL A N 1
ATOM 4014 C CA . VAL A 1 549 ? 46.788 -21.439 5.662 1.00 35.84 549 VAL A CA 1
ATOM 4015 C C . VAL A 1 549 ? 47.734 -20.416 6.309 1.00 35.84 549 VAL A C 1
ATOM 4017 O O . VAL A 1 549 ? 48.146 -20.656 7.446 1.00 35.84 549 VAL A O 1
ATOM 4020 N N . PRO A 1 550 ? 48.048 -19.275 5.665 1.00 37.44 550 PRO A N 1
ATOM 4021 C CA . PRO A 1 550 ? 48.577 -18.114 6.363 1.00 37.44 550 PRO A CA 1
ATOM 4022 C C . PRO A 1 550 ? 47.509 -17.031 6.590 1.00 37.44 550 PRO A C 1
ATOM 4024 O O . PRO A 1 550 ? 46.557 -16.878 5.824 1.00 37.44 550 PRO A O 1
ATOM 4027 N N . ASP A 1 551 ? 47.736 -16.307 7.683 1.00 31.92 551 ASP A N 1
ATOM 4028 C CA . ASP A 1 551 ? 46.959 -15.223 8.276 1.00 31.92 551 ASP A CA 1
ATOM 4029 C C . ASP A 1 551 ? 46.576 -14.061 7.349 1.00 31.92 551 ASP A C 1
ATOM 4031 O O . ASP A 1 551 ? 47.261 -13.707 6.388 1.00 31.92 551 ASP A O 1
ATOM 4035 N N . ALA A 1 552 ? 45.477 -13.419 7.743 1.00 35.94 552 ALA A N 1
ATOM 4036 C CA . ALA A 1 552 ? 44.918 -12.207 7.171 1.00 35.94 552 ALA A CA 1
ATOM 4037 C C . ALA A 1 552 ? 45.728 -10.943 7.522 1.00 35.94 552 ALA A C 1
ATOM 4039 O O . ALA A 1 552 ? 46.064 -10.709 8.681 1.00 35.94 552 ALA A O 1
ATOM 4040 N N . ALA A 1 553 ? 45.929 -10.073 6.526 1.00 33.66 553 ALA A N 1
ATOM 4041 C CA . ALA A 1 553 ? 46.211 -8.640 6.676 1.00 33.66 553 ALA A CA 1
ATOM 4042 C C . ALA A 1 553 ? 45.851 -7.896 5.360 1.00 33.66 553 ALA A C 1
ATOM 4044 O O . ALA A 1 553 ? 45.699 -8.541 4.324 1.00 33.66 553 ALA A O 1
ATOM 4045 N N . PRO A 1 554 ? 45.740 -6.555 5.365 1.00 38.09 554 PRO A N 1
ATOM 4046 C CA . PRO A 1 554 ? 44.525 -5.767 5.546 1.00 38.09 554 PRO A CA 1
ATOM 4047 C C . PRO A 1 554 ? 43.906 -5.256 4.223 1.00 38.09 554 PRO A C 1
ATOM 4049 O O . PRO A 1 554 ? 44.509 -5.299 3.154 1.00 38.09 554 PRO A O 1
ATOM 4052 N N . VAL A 1 555 ? 42.671 -4.758 4.325 1.00 41.53 555 VAL A N 1
ATOM 4053 C CA . VAL A 1 555 ? 41.867 -4.140 3.254 1.00 41.53 555 VAL A CA 1
ATOM 4054 C C . VAL A 1 555 ? 42.576 -2.906 2.665 1.00 41.53 555 VAL A C 1
ATOM 4056 O O . VAL A 1 555 ? 43.028 -2.073 3.449 1.00 41.53 555 VAL A O 1
ATOM 4059 N N . PRO A 1 556 ? 42.657 -2.733 1.329 1.00 40.41 556 PRO A N 1
ATOM 4060 C CA . PRO A 1 556 ? 43.132 -1.488 0.738 1.00 40.41 556 PRO A CA 1
ATOM 4061 C C . PRO A 1 556 ? 42.030 -0.417 0.714 1.00 40.41 556 PRO A C 1
ATOM 4063 O O . PRO A 1 556 ? 40.871 -0.696 0.398 1.00 40.41 556 PRO A O 1
ATOM 4066 N N . ASP A 1 557 ? 42.443 0.806 1.041 1.00 36.28 557 ASP A N 1
ATOM 4067 C CA . ASP A 1 557 ? 41.659 2.037 1.051 1.00 36.28 557 ASP A CA 1
ATOM 4068 C C . ASP A 1 557 ? 40.942 2.350 -0.273 1.00 36.28 557 ASP A C 1
ATOM 4070 O O . ASP A 1 557 ? 41.322 1.922 -1.366 1.00 36.28 557 ASP A O 1
ATOM 4074 N N . ALA A 1 558 ? 39.881 3.144 -0.127 1.00 36.62 558 ALA A N 1
ATOM 4075 C CA . ALA A 1 558 ? 38.986 3.630 -1.163 1.00 36.62 558 ALA A CA 1
ATOM 4076 C C . ALA A 1 558 ? 39.703 4.217 -2.396 1.00 36.62 558 ALA A C 1
ATOM 4078 O O . ALA A 1 558 ? 40.571 5.083 -2.304 1.00 36.62 558 ALA A O 1
ATOM 4079 N N . VAL A 1 559 ? 39.250 3.790 -3.576 1.00 37.34 559 VAL A N 1
ATOM 4080 C CA . VAL A 1 559 ? 39.569 4.412 -4.867 1.00 37.34 559 VAL A CA 1
ATOM 4081 C C . VAL A 1 559 ? 38.859 5.775 -4.952 1.00 37.34 559 VAL A C 1
ATOM 4083 O O . VAL A 1 559 ? 37.659 5.835 -4.670 1.00 37.34 559 VAL A O 1
ATOM 4086 N N . PRO A 1 560 ? 39.543 6.865 -5.350 1.00 35.72 560 PRO A N 1
ATOM 4087 C CA . PRO A 1 560 ? 38.929 8.182 -5.461 1.00 35.72 560 PRO A CA 1
ATOM 4088 C C . PRO A 1 560 ? 37.968 8.252 -6.657 1.00 35.72 560 PRO A C 1
ATOM 4090 O O . PRO A 1 560 ? 38.234 7.723 -7.738 1.00 35.72 560 PRO A O 1
ATOM 4093 N N . VAL A 1 561 ? 36.837 8.923 -6.442 1.00 41.50 561 VAL A N 1
ATOM 4094 C CA . VAL A 1 561 ? 35.848 9.295 -7.464 1.00 41.50 561 VAL A CA 1
ATOM 4095 C C . VAL A 1 561 ? 36.496 10.293 -8.440 1.00 41.50 561 VAL A C 1
ATOM 4097 O O . VAL A 1 561 ? 37.140 11.227 -7.970 1.00 41.50 561 VAL A O 1
ATOM 4100 N N . PRO A 1 562 ? 36.363 10.141 -9.772 1.00 40.31 562 PRO A N 1
ATOM 4101 C CA . PRO A 1 562 ? 36.865 11.142 -10.707 1.00 40.31 562 PRO A CA 1
ATOM 4102 C C . PRO A 1 562 ? 35.976 12.394 -10.701 1.00 40.31 562 PRO A C 1
ATOM 4104 O O . PRO A 1 562 ? 34.748 12.293 -10.745 1.00 40.31 562 PRO A O 1
ATOM 4107 N N . ASP A 1 563 ? 36.631 13.555 -10.672 1.00 35.72 563 ASP A N 1
ATOM 4108 C CA . ASP A 1 563 ? 36.034 14.888 -10.712 1.00 35.72 563 ASP A CA 1
ATOM 4109 C C . ASP A 1 563 ? 35.036 15.065 -11.866 1.00 35.72 563 ASP A C 1
ATOM 4111 O O . ASP A 1 563 ? 35.253 14.637 -13.005 1.00 35.72 563 ASP A O 1
ATOM 4115 N N . ALA A 1 564 ? 33.929 15.736 -11.550 1.00 37.28 564 ALA A N 1
ATOM 4116 C CA . ALA A 1 564 ? 32.910 16.138 -12.502 1.00 37.28 564 ALA A CA 1
ATOM 4117 C C . ALA A 1 564 ? 33.481 17.129 -13.533 1.00 37.28 564 ALA A C 1
ATOM 4119 O O . ALA A 1 564 ? 34.109 18.129 -13.194 1.00 37.28 564 ALA A O 1
ATOM 4120 N N . VAL A 1 565 ? 33.220 16.854 -14.811 1.00 37.41 565 VAL A N 1
ATOM 4121 C CA . VAL A 1 565 ? 33.465 17.774 -15.930 1.00 37.41 565 VAL A CA 1
ATOM 4122 C C . VAL A 1 565 ? 32.517 18.979 -15.798 1.00 37.41 565 VAL A C 1
ATOM 4124 O O . VAL A 1 565 ? 31.320 18.758 -15.597 1.00 37.41 565 VAL A O 1
ATOM 4127 N N . PRO A 1 566 ? 32.989 20.233 -15.928 1.00 34.12 566 PRO A N 1
ATOM 4128 C CA . PRO A 1 566 ? 32.130 21.403 -15.803 1.00 34.12 566 PRO A CA 1
ATOM 4129 C C . PRO A 1 566 ? 31.242 21.563 -17.045 1.00 34.12 566 PRO A C 1
ATOM 4131 O O . PRO A 1 566 ? 31.706 21.488 -18.185 1.00 34.12 566 PRO A O 1
ATOM 4134 N N . VAL A 1 567 ? 29.953 21.791 -16.805 1.00 40.72 567 VAL A N 1
ATOM 4135 C CA . VAL A 1 567 ? 28.967 22.237 -17.799 1.00 40.72 567 VAL A CA 1
ATOM 4136 C C . VAL A 1 567 ? 29.141 23.754 -17.981 1.00 40.72 567 VAL A C 1
ATOM 4138 O O . VAL A 1 567 ? 29.339 24.439 -16.980 1.00 40.72 567 VAL A O 1
ATOM 4141 N N . PRO A 1 568 ? 29.110 24.312 -19.205 1.00 34.53 568 PRO A N 1
ATOM 4142 C CA . PRO A 1 568 ? 29.174 25.758 -19.383 1.00 34.53 568 PRO A CA 1
ATOM 4143 C C . PRO A 1 568 ? 27.826 26.401 -19.028 1.00 34.53 568 PRO A C 1
ATOM 4145 O O . PRO A 1 568 ? 26.809 26.096 -19.653 1.00 34.53 568 PRO A O 1
ATOM 4148 N N . ASP A 1 569 ? 27.843 27.308 -18.051 1.00 31.64 569 ASP A N 1
ATOM 4149 C CA . ASP A 1 569 ? 26.724 28.194 -17.731 1.00 31.64 569 ASP A CA 1
ATOM 4150 C C . ASP A 1 569 ? 26.537 29.240 -18.838 1.00 31.64 569 ASP A C 1
ATOM 4152 O O . ASP A 1 569 ? 27.447 29.999 -19.176 1.00 31.64 569 ASP A O 1
ATOM 4156 N N . VAL A 1 570 ? 25.324 29.290 -19.387 1.00 34.38 570 VAL A N 1
ATOM 4157 C CA . VAL A 1 570 ? 24.816 30.421 -20.165 1.00 34.38 570 VAL A CA 1
ATOM 4158 C C . VAL A 1 570 ? 23.922 31.225 -19.227 1.00 34.38 570 VAL A C 1
ATOM 4160 O O . VAL A 1 570 ? 22.824 30.789 -18.891 1.00 34.38 570 VAL A O 1
ATOM 4163 N N . VAL A 1 571 ? 24.400 32.393 -18.809 1.00 33.94 571 VAL A N 1
ATOM 4164 C CA . VAL A 1 571 ? 23.616 33.411 -18.097 1.00 33.94 571 VAL A CA 1
ATOM 4165 C C . VAL A 1 571 ? 23.072 34.406 -19.126 1.00 33.94 571 VAL A C 1
ATOM 4167 O O . VAL A 1 571 ? 23.854 34.896 -19.943 1.00 33.94 571 VAL A O 1
ATOM 4170 N N . PRO A 1 572 ? 21.775 34.752 -19.107 1.00 34.75 572 PRO A N 1
ATOM 4171 C CA . PRO A 1 572 ? 21.314 36.053 -19.556 1.00 34.75 572 PRO A CA 1
ATOM 4172 C C . PRO A 1 572 ? 21.270 37.027 -18.367 1.00 34.75 572 PRO A C 1
ATOM 4174 O O . PRO A 1 572 ? 20.676 36.727 -17.330 1.00 34.75 572 PRO A O 1
ATOM 4177 N N . ASP A 1 573 ? 21.912 38.184 -18.539 1.00 33.22 573 ASP A N 1
ATOM 4178 C CA . ASP A 1 573 ? 21.742 39.377 -17.704 1.00 33.22 573 ASP A CA 1
ATOM 4179 C C . ASP A 1 573 ? 20.255 39.773 -17.634 1.00 33.22 573 ASP A C 1
ATOM 4181 O O . ASP A 1 573 ? 19.567 39.736 -18.656 1.00 33.22 573 ASP A O 1
ATOM 4185 N N . ASP A 1 574 ? 19.745 40.117 -16.445 1.00 33.66 574 ASP A N 1
ATOM 4186 C CA . ASP A 1 574 ? 19.461 41.504 -16.018 1.00 33.66 574 ASP A CA 1
ATOM 4187 C C . ASP A 1 574 ? 18.478 41.564 -14.811 1.00 33.66 574 ASP A C 1
ATOM 4189 O O . ASP A 1 574 ? 17.525 40.787 -14.753 1.00 33.66 574 ASP A O 1
ATOM 4193 N N . VAL A 1 575 ? 18.663 42.578 -13.934 1.00 31.64 575 VAL A N 1
ATOM 4194 C CA . VAL A 1 575 ? 17.668 43.214 -12.999 1.00 31.64 575 VAL A CA 1
ATOM 4195 C C . VAL A 1 575 ? 17.590 42.630 -11.546 1.00 31.64 575 VAL A C 1
ATOM 4197 O O . VAL A 1 575 ? 17.774 41.433 -11.353 1.00 31.64 575 VAL A O 1
ATOM 4200 N N . PRO A 1 576 ? 17.450 43.448 -10.459 1.00 37.16 576 PRO A N 1
ATOM 4201 C CA . PRO A 1 576 ? 18.536 43.706 -9.507 1.00 37.16 576 PRO A CA 1
ATOM 4202 C C . PRO A 1 576 ? 18.247 43.275 -8.046 1.00 37.16 576 PRO A C 1
ATOM 4204 O O . PRO A 1 576 ? 17.133 42.934 -7.654 1.00 37.16 576 PRO A O 1
ATOM 4207 N N . THR A 1 577 ? 19.291 43.356 -7.221 1.00 36.34 577 THR A N 1
ATOM 4208 C CA . THR A 1 577 ? 19.335 43.134 -5.762 1.00 36.34 577 THR A CA 1
ATOM 4209 C C . THR A 1 577 ? 18.460 44.083 -4.931 1.00 36.34 577 THR A C 1
ATOM 4211 O O . THR A 1 577 ? 18.335 45.261 -5.275 1.00 36.34 577 THR A O 1
ATOM 4214 N N . PRO A 1 578 ? 18.034 43.631 -3.734 1.00 35.28 578 PRO A N 1
ATOM 4215 C CA . PRO A 1 578 ? 18.304 44.431 -2.542 1.00 35.28 578 PRO A CA 1
ATOM 4216 C C . PRO A 1 578 ? 18.955 43.649 -1.382 1.00 35.28 578 PRO A C 1
ATOM 4218 O O . PRO A 1 578 ? 18.688 42.477 -1.132 1.00 35.28 578 PRO A O 1
ATOM 4221 N N . ASP A 1 579 ? 19.822 44.400 -0.714 1.00 30.97 579 ASP A N 1
ATOM 4222 C CA . ASP A 1 579 ? 20.641 44.222 0.486 1.00 30.97 579 ASP A CA 1
ATOM 4223 C C . ASP A 1 579 ? 20.263 43.210 1.597 1.00 30.97 579 ASP A C 1
ATOM 4225 O O . ASP A 1 579 ? 19.176 43.213 2.167 1.00 30.97 579 ASP A O 1
ATOM 4229 N N . ALA A 1 580 ? 21.308 42.461 1.975 1.00 31.34 580 ALA A N 1
ATOM 4230 C CA . ALA A 1 580 ? 21.901 42.288 3.312 1.00 31.34 580 ALA A CA 1
ATOM 4231 C C . ALA A 1 580 ? 21.063 41.793 4.517 1.00 31.34 580 ALA A C 1
ATOM 4233 O O . ALA A 1 580 ? 20.315 42.535 5.149 1.00 31.34 580 ALA A O 1
ATOM 4234 N N . ILE A 1 581 ? 21.413 40.587 4.989 1.00 30.39 581 ILE A N 1
ATOM 4235 C CA . ILE A 1 581 ? 21.305 40.154 6.396 1.00 30.39 581 ILE A CA 1
ATOM 4236 C C . ILE A 1 581 ? 22.675 39.570 6.813 1.00 30.39 581 ILE A C 1
ATOM 4238 O O . ILE A 1 581 ? 23.209 38.743 6.070 1.00 30.39 581 ILE A O 1
ATOM 4242 N N . PRO A 1 582 ? 23.281 39.971 7.952 1.00 35.72 582 PRO A N 1
ATOM 4243 C CA . PRO A 1 582 ? 24.564 39.431 8.399 1.00 35.72 582 PRO A CA 1
ATOM 4244 C C . PRO A 1 582 ? 24.422 38.120 9.197 1.00 35.72 582 PRO A C 1
ATOM 4246 O O . PRO A 1 582 ? 23.383 37.821 9.782 1.00 35.72 582 PRO A O 1
ATOM 4249 N N . ALA A 1 583 ? 25.519 37.358 9.206 1.00 32.53 583 ALA A N 1
ATOM 4250 C CA . ALA A 1 583 ? 25.731 36.058 9.848 1.00 32.53 583 ALA A CA 1
ATOM 4251 C C . ALA A 1 583 ? 25.730 36.103 11.406 1.00 32.53 583 ALA A C 1
ATOM 4253 O O . ALA A 1 583 ? 25.784 37.191 11.985 1.00 32.53 583 ALA A O 1
ATOM 4254 N N . PRO A 1 584 ? 25.673 34.939 12.095 1.00 37.00 584 PRO A N 1
ATOM 4255 C CA . PRO A 1 584 ? 25.238 34.826 13.487 1.00 37.00 584 PRO A CA 1
ATOM 4256 C C . PRO A 1 584 ? 26.386 34.909 14.507 1.00 37.00 584 PRO A C 1
ATOM 4258 O O . PRO A 1 584 ? 27.532 34.573 14.207 1.00 37.00 584 PRO A O 1
ATOM 4261 N N . LEU A 1 585 ? 26.046 35.300 15.740 1.00 32.09 585 LEU A N 1
ATOM 4262 C CA . LEU A 1 585 ? 26.904 35.183 16.920 1.00 32.09 585 LEU A CA 1
ATOM 4263 C C . LEU A 1 585 ? 26.371 34.119 17.885 1.00 32.09 585 LEU A C 1
ATOM 4265 O O . LEU A 1 585 ? 25.168 33.913 18.026 1.00 32.09 585 LEU A O 1
ATOM 4269 N N . ASP A 1 586 ? 27.339 33.462 18.507 1.00 30.34 586 ASP A N 1
ATOM 4270 C CA . ASP A 1 586 ? 27.284 32.252 19.317 1.00 30.34 586 ASP A CA 1
ATOM 4271 C C . ASP A 1 586 ? 26.990 32.529 20.812 1.00 30.34 586 ASP A C 1
ATOM 4273 O O . ASP A 1 586 ? 27.195 33.641 21.303 1.00 30.34 586 ASP A O 1
ATOM 4277 N N . ALA A 1 587 ? 26.651 31.441 21.517 1.00 29.11 587 ALA A N 1
ATOM 4278 C CA . ALA A 1 587 ? 26.839 31.162 22.948 1.00 29.11 587 ALA A CA 1
ATOM 4279 C C . ALA A 1 587 ? 25.718 31.418 23.997 1.00 29.11 587 ALA A C 1
ATOM 4281 O O . ALA A 1 587 ? 25.323 32.539 24.305 1.00 29.11 587 ALA A O 1
ATOM 4282 N N . SER A 1 588 ? 25.419 30.309 24.701 1.00 29.23 588 SER A N 1
ATOM 4283 C CA . SER A 1 588 ? 25.252 30.172 26.168 1.00 29.23 588 SER A CA 1
ATOM 4284 C C . SER A 1 588 ? 23.881 30.361 26.855 1.00 29.23 588 SER A C 1
ATOM 4286 O O . SER A 1 588 ? 23.595 31.421 27.391 1.00 29.23 588 SER A O 1
ATOM 4288 N N . ALA A 1 589 ? 23.184 29.218 27.016 1.00 31.98 589 ALA A N 1
ATOM 4289 C CA . ALA A 1 589 ? 22.506 28.692 28.232 1.00 31.98 589 ALA A CA 1
ATOM 4290 C C . ALA A 1 589 ? 21.330 29.474 28.898 1.00 31.98 589 ALA A C 1
ATOM 4292 O O . ALA A 1 589 ? 21.092 30.637 28.610 1.00 31.98 589 ALA A O 1
ATOM 4293 N N . PRO A 1 590 ? 20.602 28.865 29.863 1.00 34.97 590 PRO A N 1
ATOM 4294 C CA . PRO A 1 590 ? 19.552 27.853 29.704 1.00 34.97 590 PRO A CA 1
ATOM 4295 C C . PRO A 1 590 ? 18.148 28.389 30.087 1.00 34.97 590 PRO A C 1
ATOM 4297 O O . PRO A 1 590 ? 18.012 29.300 30.900 1.00 34.97 590 PRO A O 1
ATOM 4300 N N . ALA A 1 591 ? 17.085 27.792 29.540 1.00 30.39 591 ALA A N 1
ATOM 4301 C CA . ALA A 1 591 ? 15.693 28.164 29.828 1.00 30.39 591 ALA A CA 1
ATOM 4302 C C . ALA A 1 591 ? 15.130 27.460 31.087 1.00 30.39 591 ALA A C 1
ATOM 4304 O O . ALA A 1 591 ? 15.325 26.248 31.222 1.00 30.39 591 ALA A O 1
ATOM 4305 N N . PRO A 1 592 ? 14.387 28.157 31.972 1.00 33.09 592 PRO A N 1
ATOM 4306 C CA . PRO A 1 592 ? 13.506 27.527 32.952 1.00 33.09 592 PRO A CA 1
ATOM 4307 C C . PRO A 1 592 ? 12.076 27.319 32.406 1.00 33.09 592 PRO A C 1
ATOM 4309 O O . PRO A 1 592 ? 11.632 28.003 31.485 1.00 33.09 592 PRO A O 1
ATOM 4312 N N . ALA A 1 593 ? 11.392 26.332 32.992 1.00 31.80 593 ALA A N 1
ATOM 4313 C CA . ALA A 1 593 ? 10.051 25.828 32.676 1.00 31.80 593 ALA A CA 1
ATOM 4314 C C . ALA A 1 593 ? 8.900 26.815 33.014 1.00 31.80 593 ALA A C 1
ATOM 4316 O O . ALA A 1 593 ? 9.139 27.784 33.737 1.00 31.80 593 ALA A O 1
ATOM 4317 N N . PRO A 1 594 ? 7.665 26.581 32.513 1.00 38.41 594 PRO A N 1
ATOM 4318 C CA . PRO A 1 594 ? 6.566 27.538 32.604 1.00 38.41 594 PRO A CA 1
ATOM 4319 C C . PRO A 1 594 ? 5.632 27.260 33.792 1.00 38.41 594 PRO A C 1
ATOM 4321 O O . PRO A 1 594 ? 5.165 26.136 33.950 1.00 38.41 594 PRO A O 1
ATOM 4324 N N . ASP A 1 595 ? 5.295 28.315 34.535 1.00 29.70 595 ASP A N 1
ATOM 4325 C CA . ASP A 1 595 ? 4.136 28.378 35.429 1.00 29.70 595 ASP A CA 1
ATOM 4326 C C . ASP A 1 595 ? 3.161 29.454 34.907 1.00 29.70 595 ASP A C 1
ATOM 4328 O O . ASP A 1 595 ? 3.505 30.628 34.792 1.00 29.70 595 ASP A O 1
ATOM 4332 N N . ASP A 1 596 ? 1.978 28.980 34.514 1.00 29.30 596 ASP A N 1
ATOM 4333 C CA . ASP A 1 596 ? 0.709 29.222 35.210 1.00 29.30 596 ASP A CA 1
ATOM 4334 C C . ASP A 1 596 ? 0.013 30.617 35.181 1.00 29.30 596 ASP A C 1
ATOM 4336 O O . ASP A 1 596 ? 0.606 31.673 35.384 1.00 29.30 596 ASP A O 1
ATOM 4340 N N . VAL A 1 597 ? -1.326 30.541 35.054 1.00 30.20 597 VAL A N 1
ATOM 4341 C CA . VAL A 1 597 ? -2.373 31.502 35.497 1.00 30.20 597 VAL A CA 1
ATOM 4342 C C . VAL A 1 597 ? -2.844 32.646 34.553 1.00 30.20 597 VAL A C 1
ATOM 4344 O O . VAL A 1 597 ? -2.317 33.751 34.522 1.00 30.20 597 VAL A O 1
ATOM 4347 N N . ASP A 1 598 ? -3.955 32.347 33.863 1.00 29.12 598 ASP A N 1
ATOM 4348 C CA . ASP A 1 598 ? -5.315 32.929 34.009 1.00 29.12 598 ASP A CA 1
ATOM 4349 C C . ASP A 1 598 ? -5.716 34.389 33.664 1.00 29.12 598 ASP A C 1
ATOM 4351 O O . ASP A 1 598 ? -5.128 35.372 34.098 1.00 29.12 598 ASP A O 1
ATOM 4355 N N . HIS A 1 599 ? -6.904 34.442 33.024 1.00 32.09 599 HIS A N 1
ATOM 4356 C CA . HIS A 1 599 ? -7.965 35.477 32.993 1.00 32.09 599 HIS A CA 1
ATOM 4357 C C . HIS A 1 599 ? -7.628 36.896 32.440 1.00 32.09 599 HIS A C 1
ATOM 4359 O O . HIS A 1 599 ? -6.578 37.462 32.679 1.00 32.09 599 HIS A O 1
ATOM 4365 N N . VAL A 1 600 ? -8.468 37.602 31.663 1.00 28.38 600 VAL A N 1
ATOM 4366 C CA . VAL A 1 600 ? -9.840 38.076 31.938 1.00 28.38 600 VAL A CA 1
ATOM 4367 C C . VAL A 1 600 ? -10.458 38.666 30.645 1.00 28.38 600 VAL A C 1
ATOM 4369 O O . VAL A 1 600 ? -9.788 39.314 29.846 1.00 28.38 600 VAL A O 1
ATOM 4372 N N . ARG A 1 601 ? -11.781 38.497 30.493 1.00 32.47 601 ARG A N 1
ATOM 4373 C CA . ARG A 1 601 ? -12.695 39.170 29.542 1.00 32.47 601 ARG A CA 1
ATOM 4374 C C . ARG A 1 601 ? -13.012 40.635 29.911 1.00 32.47 601 ARG A C 1
ATOM 4376 O O . ARG A 1 601 ? -13.375 40.883 31.055 1.00 32.47 601 ARG A O 1
ATOM 4383 N N . THR A 1 602 ? -13.186 41.508 28.910 1.00 29.34 602 THR A N 1
ATOM 4384 C CA . THR A 1 602 ? -14.033 42.735 28.981 1.00 29.34 602 THR A CA 1
ATOM 4385 C C . THR A 1 602 ? -14.468 43.166 27.559 1.00 29.34 602 THR A C 1
ATOM 4387 O O . THR A 1 602 ? -13.621 43.467 26.733 1.00 29.34 602 THR A O 1
ATOM 4390 N N . ARG A 1 603 ? -15.720 42.895 27.128 1.00 28.09 603 ARG A N 1
ATOM 4391 C CA . ARG A 1 603 ? -16.900 43.809 26.972 1.00 28.09 603 ARG A CA 1
ATOM 4392 C C . ARG A 1 603 ? -16.660 45.061 26.084 1.00 28.09 603 ARG A C 1
ATOM 4394 O O . ARG A 1 603 ? -15.974 45.959 26.542 1.00 28.09 603 ARG A O 1
ATOM 4401 N N . LEU A 1 604 ? -17.117 45.054 24.810 1.00 28.30 604 LEU A N 1
ATOM 4402 C CA . LEU A 1 604 ? -18.312 45.730 24.180 1.00 28.30 604 LEU A CA 1
ATOM 4403 C C . LEU A 1 604 ? -18.208 47.278 24.014 1.00 28.30 604 LEU A C 1
ATOM 4405 O O . LEU A 1 604 ? -17.520 47.854 24.849 1.00 28.30 604 LEU A O 1
ATOM 4409 N N . PRO A 1 605 ? -18.911 47.994 23.076 1.00 40.50 605 PRO A N 1
ATOM 4410 C CA . PRO A 1 605 ? -20.054 47.619 22.201 1.00 40.50 605 PRO A CA 1
ATOM 4411 C C . PRO A 1 605 ? -20.062 48.156 20.720 1.00 40.50 605 PRO A C 1
ATOM 4413 O O . PRO A 1 605 ? -19.174 48.887 20.297 1.00 40.50 605 PRO A O 1
ATOM 4416 N N . LEU A 1 606 ? -21.112 47.767 19.965 1.00 36.44 606 LEU A N 1
ATOM 4417 C CA . LEU A 1 606 ? -21.557 48.132 18.585 1.00 36.44 606 LEU A CA 1
ATOM 4418 C C . LEU A 1 606 ? -22.010 49.615 18.413 1.00 36.44 606 LEU A C 1
ATOM 4420 O O . LEU A 1 606 ? -22.220 50.270 19.437 1.00 36.44 606 LEU A O 1
ATOM 4424 N N . PRO A 1 607 ? -22.179 50.161 17.175 1.00 39.34 607 PRO A N 1
ATOM 4425 C CA . PRO A 1 607 ? -23.444 50.078 16.385 1.00 39.34 607 PRO A CA 1
ATOM 4426 C C . PRO A 1 607 ? -23.226 49.866 14.854 1.00 39.34 607 PRO A C 1
ATOM 4428 O O . PRO A 1 607 ? -22.233 50.319 14.300 1.00 39.34 607 PRO A O 1
ATOM 4431 N N . ASP A 1 608 ? -23.980 49.017 14.147 1.00 29.41 608 ASP A N 1
ATOM 4432 C CA . ASP A 1 608 ? -25.371 49.134 13.643 1.00 29.41 608 ASP A CA 1
ATOM 4433 C C . ASP A 1 608 ? -25.451 49.713 12.207 1.00 29.41 608 ASP A C 1
ATOM 4435 O O . ASP A 1 608 ? -25.132 50.878 11.982 1.00 29.41 608 ASP A O 1
ATOM 4439 N N . THR A 1 609 ? -25.824 48.876 11.227 1.00 32.09 609 THR A N 1
ATOM 4440 C CA . THR A 1 609 ? -26.782 49.138 10.121 1.00 32.09 609 THR A CA 1
ATOM 4441 C C . THR A 1 609 ? -26.749 48.003 9.085 1.00 32.09 609 THR A C 1
ATOM 4443 O O . THR A 1 609 ? -25.701 47.605 8.583 1.00 32.09 609 THR A O 1
ATOM 4446 N N . ALA A 1 610 ? -27.936 47.465 8.802 1.00 34.28 610 ALA A N 1
ATOM 4447 C CA . ALA A 1 610 ? -28.223 46.391 7.850 1.00 34.28 610 ALA A CA 1
ATOM 4448 C C . ALA A 1 610 ? -28.706 46.973 6.481 1.00 34.28 610 ALA A C 1
ATOM 4450 O O . ALA A 1 610 ? -28.581 48.181 6.281 1.00 34.28 610 ALA A O 1
ATOM 4451 N N . PRO A 1 611 ? -29.185 46.171 5.504 1.00 48.44 611 PRO A N 1
ATOM 4452 C CA . PRO A 1 611 ? -28.670 46.093 4.130 1.00 48.44 611 PRO A CA 1
ATOM 4453 C C . PRO A 1 611 ? -29.635 46.699 3.080 1.00 48.44 611 PRO A C 1
ATOM 4455 O O . PRO A 1 611 ? -30.647 47.295 3.450 1.00 48.44 611 PRO A O 1
ATOM 4458 N N . PRO A 1 612 ? -29.389 46.500 1.767 1.00 42.97 612 PRO A N 1
ATOM 4459 C CA . PRO A 1 612 ? -30.508 46.466 0.823 1.00 42.97 612 PRO A CA 1
ATOM 4460 C C . PRO A 1 612 ? -30.540 45.251 -0.126 1.00 42.97 612 PRO A C 1
ATOM 4462 O O . PRO A 1 612 ? -29.513 44.717 -0.546 1.00 42.97 612 PRO A O 1
ATOM 4465 N N . ASP A 1 613 ? -31.779 44.884 -0.466 1.00 34.62 613 ASP A N 1
ATOM 4466 C CA . ASP A 1 613 ? -32.258 43.849 -1.391 1.00 34.62 613 ASP A CA 1
ATOM 4467 C C . ASP A 1 613 ? -32.313 44.292 -2.880 1.00 34.62 613 ASP A C 1
ATOM 4469 O O . ASP A 1 613 ? -32.773 45.394 -3.178 1.00 34.62 613 ASP A O 1
ATOM 4473 N N . GLY A 1 614 ? -31.990 43.352 -3.794 1.00 30.31 614 GLY A N 1
ATOM 4474 C CA . GLY A 1 614 ? -32.569 43.115 -5.150 1.00 30.31 614 GLY A CA 1
ATOM 4475 C C . GLY A 1 614 ? -32.172 44.011 -6.352 1.00 30.31 614 GLY A C 1
ATOM 4476 O O . GLY A 1 614 ? -31.658 45.107 -6.145 1.00 30.31 614 GLY A O 1
ATOM 4477 N N . PRO A 1 615 ? -32.489 43.646 -7.630 1.00 38.47 615 PRO A N 1
ATOM 4478 C CA . PRO A 1 615 ? -32.783 42.346 -8.284 1.00 38.47 615 PRO A CA 1
ATOM 4479 C C . PRO A 1 615 ? -31.758 42.007 -9.431 1.00 38.47 615 PRO A C 1
ATOM 4481 O O . PRO A 1 615 ? -30.825 42.780 -9.645 1.00 38.47 615 PRO A O 1
ATOM 4484 N N . PRO A 1 616 ? -31.861 40.882 -10.190 1.00 42.44 616 PRO A N 1
ATOM 4485 C CA . PRO A 1 616 ? -30.825 40.467 -11.148 1.00 42.44 616 PRO A CA 1
ATOM 4486 C C . PRO A 1 616 ? -31.004 41.109 -12.536 1.00 42.44 616 PRO A C 1
ATOM 4488 O O . PRO A 1 616 ? -32.128 41.281 -13.006 1.00 42.44 616 PRO A O 1
ATOM 4491 N N . ALA A 1 617 ? -29.897 41.411 -13.224 1.00 31.58 617 ALA A N 1
ATOM 4492 C CA . ALA A 1 617 ? -29.900 41.923 -14.597 1.00 31.58 617 ALA A CA 1
ATOM 4493 C C . ALA A 1 617 ? -29.292 40.918 -15.591 1.00 31.58 617 ALA A C 1
ATOM 4495 O O . ALA A 1 617 ? -28.282 40.269 -15.330 1.00 31.58 617 ALA A O 1
ATOM 4496 N N . VAL A 1 618 ? -29.977 40.811 -16.728 1.00 31.19 618 VAL A N 1
ATOM 4497 C CA . VAL A 1 618 ? -29.814 39.881 -17.851 1.00 31.19 618 VAL A CA 1
ATOM 4498 C C . VAL A 1 618 ? -28.714 40.340 -18.832 1.00 31.19 618 VAL A C 1
ATOM 4500 O O . VAL A 1 618 ? -28.477 41.532 -18.986 1.00 31.19 618 VAL A O 1
ATOM 4503 N N . LEU A 1 619 ? -28.094 39.344 -19.483 1.00 31.30 619 LEU A N 1
ATOM 4504 C CA . LEU A 1 619 ? -27.153 39.300 -20.628 1.00 31.30 619 LEU A CA 1
ATOM 4505 C C . LEU A 1 619 ? -27.080 40.496 -21.609 1.00 31.30 619 LEU A C 1
ATOM 4507 O O . LEU A 1 619 ? -28.081 41.155 -21.887 1.00 31.30 619 LEU A O 1
ATOM 4511 N N . PRO A 1 620 ? -25.973 40.544 -22.380 1.00 34.25 620 PRO A N 1
ATOM 4512 C CA . PRO A 1 620 ? -26.105 40.480 -23.836 1.00 34.25 620 PRO A CA 1
ATOM 4513 C C . PRO A 1 620 ? -25.399 39.259 -24.455 1.00 34.25 620 PRO A C 1
ATOM 4515 O O . PRO A 1 620 ? -24.333 38.828 -24.023 1.00 34.25 620 PRO A O 1
ATOM 4518 N N . ALA A 1 621 ? -26.052 38.710 -25.481 1.00 31.58 621 ALA A N 1
ATOM 4519 C CA . ALA A 1 621 ? -25.588 37.651 -26.376 1.00 31.58 621 ALA A CA 1
ATOM 4520 C C . ALA A 1 621 ? -24.609 38.173 -27.455 1.00 31.58 621 ALA A C 1
ATOM 4522 O O . ALA A 1 621 ? -24.377 39.380 -27.516 1.00 31.58 621 ALA A O 1
ATOM 4523 N N . VAL A 1 622 ? -24.193 37.257 -28.361 1.00 29.44 622 VAL A N 1
ATOM 4524 C CA . VAL A 1 622 ? -23.433 37.397 -29.640 1.00 29.44 622 VAL A CA 1
ATOM 4525 C C . VAL A 1 622 ? -21.966 36.922 -29.494 1.00 29.44 622 VAL A C 1
ATOM 4527 O O . VAL A 1 622 ? -21.245 37.471 -28.678 1.00 29.44 622 VAL A O 1
ATOM 4530 N N . ARG A 1 623 ? -21.409 35.940 -30.230 1.00 28.98 623 ARG A N 1
ATOM 4531 C CA . ARG A 1 623 ? -21.837 35.147 -31.402 1.00 28.98 623 ARG A CA 1
ATOM 4532 C C . ARG A 1 623 ? -20.946 33.897 -31.584 1.00 28.98 623 ARG A C 1
ATOM 4534 O O . ARG A 1 623 ? -19.830 33.844 -31.082 1.00 28.98 623 ARG A O 1
ATOM 4541 N N . ASP A 1 624 ? -21.491 32.983 -32.376 1.00 30.47 624 ASP A N 1
ATOM 4542 C CA . ASP A 1 624 ? -21.073 31.654 -32.839 1.00 30.47 624 ASP A CA 1
ATOM 4543 C C . ASP A 1 624 ? -19.654 31.471 -33.423 1.00 30.47 624 ASP A C 1
ATOM 4545 O O . ASP A 1 624 ? -19.138 32.335 -34.133 1.00 30.47 624 ASP A O 1
ATOM 4549 N N . ALA A 1 625 ? -19.112 30.257 -33.246 1.00 31.72 625 ALA A N 1
ATOM 4550 C CA . ALA A 1 625 ? -18.256 29.582 -34.226 1.00 31.72 625 ALA A CA 1
ATOM 4551 C C . ALA A 1 625 ? -18.558 28.068 -34.220 1.00 31.72 625 ALA A C 1
ATOM 4553 O O . ALA A 1 625 ? -18.517 27.410 -33.181 1.00 31.72 625 ALA A O 1
ATOM 4554 N N . GLU A 1 626 ? -18.921 27.574 -35.403 1.00 31.83 626 GLU A N 1
ATOM 4555 C CA . GLU A 1 626 ? -19.486 26.267 -35.746 1.00 31.83 626 GLU A CA 1
ATOM 4556 C C . GLU A 1 626 ? -18.587 25.052 -35.470 1.00 31.83 626 GLU A C 1
ATOM 4558 O O . GLU A 1 626 ? -17.388 25.048 -35.746 1.00 31.83 626 GLU A O 1
ATOM 4563 N N . ALA A 1 627 ? -19.238 23.963 -35.052 1.00 35.22 627 ALA A N 1
ATOM 4564 C CA . ALA A 1 627 ? -18.778 22.591 -35.234 1.00 35.22 627 ALA A CA 1
ATOM 4565 C C . ALA A 1 627 ? -19.284 22.043 -36.589 1.00 35.22 627 ALA A C 1
ATOM 4567 O O . ALA A 1 627 ? -20.415 22.356 -36.969 1.00 35.22 627 ALA A O 1
ATOM 4568 N N . PRO A 1 628 ? -18.520 21.198 -37.310 1.00 41.34 628 PRO A N 1
ATOM 4569 C CA . PRO A 1 628 ? -19.022 20.525 -38.506 1.00 41.34 628 PRO A CA 1
ATOM 4570 C C . PRO A 1 628 ? -19.876 19.281 -38.154 1.00 41.34 628 PRO A C 1
ATOM 4572 O O . PRO A 1 628 ? -19.598 18.613 -37.154 1.00 41.34 628 PRO A O 1
ATOM 4575 N N . PRO A 1 629 ? -20.907 18.953 -38.960 1.00 44.56 629 PRO A N 1
ATOM 4576 C CA . PRO A 1 629 ? -21.912 17.937 -38.637 1.00 44.56 629 PRO A CA 1
ATOM 4577 C C . PRO A 1 629 ? -21.491 16.499 -39.006 1.00 44.56 629 PRO A C 1
ATOM 4579 O O . PRO A 1 629 ? -20.642 16.306 -39.881 1.00 44.56 629 PRO A O 1
ATOM 4582 N N . PRO A 1 630 ? -22.124 15.474 -38.399 1.00 42.12 630 PRO A N 1
ATOM 4583 C CA . PRO A 1 630 ? -22.074 14.097 -38.868 1.00 42.12 630 PRO A CA 1
ATOM 4584 C C . PRO A 1 630 ? -23.231 13.855 -39.843 1.00 42.12 630 PRO A C 1
ATOM 4586 O O . PRO A 1 630 ? -24.375 14.142 -39.502 1.00 42.12 630 PRO A O 1
ATOM 4589 N N . ASP A 1 631 ? -22.969 13.283 -41.018 1.00 36.50 631 ASP A N 1
ATOM 4590 C CA . ASP A 1 631 ? -24.063 12.850 -41.884 1.00 36.50 631 ASP A CA 1
ATOM 4591 C C . ASP A 1 631 ? -23.840 11.471 -42.513 1.00 36.50 631 ASP A C 1
ATOM 4593 O O . ASP A 1 631 ? -22.921 11.228 -43.293 1.00 36.50 631 ASP A O 1
ATOM 4597 N N . SER A 1 632 ? -24.811 10.615 -42.185 1.00 32.44 632 SER A N 1
ATOM 4598 C CA . SER A 1 632 ? -25.523 9.664 -43.044 1.00 32.44 632 SER A CA 1
ATOM 4599 C C . SER A 1 632 ? -24.822 8.425 -43.630 1.00 32.44 632 SER A C 1
ATOM 4601 O O . SER A 1 632 ? -24.020 8.457 -44.557 1.00 32.44 632 SER A O 1
ATOM 4603 N N . VAL A 1 633 ? -25.321 7.289 -43.134 1.00 36.94 633 VAL A N 1
ATOM 4604 C CA . VAL A 1 633 ? -25.430 5.969 -43.775 1.00 36.94 633 VAL A CA 1
ATOM 4605 C C . VAL A 1 633 ? -26.105 6.069 -45.157 1.00 36.94 633 VAL A C 1
ATOM 4607 O O . VAL A 1 633 ? -27.036 6.858 -45.322 1.00 36.94 633 VAL A O 1
ATOM 4610 N N . PRO A 1 634 ? -25.752 5.186 -46.110 1.00 38.91 634 PRO A N 1
ATOM 4611 C CA . PRO A 1 634 ? -26.801 4.363 -46.720 1.00 38.91 634 PRO A CA 1
ATOM 4612 C C . PRO A 1 634 ? -26.396 2.882 -46.818 1.00 38.91 634 PRO A C 1
ATOM 4614 O O . PRO A 1 634 ? -25.280 2.538 -47.201 1.00 38.91 634 PRO A O 1
ATOM 4617 N N . GLY A 1 635 ? -27.334 1.993 -46.489 1.00 30.80 635 GLY A N 1
ATOM 4618 C CA . GLY A 1 635 ? -27.243 0.564 -46.786 1.00 30.80 635 GLY A CA 1
ATOM 4619 C C . GLY A 1 635 ? -27.971 0.203 -48.085 1.00 30.80 635 GLY A C 1
ATOM 4620 O O . GLY A 1 635 ? -28.969 0.839 -48.407 1.00 30.80 635 GLY A O 1
ATOM 4621 N N . LEU A 1 636 ? -27.455 -0.810 -48.795 1.00 30.72 636 LEU A N 1
ATOM 4622 C CA . LEU A 1 636 ? -28.126 -1.944 -49.479 1.00 30.72 636 LEU A CA 1
ATOM 4623 C C . LEU A 1 636 ? -27.093 -2.581 -50.446 1.00 30.72 636 LEU A C 1
ATOM 4625 O O . LEU A 1 636 ? -26.726 -1.959 -51.432 1.00 30.72 636 LEU A O 1
ATOM 4629 N N . ALA A 1 637 ? -26.441 -3.696 -50.091 1.00 35.62 637 ALA A N 1
ATOM 4630 C CA . ALA A 1 637 ? -26.825 -5.109 -50.315 1.00 35.62 637 ALA A CA 1
ATOM 4631 C C . ALA A 1 637 ? -26.038 -5.731 -51.516 1.00 35.62 637 ALA A C 1
ATOM 4633 O O . ALA A 1 637 ? -25.321 -4.999 -52.190 1.00 35.62 637 ALA A O 1
ATOM 4634 N N . PRO A 1 638 ? -26.022 -7.067 -51.697 1.00 53.38 638 PRO A N 1
ATOM 4635 C CA . PRO A 1 638 ? -24.851 -7.934 -51.523 1.00 53.38 638 PRO A CA 1
ATOM 4636 C C . PRO A 1 638 ? -24.241 -8.420 -52.853 1.00 53.38 638 PRO A C 1
ATOM 4638 O O . PRO A 1 638 ? -24.952 -8.499 -53.848 1.00 53.38 638 PRO A O 1
ATOM 4641 N N . ASP A 1 639 ? -22.976 -8.856 -52.860 1.00 34.31 639 ASP A N 1
ATOM 4642 C CA . ASP A 1 639 ? -22.584 -9.909 -53.806 1.00 34.31 639 ASP A CA 1
ATOM 4643 C C . ASP A 1 639 ? -21.413 -10.764 -53.310 1.00 34.31 639 ASP A C 1
ATOM 4645 O O . ASP A 1 639 ? -20.529 -10.331 -52.568 1.00 34.31 639 ASP A O 1
ATOM 4649 N N . GLU A 1 640 ? -21.512 -12.022 -53.703 1.00 40.16 640 GLU A N 1
ATOM 4650 C CA . GLU A 1 640 ? -20.742 -13.189 -53.331 1.00 40.16 640 GLU A CA 1
ATOM 4651 C C . GLU A 1 640 ? -19.314 -13.193 -53.913 1.00 40.16 640 GLU A C 1
ATOM 4653 O O . GLU A 1 640 ? -19.006 -12.508 -54.886 1.00 40.16 640 GLU A O 1
ATOM 4658 N N . ARG A 1 641 ? -18.522 -14.147 -53.395 1.00 36.66 641 ARG A N 1
ATOM 4659 C CA . ARG A 1 641 ? -17.404 -14.883 -54.034 1.00 36.66 641 ARG A CA 1
ATOM 4660 C C . ARG A 1 641 ? -15.996 -14.577 -53.523 1.00 36.66 641 ARG A C 1
ATOM 4662 O O . ARG A 1 641 ? -15.239 -13.798 -54.089 1.00 36.66 641 ARG A O 1
ATOM 4669 N N . THR A 1 642 ? -15.612 -15.365 -52.520 1.00 38.19 642 THR A N 1
ATOM 4670 C CA . THR A 1 642 ? -14.393 -16.198 -52.558 1.00 38.19 642 THR A CA 1
ATOM 4671 C C . THR A 1 642 ? -14.423 -17.146 -53.776 1.00 38.19 642 THR A C 1
ATOM 4673 O O . THR A 1 642 ? -15.513 -17.478 -54.254 1.00 38.19 642 THR A O 1
ATOM 4676 N N . PRO A 1 643 ? -13.271 -17.584 -54.317 1.00 52.69 643 PRO A N 1
ATOM 4677 C CA . PRO A 1 643 ? -12.162 -18.203 -53.579 1.00 52.69 643 PRO A CA 1
ATOM 4678 C C . PRO A 1 643 ? -10.863 -17.397 -53.535 1.00 52.69 643 PRO A C 1
ATOM 4680 O O . PRO A 1 643 ? -10.569 -16.667 -54.508 1.00 52.69 643 PRO A O 1
#